Protein AF-A0A485NFR4-F1 (afdb_monomer)

Organism: Lynx pardinus (NCBI:txid191816)

Mean predicted aligned error: 13.18 Å

Secondary structure (DSSP, 8-state):
---PPP-----------------PPPPPPTTTTSSHHHHHHHHTT-SSSTHHHHTPPBSS-HHHHHHT---SS--HHHHHHHHHHHBPPTTTTEEE---TT--SS-GGGGG--SHHHHHHHHHHHHHHHHHEEEE-THHHH-GGG-SBPP-SS-EE--BTTB-S-BTTS--TTSTT---GGGTHHHHT-TTSS--SBSBGGGSS--PPP-GGGT---TT------S--TTTTTTTS-EETTTTEE--S--GGGGHHHHHT----TTHHHHHHHHHHHTTGGG-SS---S-S---SSTTSTTEEEHHHHHHHHHHHHHSS-HHHHHHHHHHHHHHHHHHHHHHHHHS--BSEEETTTTTPBP--SSSPPPBS-HHHHHHHHHHHHHHTTT--SS--------TTSTTTSSSTTPPPPP-

InterPro domains:
  IPR001661 Glycoside hydrolase, family 37 [PF01204] (45-168)
  IPR001661 Glycoside hydrolase, family 37 [PF01204] (236-387)
  IPR001661 Glycoside hydrolase, family 37 [PR00744] (290-306)
  IPR001661 Glycoside hydrolase, family 37 [PR00744] (370-383)
  IPR001661 Glycoside hydrolase, family 37 [PTHR23403] (236-403)
  IPR008928 Six-hairpin glycosidase superfamily [SSF48208] (29-168)
  IPR008928 Six-hairpin glycosidase superfamily [SSF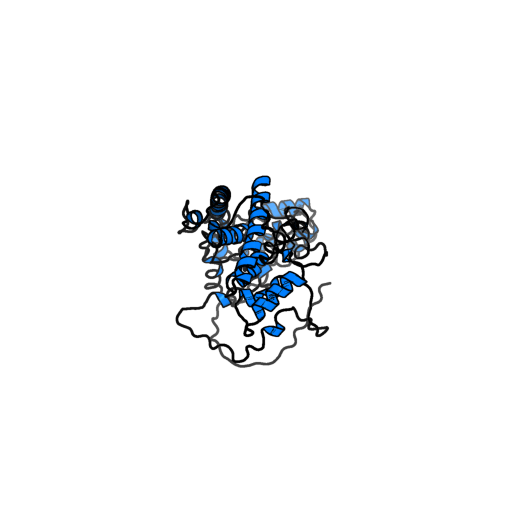48208] (236-391)
  IPR012341 Six-hairpin glycosidase-like superfamily [G3DSA:1.50.10.10] (25-169)
  IPR012341 Six-hairpin glycosidase-like superfamily [G3DSA:1.50.10.10] (232-401)
  IPR018232 Glycoside hydrolase, family 37, conserved site [PS00928] (297-306)

Structure (mmCIF, N/CA/C/O backbone):
data_AF-A0A485NFR4-F1
#
_entry.id   AF-A0A485NFR4-F1
#
loop_
_atom_site.group_PDB
_atom_site.id
_atom_site.type_symbol
_atom_site.label_atom_id
_atom_site.label_alt_id
_atom_site.label_comp_id
_atom_site.label_asym_id
_atom_site.label_entity_id
_atom_site.label_seq_id
_atom_site.pdbx_PDB_ins_code
_atom_site.Cartn_x
_atom_site.Cartn_y
_atom_site.Cartn_z
_atom_site.occupancy
_atom_site.B_iso_or_equiv
_atom_site.auth_seq_id
_atom_site.auth_comp_id
_atom_site.auth_asym_id
_atom_site.auth_atom_id
_atom_site.pdbx_PDB_model_num
ATOM 1 N N . MET A 1 1 ? 5.780 -26.593 -15.138 1.00 20.59 1 MET A N 1
ATOM 2 C CA . MET A 1 1 ? 4.462 -27.248 -14.996 1.00 20.59 1 MET A CA 1
ATOM 3 C C . MET A 1 1 ? 3.480 -26.191 -14.528 1.00 20.59 1 MET A C 1
ATOM 5 O O . MET A 1 1 ? 3.459 -25.884 -13.347 1.00 20.59 1 MET A O 1
ATOM 9 N N . CYS A 1 2 ? 2.735 -25.594 -15.456 1.00 19.27 2 CYS A N 1
ATOM 10 C CA . CYS A 1 2 ? 1.570 -24.770 -15.143 1.00 19.27 2 CYS A CA 1
ATOM 11 C C . CYS A 1 2 ? 0.346 -25.596 -15.537 1.00 19.27 2 CYS A C 1
ATOM 13 O O . CYS A 1 2 ? 0.245 -26.025 -16.686 1.00 19.27 2 CYS A O 1
ATOM 15 N N . ILE A 1 3 ? -0.522 -25.891 -14.574 1.00 22.25 3 ILE A N 1
ATOM 16 C CA . ILE A 1 3 ? -1.758 -26.641 -14.796 1.00 22.25 3 ILE A CA 1
ATOM 17 C C . ILE A 1 3 ? -2.792 -25.640 -15.317 1.00 22.25 3 ILE A C 1
ATOM 19 O O . ILE A 1 3 ? -3.216 -24.745 -14.592 1.00 22.25 3 ILE A O 1
ATOM 23 N N . GLY A 1 4 ? -3.143 -25.763 -16.598 1.00 22.25 4 GLY A N 1
ATOM 24 C CA . GLY A 1 4 ? -4.238 -25.021 -17.216 1.00 22.25 4 GLY A CA 1
ATOM 25 C C . GLY A 1 4 ? -5.585 -25.580 -16.764 1.00 22.25 4 GLY A C 1
ATOM 26 O O . GLY A 1 4 ? -5.822 -26.785 -16.856 1.00 22.25 4 GLY A O 1
ATOM 27 N N . ALA A 1 5 ? -6.466 -24.709 -16.278 1.00 25.22 5 ALA A N 1
ATOM 28 C CA . ALA A 1 5 ? -7.844 -25.060 -15.968 1.00 25.22 5 ALA A CA 1
ATOM 29 C C . ALA A 1 5 ? -8.712 -24.944 -17.231 1.00 25.22 5 ALA A C 1
ATOM 31 O O . ALA A 1 5 ? -8.821 -23.881 -17.841 1.00 25.22 5 ALA A O 1
ATOM 32 N N . TYR A 1 6 ? -9.317 -26.071 -17.606 1.00 20.80 6 TYR A N 1
ATOM 33 C CA . TYR A 1 6 ? -10.338 -26.210 -18.640 1.00 20.80 6 TYR A CA 1
ATOM 34 C C . TYR A 1 6 ? -11.562 -25.333 -18.336 1.00 20.80 6 TYR A C 1
ATOM 36 O O . TYR A 1 6 ? -12.116 -25.393 -17.240 1.00 20.80 6 TYR A O 1
ATOM 44 N N . THR A 1 7 ? -12.039 -24.578 -19.325 1.00 27.41 7 THR A N 1
ATOM 45 C CA . THR A 1 7 ? -13.333 -23.889 -19.269 1.00 27.41 7 THR A CA 1
ATOM 46 C C . THR A 1 7 ? -14.383 -24.690 -20.041 1.00 27.41 7 THR A C 1
ATOM 48 O O . THR A 1 7 ? -14.297 -24.870 -21.253 1.00 27.41 7 THR A O 1
ATOM 51 N N . HIS A 1 8 ? -15.397 -25.184 -19.327 1.00 24.56 8 HIS A N 1
ATOM 52 C CA . HIS A 1 8 ? -16.626 -25.715 -19.916 1.00 24.56 8 HIS A CA 1
ATOM 53 C C . HIS A 1 8 ? -17.615 -24.558 -20.135 1.00 24.56 8 HIS A C 1
ATOM 55 O O . HIS A 1 8 ? -17.909 -23.799 -19.211 1.00 24.56 8 HIS A O 1
ATOM 61 N N . SER A 1 9 ? -18.123 -24.415 -21.359 1.00 29.03 9 SER A N 1
ATOM 62 C CA . SER A 1 9 ? -19.130 -23.416 -21.744 1.00 29.03 9 SER A CA 1
ATOM 63 C C . SER A 1 9 ? -20.536 -23.758 -21.228 1.00 29.03 9 SER A C 1
ATOM 65 O O . SER A 1 9 ? -20.929 -24.924 -21.289 1.00 29.03 9 SER A O 1
ATOM 67 N N . PRO A 1 10 ? -21.360 -22.750 -20.887 1.00 30.94 10 PRO A N 1
ATOM 68 C CA . PRO A 1 10 ? -22.803 -22.800 -21.101 1.00 30.94 10 PRO A CA 1
ATOM 69 C C . PRO A 1 10 ? -23.252 -21.786 -22.175 1.00 30.94 10 PRO A C 1
ATOM 71 O O . PRO A 1 10 ? -22.646 -20.731 -22.349 1.00 30.94 10 PRO A O 1
ATOM 74 N N . GLY A 1 11 ? -24.289 -22.170 -22.932 1.00 24.36 11 GLY A N 1
ATOM 75 C CA . GLY A 1 11 ? -24.762 -21.551 -24.180 1.00 24.36 11 GLY A CA 1
ATOM 76 C C . GLY A 1 11 ? -25.408 -20.154 -24.087 1.00 24.36 11 GLY A C 1
ATOM 77 O O . GLY A 1 11 ? -25.457 -19.546 -23.019 1.00 24.36 11 GLY A O 1
ATOM 78 N N . PRO A 1 12 ? -25.881 -19.616 -25.232 1.00 28.41 12 PRO A N 1
ATOM 79 C CA . PRO A 1 12 ? -26.027 -18.183 -25.450 1.00 28.41 12 PRO A CA 1
ATOM 80 C C . PRO A 1 12 ? -27.378 -17.648 -24.965 1.00 28.41 12 PRO A C 1
ATOM 82 O O . PRO A 1 12 ? -28.432 -18.151 -25.348 1.00 28.41 12 PRO A O 1
ATOM 85 N N . VAL A 1 13 ? -27.351 -16.556 -24.202 1.00 28.95 13 VAL A N 1
ATOM 86 C CA . VAL A 1 13 ? -28.503 -15.658 -24.048 1.00 28.95 13 VAL A CA 1
ATOM 87 C C . VAL A 1 13 ? -28.237 -14.449 -24.940 1.00 28.95 13 VAL A C 1
ATOM 89 O O . VAL A 1 13 ? -27.317 -13.671 -24.693 1.00 28.95 13 VAL A O 1
ATOM 92 N N . GLN A 1 14 ? -28.996 -14.340 -26.031 1.00 28.47 14 GLN A N 1
ATOM 93 C CA . GLN A 1 14 ? -28.905 -13.247 -26.995 1.00 28.47 14 GLN A CA 1
ATOM 94 C C . GLN A 1 14 ? -29.470 -11.955 -26.392 1.00 28.47 14 GLN A C 1
ATOM 96 O O . GLN A 1 14 ? -30.680 -11.778 -26.290 1.00 28.47 14 GLN A O 1
ATOM 101 N N . GLY A 1 15 ? -28.575 -11.039 -26.030 1.00 26.47 15 GLY A N 1
ATOM 102 C CA . GLY A 1 15 ? -28.854 -9.616 -25.868 1.00 26.47 15 GLY A CA 1
ATOM 103 C C . GLY A 1 15 ? -27.852 -8.843 -26.718 1.00 26.47 15 GLY A C 1
ATOM 104 O O . GLY A 1 15 ? -26.658 -8.843 -26.430 1.00 26.47 15 GLY A O 1
ATOM 105 N N . THR A 1 16 ? -28.309 -8.248 -27.816 1.00 24.97 16 THR A N 1
ATOM 106 C CA . THR A 1 16 ? -27.468 -7.495 -28.753 1.00 24.97 16 THR A CA 1
ATOM 107 C C . THR A 1 16 ? -27.089 -6.140 -28.158 1.00 24.97 16 THR A C 1
ATOM 109 O O . THR A 1 16 ? -27.913 -5.229 -28.120 1.00 24.97 16 THR A O 1
ATOM 112 N N . CYS A 1 17 ? -25.838 -5.999 -27.717 1.00 22.36 17 CYS A N 1
ATOM 113 C CA . CYS A 1 17 ? -25.200 -4.701 -27.490 1.00 22.36 17 CYS A CA 1
ATOM 114 C C . CYS A 1 17 ? -24.523 -4.272 -28.810 1.00 22.36 17 CYS A C 1
ATOM 116 O O . CYS A 1 17 ? -23.880 -5.122 -29.437 1.00 22.36 17 CYS A O 1
ATOM 118 N N . PRO A 1 18 ? -24.670 -3.020 -29.281 1.00 26.00 18 PRO A N 1
ATOM 119 C CA . PRO A 1 18 ? -24.084 -2.590 -30.547 1.00 26.00 18 PRO A CA 1
ATOM 120 C C . PRO A 1 18 ? -22.557 -2.707 -30.475 1.00 26.00 18 PRO A C 1
ATOM 122 O O . PRO A 1 18 ? -21.920 -2.160 -29.577 1.00 26.00 18 PRO A O 1
ATOM 125 N N . GLN A 1 19 ? -21.977 -3.459 -31.411 1.00 27.08 19 GLN A N 1
ATOM 126 C CA . GLN A 1 19 ? -20.533 -3.629 -31.526 1.00 27.08 19 GLN A CA 1
ATOM 127 C C . GLN A 1 19 ? -19.890 -2.289 -31.900 1.00 27.08 19 GLN A C 1
ATOM 129 O O . GLN A 1 19 ? -19.954 -1.859 -33.050 1.00 27.08 19 GLN A O 1
ATOM 134 N N . SER A 1 20 ? -19.243 -1.635 -30.934 1.00 25.50 20 SER A N 1
ATOM 135 C CA . SER A 1 20 ? -18.223 -0.634 -31.232 1.00 25.50 20 SER A CA 1
ATOM 136 C C . SER A 1 20 ? -17.032 -1.354 -31.866 1.00 25.50 20 SER A C 1
ATOM 138 O O . SER A 1 20 ? -16.330 -2.116 -31.205 1.00 25.50 20 SER A O 1
ATOM 140 N N . SER A 1 21 ? -16.815 -1.136 -33.159 1.00 25.80 21 SER A N 1
ATOM 141 C CA . SER A 1 21 ? -15.772 -1.757 -33.985 1.00 25.80 21 SER A CA 1
ATOM 142 C C . SER A 1 21 ? -14.367 -1.184 -33.747 1.00 25.80 21 SER A C 1
ATOM 144 O O . SER A 1 21 ? -13.581 -1.041 -34.680 1.00 25.80 21 SER A O 1
ATOM 146 N N . LEU A 1 22 ? -14.040 -0.825 -32.511 1.00 30.73 22 LEU A N 1
ATOM 147 C CA . LEU A 1 22 ? -12.723 -0.338 -32.129 1.00 30.73 22 LEU A CA 1
ATOM 148 C C . LEU A 1 22 ? -12.212 -1.233 -31.000 1.00 30.73 22 LEU A C 1
ATOM 150 O O . LEU A 1 22 ? -12.890 -1.397 -29.993 1.00 30.73 22 LEU A O 1
ATOM 154 N N . PHE A 1 23 ? -11.005 -1.762 -31.188 1.00 34.62 23 PHE A N 1
ATOM 155 C CA . PHE A 1 23 ? -10.181 -2.479 -30.208 1.00 34.62 23 PHE A CA 1
ATOM 156 C C . PHE A 1 23 ? -10.376 -4.003 -30.135 1.00 34.62 23 PHE A C 1
ATOM 158 O O . PHE A 1 23 ? -11.098 -4.552 -29.306 1.00 34.62 23 PHE A O 1
ATOM 165 N N . SER A 1 24 ? -9.606 -4.704 -30.974 1.00 30.83 24 SER A N 1
ATOM 166 C CA . SER A 1 24 ? -9.127 -6.054 -30.657 1.00 30.83 24 SER A CA 1
ATOM 167 C C . SER A 1 24 ? -8.341 -6.022 -29.335 1.00 30.83 24 SER A C 1
ATOM 169 O O . SER A 1 24 ? -7.629 -5.040 -29.097 1.00 30.83 24 SER A O 1
ATOM 171 N N . PRO A 1 25 ? -8.409 -7.064 -28.483 1.00 40.19 25 PRO A N 1
ATOM 172 C CA . PRO A 1 25 ? -7.523 -7.163 -27.327 1.00 40.19 25 PRO A CA 1
ATOM 173 C C . PRO A 1 25 ? -6.079 -7.076 -27.826 1.00 40.19 25 PRO A C 1
ATOM 175 O O . PRO A 1 25 ? -5.709 -7.797 -28.756 1.00 40.19 25 PRO A O 1
ATOM 178 N N . LEU A 1 26 ? -5.293 -6.154 -27.260 1.00 47.97 26 LEU A N 1
ATOM 179 C CA . LEU A 1 26 ? -3.879 -6.007 -27.602 1.00 47.97 26 LEU A CA 1
ATOM 180 C C . LEU A 1 26 ? -3.223 -7.395 -27.507 1.00 47.97 26 LEU A C 1
ATOM 182 O O . LEU A 1 26 ? -3.292 -8.008 -26.437 1.00 47.97 26 LEU A O 1
ATOM 186 N N . PRO A 1 27 ? -2.629 -7.932 -28.588 1.00 55.94 27 PRO A N 1
ATOM 187 C CA . PRO A 1 27 ? -1.883 -9.174 -28.482 1.00 55.94 27 PRO A CA 1
ATOM 188 C C . PRO A 1 27 ? -0.754 -8.957 -27.471 1.00 55.94 27 PRO A C 1
ATOM 190 O O . PRO A 1 27 ? -0.068 -7.935 -27.517 1.00 55.94 27 PRO A O 1
ATOM 193 N N . GLY A 1 28 ? -0.584 -9.891 -26.530 1.00 64.25 28 GLY A N 1
ATOM 194 C CA . GLY A 1 28 ? 0.449 -9.774 -25.499 1.00 64.25 28 GLY A CA 1
ATOM 195 C C . GLY A 1 28 ? 1.830 -9.506 -26.113 1.00 64.25 28 GLY A C 1
ATOM 196 O O . GLY A 1 28 ? 2.161 -10.031 -27.183 1.00 64.25 28 GLY A O 1
ATOM 197 N N . SER A 1 29 ? 2.639 -8.683 -25.445 1.00 80.38 29 SER A N 1
ATOM 198 C CA . SER A 1 29 ? 3.958 -8.281 -25.941 1.00 80.38 29 SER A CA 1
ATOM 199 C C . SER A 1 29 ? 4.948 -9.453 -25.931 1.00 80.38 29 SER A C 1
ATOM 201 O O . SER A 1 29 ? 5.167 -10.075 -24.891 1.00 80.38 29 SER A O 1
ATOM 203 N N . ARG A 1 30 ? 5.620 -9.696 -27.068 1.00 84.88 30 ARG A N 1
ATOM 204 C CA . ARG A 1 30 ? 6.726 -10.674 -27.213 1.00 84.88 30 ARG A CA 1
ATOM 205 C C . ARG A 1 30 ? 8.018 -10.289 -26.476 1.00 84.88 30 ARG A C 1
ATOM 207 O O . ARG A 1 30 ? 8.997 -11.033 -26.512 1.00 84.88 30 ARG A O 1
ATOM 214 N N . ILE A 1 31 ? 8.054 -9.095 -25.892 1.00 87.19 31 ILE A N 1
ATOM 215 C CA . ILE A 1 31 ? 9.193 -8.592 -25.122 1.00 87.19 31 ILE A CA 1
ATOM 216 C C . ILE A 1 31 ? 8.835 -8.533 -23.635 1.00 87.19 31 ILE A C 1
ATOM 218 O O . ILE A 1 31 ? 9.662 -8.889 -22.802 1.00 87.19 31 ILE A O 1
ATOM 222 N N . TYR A 1 32 ? 7.607 -8.123 -23.298 1.00 86.25 32 TYR A N 1
ATOM 223 C CA . TYR A 1 32 ? 7.205 -7.867 -21.910 1.00 86.25 32 TYR A CA 1
ATOM 224 C C . TYR A 1 32 ? 6.304 -8.941 -21.287 1.00 86.25 32 TYR A C 1
ATOM 226 O O . TYR A 1 32 ? 6.286 -9.063 -20.065 1.00 86.25 32 TYR A O 1
ATOM 234 N N . CYS A 1 33 ? 5.553 -9.709 -22.084 1.00 84.56 33 CYS A N 1
ATOM 235 C CA . CYS A 1 33 ? 4.593 -10.700 -21.576 1.00 84.56 33 CYS A CA 1
ATOM 236 C C . CYS A 1 33 ? 5.086 -12.141 -21.754 1.00 84.56 33 CYS A C 1
ATOM 238 O O . CYS A 1 33 ? 4.919 -12.970 -20.865 1.00 84.56 33 CYS A O 1
ATOM 240 N N . TYR A 1 34 ? 5.682 -12.454 -22.902 1.00 84.00 34 TYR A N 1
ATOM 241 C CA . TYR A 1 34 ? 6.212 -13.779 -23.227 1.00 84.00 34 TYR A CA 1
ATOM 242 C C . TYR A 1 34 ? 7.332 -13.645 -24.256 1.00 84.00 34 TYR A C 1
ATOM 244 O O . TYR A 1 34 ? 7.508 -12.576 -24.819 1.00 84.00 34 TYR A O 1
ATOM 252 N N . GLY A 1 35 ? 8.058 -14.723 -24.545 1.00 87.56 35 GLY A N 1
ATOM 253 C CA . GLY A 1 35 ? 9.070 -14.751 -25.603 1.00 87.56 35 GLY A CA 1
ATOM 254 C C . GLY A 1 35 ? 10.491 -14.966 -25.090 1.00 87.56 35 GLY A C 1
ATOM 255 O O . GLY A 1 35 ? 10.771 -14.917 -23.893 1.00 87.56 35 GLY A O 1
ATOM 256 N N . GLU A 1 36 ? 11.394 -15.233 -26.031 1.00 88.12 36 GLU A N 1
ATOM 257 C CA . GLU A 1 36 ? 12.749 -15.693 -25.724 1.00 88.12 36 GLU A CA 1
ATOM 258 C C . GLU A 1 36 ? 13.613 -14.607 -25.070 1.00 88.12 36 GLU A C 1
ATOM 260 O O . GLU A 1 36 ? 14.390 -14.900 -24.167 1.00 88.12 36 GLU A O 1
ATOM 265 N N . LEU A 1 37 ? 13.460 -13.341 -25.480 1.00 88.94 37 LEU A N 1
ATOM 266 C CA . LEU A 1 37 ? 14.210 -12.233 -24.881 1.00 88.94 37 LEU A CA 1
ATOM 267 C C . LEU A 1 37 ? 13.869 -12.083 -23.395 1.00 88.94 37 LEU A C 1
ATOM 269 O O . LEU A 1 37 ? 14.773 -12.053 -22.563 1.00 88.94 37 LEU A O 1
ATOM 273 N N . LEU A 1 38 ? 12.575 -12.064 -23.062 1.00 90.69 38 LEU A N 1
ATOM 274 C CA . LEU A 1 38 ? 12.116 -12.024 -21.677 1.00 90.69 38 LEU A CA 1
ATOM 275 C C . LEU A 1 38 ? 12.672 -13.208 -20.886 1.00 90.69 38 LEU A C 1
ATOM 277 O O . LEU A 1 38 ? 13.248 -13.018 -19.818 1.00 90.69 38 LEU A O 1
ATOM 281 N N . HIS A 1 39 ? 12.541 -14.421 -21.429 1.00 89.38 39 HIS A N 1
ATOM 282 C CA . HIS A 1 39 ? 13.027 -15.632 -20.777 1.00 89.38 39 HIS A CA 1
ATOM 283 C C . HIS A 1 39 ? 14.523 -15.540 -20.451 1.00 89.38 39 HIS A C 1
ATOM 285 O O . HIS A 1 39 ? 14.917 -15.759 -19.308 1.00 89.38 39 HIS A O 1
ATOM 291 N N . GLN A 1 40 ? 15.355 -15.144 -21.413 1.00 89.12 40 GLN A N 1
ATOM 292 C CA . GLN A 1 40 ? 16.800 -15.061 -21.213 1.00 89.12 40 GLN A CA 1
ATOM 293 C C . GLN A 1 40 ? 17.207 -14.006 -20.201 1.00 89.12 40 GLN A C 1
ATOM 295 O O . GLN A 1 40 ? 18.061 -14.280 -19.364 1.00 89.12 40 GLN A O 1
ATOM 300 N N . VAL A 1 41 ? 16.598 -12.820 -20.246 1.00 90.50 41 VAL A N 1
ATOM 301 C CA . VAL A 1 41 ? 16.910 -11.759 -19.281 1.00 90.50 41 VAL A CA 1
ATOM 302 C C . VAL A 1 41 ? 16.578 -12.207 -17.859 1.00 90.50 41 VAL A C 1
ATOM 304 O O . VAL A 1 41 ? 17.401 -12.033 -16.958 1.00 90.50 41 VAL A O 1
ATOM 307 N N . GLN A 1 42 ? 15.420 -12.847 -17.674 1.00 90.81 42 GLN A N 1
ATOM 308 C CA . GLN A 1 42 ? 14.985 -13.332 -16.364 1.00 90.81 42 GLN A CA 1
ATOM 309 C C . GLN A 1 42 ? 15.834 -14.510 -15.867 1.00 90.81 42 GLN A C 1
ATOM 311 O O . GLN A 1 42 ? 16.217 -14.547 -14.699 1.00 90.81 42 GLN A O 1
ATOM 316 N N . MET A 1 43 ? 16.186 -15.462 -16.739 1.00 90.75 43 MET A N 1
ATOM 317 C CA . MET A 1 43 ? 17.017 -16.616 -16.360 1.00 90.75 43 MET A CA 1
ATOM 318 C C . MET A 1 43 ? 18.484 -16.243 -16.138 1.00 90.75 43 MET A C 1
ATOM 320 O O . MET A 1 43 ? 19.148 -16.848 -15.301 1.00 90.75 43 MET A O 1
ATOM 324 N N . ALA A 1 44 ? 18.987 -15.221 -16.832 1.00 90.69 44 ALA A N 1
ATOM 325 C CA . ALA A 1 44 ? 20.330 -14.696 -16.615 1.00 90.69 44 ALA A CA 1
ATOM 326 C C . ALA A 1 44 ? 20.465 -13.893 -15.309 1.00 90.69 44 ALA A C 1
ATOM 328 O O . ALA A 1 44 ? 21.589 -13.531 -14.958 1.00 90.69 44 ALA A O 1
ATOM 329 N N . LYS A 1 45 ? 19.350 -13.596 -14.614 1.00 90.69 45 LYS A N 1
ATOM 330 C CA . LYS A 1 45 ? 19.305 -12.832 -13.353 1.00 90.69 45 LYS A CA 1
ATOM 331 C C . LYS A 1 45 ? 20.168 -11.567 -13.409 1.00 90.69 45 LYS A C 1
ATOM 333 O O . LYS A 1 45 ? 20.974 -11.285 -12.526 1.00 90.69 45 LYS A O 1
ATOM 338 N N . LEU A 1 46 ? 20.004 -10.806 -14.498 1.00 89.56 46 LEU A N 1
ATOM 339 C CA . LEU A 1 46 ? 20.767 -9.576 -14.744 1.00 89.56 46 LEU A CA 1
ATOM 340 C C . LEU A 1 46 ? 20.498 -8.481 -13.711 1.00 89.56 46 LEU A C 1
ATOM 342 O O . LEU A 1 46 ? 21.362 -7.630 -13.492 1.00 89.56 46 LEU A O 1
ATOM 346 N N . TYR A 1 47 ? 19.312 -8.514 -13.112 1.00 89.62 47 TYR A N 1
ATOM 347 C CA . TYR A 1 47 ? 18.823 -7.566 -12.127 1.00 89.62 47 TYR A CA 1
ATOM 348 C C . TYR A 1 47 ? 18.426 -8.318 -10.858 1.00 89.62 47 TYR A C 1
ATOM 350 O O . TYR A 1 47 ? 18.034 -9.482 -10.925 1.00 89.62 47 TYR A O 1
ATOM 358 N N . GLN A 1 48 ? 18.537 -7.654 -9.705 1.00 87.12 48 GLN A N 1
ATOM 359 C CA . GLN A 1 48 ? 18.071 -8.220 -8.434 1.00 87.12 48 GLN A CA 1
ATOM 360 C C . GLN A 1 48 ? 16.542 -8.325 -8.388 1.00 87.12 48 GLN A C 1
ATOM 362 O O . GLN A 1 48 ? 16.013 -9.270 -7.813 1.00 87.12 48 GLN A O 1
ATOM 367 N N . ASP A 1 49 ? 15.850 -7.365 -9.005 1.00 87.06 49 ASP A N 1
ATOM 368 C CA . ASP A 1 49 ? 14.398 -7.345 -9.128 1.00 87.06 49 ASP A CA 1
ATOM 369 C C . ASP A 1 49 ? 13.982 -7.745 -10.550 1.00 87.06 49 ASP A C 1
ATOM 371 O O . ASP A 1 49 ? 14.282 -7.043 -11.521 1.00 87.06 49 ASP A O 1
ATOM 375 N N . ASP A 1 50 ? 13.233 -8.842 -10.664 1.00 87.38 50 ASP A N 1
ATOM 376 C CA . ASP A 1 50 ? 12.704 -9.360 -11.930 1.00 87.38 50 ASP A CA 1
ATOM 377 C C . ASP A 1 50 ? 11.771 -8.344 -12.638 1.00 87.38 50 ASP A C 1
ATOM 379 O O . ASP A 1 50 ? 11.593 -8.394 -13.860 1.00 87.38 50 ASP A O 1
ATOM 383 N N . LYS A 1 51 ? 11.208 -7.368 -11.905 1.00 89.62 51 LYS A N 1
ATOM 384 C CA . LYS A 1 51 ? 10.376 -6.284 -12.459 1.00 89.62 51 LYS A CA 1
ATOM 385 C C . LYS A 1 51 ? 11.189 -5.222 -13.201 1.00 89.62 51 LYS A C 1
ATOM 387 O O . LYS A 1 51 ? 10.636 -4.541 -14.060 1.00 89.62 51 LYS A O 1
ATOM 392 N N . GLN A 1 52 ? 12.491 -5.104 -12.928 1.00 90.44 52 GLN A N 1
ATOM 393 C CA . GLN A 1 52 ? 13.313 -4.031 -13.485 1.00 90.44 52 GLN A CA 1
ATOM 394 C C . GLN A 1 52 ? 13.296 -4.036 -15.016 1.00 90.44 52 GLN A C 1
ATOM 396 O O . GLN A 1 52 ? 13.028 -3.003 -15.614 1.00 90.44 52 GLN A O 1
ATOM 401 N N . PHE A 1 53 ? 13.518 -5.190 -15.651 1.00 92.25 53 PHE A N 1
ATOM 402 C CA . PHE A 1 53 ? 13.538 -5.292 -17.114 1.00 92.25 53 PHE A CA 1
ATOM 403 C C . PHE A 1 53 ? 12.171 -5.018 -17.751 1.00 92.25 53 PHE A C 1
ATOM 405 O O . PHE A 1 53 ? 12.079 -4.320 -18.757 1.00 92.25 53 PHE A O 1
ATOM 412 N N . VAL A 1 54 ? 11.097 -5.555 -17.166 1.00 90.12 54 VAL A N 1
ATOM 413 C CA . VAL A 1 54 ? 9.747 -5.436 -17.744 1.00 90.12 54 VAL A CA 1
ATOM 414 C C . VAL A 1 54 ? 9.152 -4.038 -17.607 1.00 90.12 54 VAL A C 1
ATOM 416 O O . VAL A 1 54 ? 8.101 -3.781 -18.182 1.00 90.12 54 VAL A O 1
ATOM 419 N N . ASP A 1 55 ? 9.804 -3.141 -16.875 1.00 91.69 55 ASP A N 1
ATOM 420 C CA . ASP A 1 55 ? 9.443 -1.727 -16.785 1.00 91.69 55 ASP A CA 1
ATOM 421 C C . ASP A 1 55 ? 10.363 -0.823 -17.621 1.00 91.69 55 ASP A C 1
ATOM 423 O O . ASP A 1 55 ? 10.208 0.392 -17.590 1.00 91.69 55 ASP A O 1
ATOM 427 N N . MET A 1 56 ? 11.337 -1.375 -18.353 1.00 93.69 56 MET A N 1
ATOM 428 C CA . MET A 1 56 ? 12.210 -0.582 -19.219 1.00 93.69 56 MET A CA 1
ATOM 429 C C . MET A 1 56 ? 11.536 -0.335 -20.577 1.00 93.69 56 MET A C 1
ATOM 431 O O . MET A 1 56 ? 11.272 -1.306 -21.296 1.00 93.69 56 MET A O 1
ATOM 435 N N . PRO A 1 57 ? 11.284 0.925 -20.978 1.00 94.19 57 PRO A N 1
ATOM 436 C CA . PRO A 1 57 ? 10.776 1.241 -22.312 1.00 94.19 57 PRO A CA 1
ATOM 437 C C . PR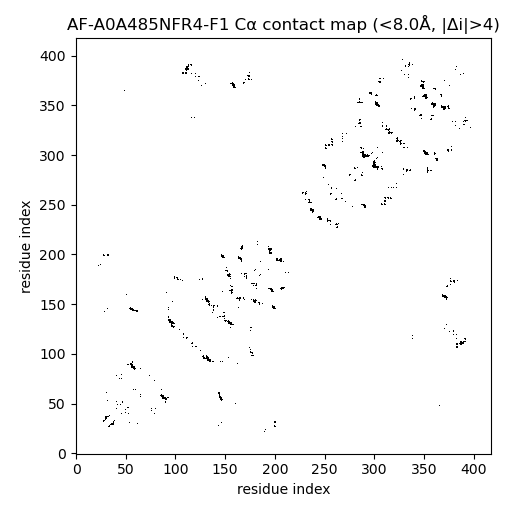O A 1 57 ? 11.772 0.868 -23.407 1.00 94.19 57 PRO A C 1
ATOM 439 O O . PRO A 1 57 ? 12.982 0.887 -23.182 1.00 94.19 57 PRO A O 1
ATOM 442 N N . LEU A 1 58 ? 11.289 0.596 -24.614 1.00 93.94 58 LEU A N 1
ATOM 443 C CA . LEU A 1 58 ? 12.160 0.428 -25.773 1.00 93.94 58 LEU A CA 1
ATOM 444 C C . LEU A 1 58 ? 12.693 1.780 -26.264 1.00 93.94 58 LEU A C 1
ATOM 446 O O . LEU A 1 58 ? 12.019 2.806 -26.215 1.00 93.94 58 LEU A O 1
ATOM 450 N N . SER A 1 59 ? 13.910 1.774 -26.799 1.00 93.56 59 SER A N 1
ATOM 451 C CA . SER A 1 59 ? 14.498 2.919 -27.510 1.00 93.56 59 SER A CA 1
ATOM 452 C C . SER A 1 59 ? 14.056 2.991 -28.981 1.00 93.56 59 SER A C 1
ATOM 454 O O . SER A 1 59 ? 14.321 3.977 -29.664 1.00 93.56 59 SER A O 1
ATOM 456 N N . SER A 1 60 ? 13.429 1.931 -29.504 1.00 92.06 60 SER A N 1
ATOM 457 C CA . SER A 1 60 ? 12.945 1.833 -30.888 1.00 92.06 60 SER A CA 1
ATOM 458 C C . SER A 1 60 ? 11.815 0.802 -31.004 1.00 92.06 60 SER A C 1
ATOM 460 O O . SER A 1 60 ? 11.423 0.198 -30.010 1.00 92.06 60 SER A O 1
ATOM 462 N N . THR A 1 61 ? 11.281 0.576 -32.207 1.00 91.69 61 THR A N 1
ATOM 463 C CA . THR A 1 61 ? 10.160 -0.356 -32.401 1.00 91.69 61 THR A CA 1
ATOM 464 C C . THR A 1 61 ? 10.513 -1.802 -32.002 1.00 91.69 61 THR A C 1
ATOM 466 O O . THR A 1 61 ? 11.644 -2.243 -32.237 1.00 91.69 61 THR A O 1
ATOM 469 N N . PRO A 1 62 ? 9.553 -2.587 -31.466 1.00 90.88 62 PRO A N 1
ATOM 470 C CA . PRO A 1 62 ? 9.766 -3.985 -31.082 1.00 90.88 62 PRO A CA 1
ATOM 471 C C . PRO A 1 62 ? 10.402 -4.840 -32.177 1.00 90.88 62 PRO A C 1
ATOM 473 O O . PRO A 1 62 ? 11.298 -5.628 -31.890 1.00 90.88 62 PRO A O 1
ATOM 476 N N . ASP A 1 63 ? 9.995 -4.651 -33.435 1.00 90.12 63 ASP A N 1
ATOM 477 C CA . ASP A 1 63 ? 10.536 -5.410 -34.567 1.00 90.12 63 ASP A CA 1
ATOM 478 C C . ASP A 1 63 ? 12.027 -5.146 -34.785 1.00 90.12 63 ASP A C 1
ATOM 480 O O . ASP A 1 63 ? 12.775 -6.077 -35.070 1.00 90.12 63 ASP A O 1
ATOM 484 N N . ARG A 1 64 ? 12.489 -3.901 -34.601 1.00 90.56 64 ARG A N 1
ATOM 485 C CA . ARG A 1 64 ? 13.918 -3.568 -34.705 1.00 90.56 64 ARG A CA 1
ATOM 486 C C . ARG A 1 64 ? 14.718 -4.207 -33.581 1.00 90.56 64 ARG A C 1
ATOM 488 O O . ARG A 1 64 ? 15.777 -4.769 -33.843 1.00 90.56 64 ARG A O 1
ATOM 495 N N . VAL A 1 65 ? 14.196 -4.162 -32.358 1.00 90.19 65 VAL A N 1
ATOM 496 C CA . VAL A 1 65 ? 14.844 -4.776 -31.191 1.00 90.19 65 VAL A CA 1
ATOM 497 C C . VAL A 1 65 ? 14.921 -6.295 -31.360 1.00 90.19 65 VAL A C 1
ATOM 499 O O . VAL A 1 65 ? 15.977 -6.891 -31.167 1.00 90.19 65 VAL A O 1
ATOM 502 N N . LEU A 1 66 ? 13.833 -6.937 -31.790 1.00 88.38 66 LEU A N 1
ATOM 503 C CA . LEU A 1 66 ? 13.808 -8.381 -32.029 1.00 88.38 66 LEU A CA 1
ATOM 504 C C . LEU A 1 66 ? 14.685 -8.794 -33.224 1.00 88.38 66 LEU A C 1
ATOM 506 O O . LEU A 1 66 ? 15.296 -9.858 -33.166 1.00 88.38 66 LEU A O 1
ATOM 510 N N . ALA A 1 67 ? 14.787 -7.970 -34.273 1.00 86.62 67 ALA A N 1
ATOM 511 C CA . ALA A 1 67 ? 15.628 -8.239 -35.444 1.00 86.62 67 ALA A CA 1
ATOM 512 C C . ALA A 1 67 ? 17.131 -8.040 -35.182 1.00 86.62 67 ALA A C 1
ATOM 514 O O . ALA A 1 67 ? 17.944 -8.757 -35.761 1.00 86.62 67 ALA A O 1
ATOM 515 N N . ALA A 1 68 ? 17.511 -7.112 -34.296 1.00 83.12 68 ALA A N 1
ATOM 516 C CA . ALA A 1 68 ? 18.906 -6.893 -33.891 1.00 83.12 68 ALA A CA 1
ATOM 517 C C . ALA A 1 68 ? 19.507 -8.093 -33.131 1.00 83.12 68 ALA A C 1
ATOM 519 O O . ALA A 1 68 ? 20.718 -8.196 -32.923 1.00 83.12 68 ALA A O 1
ATOM 520 N N . ARG A 1 69 ? 18.662 -9.037 -32.711 1.00 74.69 69 ARG A N 1
ATOM 521 C CA . ARG A 1 69 ? 19.067 -10.226 -31.976 1.00 74.69 69 ARG A CA 1
ATOM 522 C C . ARG A 1 69 ? 19.493 -11.344 -32.933 1.00 74.69 69 ARG A C 1
ATOM 524 O O . ARG A 1 69 ? 18.667 -12.075 -33.468 1.00 74.69 69 ARG A O 1
ATOM 531 N N . HIS A 1 70 ? 20.801 -11.540 -33.073 1.00 61.81 70 HIS A N 1
ATOM 532 C CA . HIS A 1 70 ? 21.359 -12.534 -33.999 1.00 61.81 70 HIS A CA 1
ATOM 533 C C . HIS A 1 70 ? 21.456 -13.977 -33.461 1.00 61.81 70 HIS A C 1
ATOM 535 O O . HIS A 1 70 ? 21.656 -14.887 -34.260 1.00 61.81 70 HIS A O 1
ATOM 541 N N . ASN A 1 71 ? 21.326 -14.226 -32.146 1.00 65.00 71 ASN A N 1
ATOM 542 C CA . ASN A 1 71 ? 21.593 -15.552 -31.564 1.00 65.00 71 ASN A CA 1
ATOM 543 C C . ASN A 1 71 ? 20.578 -16.006 -30.509 1.00 65.00 71 ASN A C 1
ATOM 545 O O . ASN A 1 71 ? 20.096 -15.213 -29.702 1.00 65.00 71 ASN A O 1
ATOM 549 N N . HIS A 1 72 ? 20.319 -17.318 -30.482 1.00 65.75 72 HIS A N 1
ATOM 550 C CA . HIS A 1 72 ? 19.409 -17.966 -29.531 1.00 65.75 72 HIS A CA 1
ATOM 551 C C . HIS A 1 72 ? 20.013 -18.172 -28.136 1.00 65.75 72 HIS A C 1
ATOM 553 O O . HIS A 1 72 ? 19.269 -18.434 -27.206 1.00 65.75 72 HIS A O 1
ATOM 559 N N . SER A 1 73 ? 21.325 -18.041 -27.949 1.00 71.12 73 SER A N 1
ATOM 560 C CA . SER A 1 73 ? 21.965 -18.082 -26.629 1.00 71.12 73 SER A CA 1
ATOM 561 C C . SER A 1 73 ? 23.004 -16.972 -26.564 1.00 71.12 73 SER A C 1
ATOM 563 O O . SER A 1 73 ? 24.005 -17.010 -27.281 1.00 71.12 73 SER A O 1
ATOM 565 N N . ILE A 1 74 ? 22.714 -15.934 -25.779 1.00 75.62 74 ILE A N 1
ATOM 566 C CA . ILE A 1 74 ? 23.561 -14.747 -25.657 1.00 75.62 74 ILE A CA 1
ATOM 567 C C . ILE A 1 74 ? 24.276 -14.811 -24.303 1.00 75.62 74 ILE A C 1
ATOM 569 O O . ILE A 1 74 ? 23.605 -14.846 -23.271 1.00 75.62 74 ILE A O 1
ATOM 573 N N . PRO A 1 75 ? 25.620 -14.800 -24.271 1.00 87.25 75 PRO A N 1
ATOM 574 C CA . PRO A 1 75 ? 26.375 -14.653 -23.032 1.00 87.25 75 PRO A CA 1
ATOM 575 C C . PRO A 1 75 ? 25.938 -13.418 -22.234 1.00 87.25 75 PRO A C 1
ATOM 577 O O . PRO A 1 75 ? 25.723 -12.347 -22.803 1.00 87.25 75 PRO A O 1
ATOM 580 N N . THR A 1 76 ? 25.888 -13.538 -20.907 1.00 88.25 76 THR A N 1
ATOM 581 C CA . THR A 1 76 ? 25.421 -12.491 -19.980 1.00 88.25 76 THR A CA 1
ATOM 582 C C . THR A 1 76 ? 25.981 -11.082 -20.260 1.00 88.25 76 THR A C 1
ATOM 584 O O . THR A 1 76 ? 25.193 -10.134 -20.254 1.00 88.25 76 THR A O 1
ATOM 587 N N . PRO A 1 77 ? 27.287 -10.885 -20.558 1.00 89.69 77 PRO A N 1
ATOM 588 C CA . PRO A 1 77 ? 27.819 -9.551 -20.860 1.00 89.69 77 PRO A CA 1
ATOM 589 C C . PRO A 1 77 ? 27.249 -8.939 -22.145 1.00 89.69 77 PRO A C 1
ATOM 591 O O . PRO A 1 77 ? 26.953 -7.747 -22.179 1.00 89.69 77 PRO A O 1
ATOM 594 N N . LEU A 1 78 ? 27.056 -9.757 -23.183 1.00 89.69 78 LEU A N 1
ATOM 595 C CA . LEU A 1 78 ? 26.481 -9.317 -24.454 1.00 89.69 78 LEU A CA 1
ATOM 596 C C . LEU A 1 78 ? 24.988 -9.016 -24.305 1.00 89.69 78 LEU A C 1
ATOM 598 O O . LEU A 1 78 ? 24.509 -8.034 -24.860 1.00 89.69 78 LEU A O 1
ATOM 602 N N . LEU A 1 79 ? 24.268 -9.802 -23.498 1.00 90.31 79 LEU A N 1
ATOM 603 C CA . LEU A 1 79 ? 22.860 -9.539 -23.199 1.00 90.31 79 LEU A CA 1
ATOM 604 C C . LEU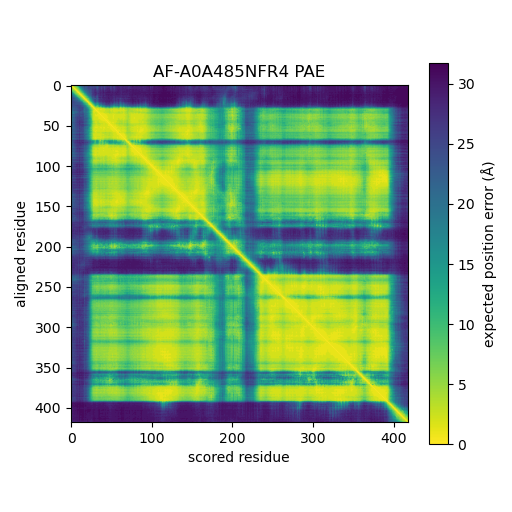 A 1 79 ? 22.692 -8.218 -22.436 1.00 90.31 79 LEU A C 1
ATOM 606 O O . LEU A 1 79 ? 21.778 -7.452 -22.723 1.00 90.31 79 LEU A O 1
ATOM 610 N N . ARG A 1 80 ? 23.606 -7.904 -21.509 1.00 92.38 80 ARG A N 1
ATOM 611 C CA . ARG A 1 80 ? 23.612 -6.613 -20.809 1.00 92.38 80 ARG A CA 1
ATOM 612 C C . ARG A 1 80 ? 23.861 -5.442 -21.761 1.00 92.38 80 ARG A C 1
ATOM 614 O O . ARG A 1 80 ? 23.139 -4.454 -21.672 1.00 92.38 80 ARG A O 1
ATOM 621 N N . ALA A 1 81 ? 24.843 -5.556 -22.656 1.00 92.38 81 ALA A N 1
ATOM 622 C CA . ALA A 1 81 ? 25.124 -4.524 -23.657 1.00 92.38 81 ALA A CA 1
ATOM 623 C C . ALA A 1 81 ? 23.918 -4.302 -24.585 1.00 92.38 81 ALA A C 1
ATOM 625 O O . ALA A 1 81 ? 23.510 -3.166 -24.802 1.00 92.38 81 ALA A O 1
ATOM 626 N N . PHE A 1 82 ? 23.281 -5.391 -25.027 1.00 93.00 82 PHE A N 1
ATOM 627 C CA . PHE A 1 82 ? 22.059 -5.342 -25.828 1.00 93.00 82 PHE A CA 1
ATOM 628 C C . PHE A 1 82 ? 20.929 -4.578 -25.121 1.00 93.00 82 PHE A C 1
ATOM 630 O O . PHE A 1 82 ? 20.282 -3.727 -25.728 1.00 93.00 82 PHE A O 1
ATOM 637 N N . ILE A 1 83 ? 20.700 -4.834 -23.826 1.00 93.38 83 ILE A N 1
ATOM 638 C CA . ILE A 1 83 ? 19.675 -4.098 -23.070 1.00 93.38 83 ILE A CA 1
ATOM 639 C C . ILE A 1 83 ? 20.037 -2.612 -22.962 1.00 93.38 83 ILE A C 1
ATOM 641 O O . ILE A 1 83 ? 19.175 -1.767 -23.162 1.00 93.38 83 ILE A O 1
ATOM 645 N N . GLN A 1 84 ? 21.301 -2.284 -22.681 1.00 93.25 84 GLN A N 1
ATOM 646 C CA . GLN A 1 84 ? 21.755 -0.892 -22.564 1.00 93.25 84 GLN A CA 1
ATOM 647 C C . GLN A 1 84 ? 21.602 -0.094 -23.866 1.00 93.25 84 GLN A C 1
ATOM 649 O O . GLN A 1 84 ? 21.394 1.114 -23.815 1.00 93.25 84 GLN A O 1
ATOM 654 N N . GLU A 1 85 ? 21.705 -0.755 -25.017 1.00 94.31 85 GLU A N 1
ATOM 655 C CA . GLU A 1 85 ? 21.544 -0.131 -26.330 1.00 94.31 85 GLU A CA 1
ATOM 656 C C . GLU A 1 85 ? 20.068 0.065 -26.709 1.00 94.31 85 GLU A C 1
ATOM 658 O O . GLU A 1 85 ? 19.682 1.111 -27.234 1.00 94.31 85 GLU A O 1
ATOM 663 N N . HIS A 1 86 ? 19.224 -0.933 -26.435 1.00 94.38 86 HIS A N 1
ATOM 664 C CA . HIS A 1 86 ? 17.861 -0.982 -26.972 1.00 94.38 86 HIS A CA 1
ATOM 665 C C . HIS A 1 86 ? 16.754 -0.599 -25.987 1.00 94.38 86 HIS A C 1
ATOM 667 O O . HIS A 1 86 ? 15.604 -0.472 -26.415 1.00 94.38 86 HIS A O 1
ATOM 673 N N . PHE A 1 87 ? 17.072 -0.412 -24.706 1.00 95.56 87 PHE A N 1
ATOM 674 C CA . PHE A 1 87 ? 16.100 -0.088 -23.666 1.00 95.56 87 PHE A CA 1
ATOM 675 C C . PHE A 1 87 ? 16.482 1.185 -22.906 1.00 95.56 87 PHE A C 1
ATOM 677 O O . PHE A 1 87 ? 17.650 1.466 -22.644 1.00 95.56 87 PHE A O 1
ATOM 684 N N . GLN A 1 88 ? 15.464 1.935 -22.503 1.00 94.69 88 GLN A N 1
ATOM 685 C CA . GLN A 1 88 ? 15.576 3.129 -21.676 1.00 94.69 88 GLN A CA 1
ATOM 686 C C . GLN A 1 88 ? 15.454 2.771 -20.190 1.00 94.69 88 GLN A C 1
ATOM 688 O O . GLN A 1 88 ? 15.012 1.684 -19.815 1.00 94.69 88 GLN A O 1
ATOM 693 N N . ALA A 1 89 ? 15.835 3.702 -19.314 1.00 91.88 89 ALA A N 1
ATOM 694 C CA . ALA A 1 89 ? 15.645 3.510 -17.878 1.00 91.88 89 ALA A CA 1
ATOM 695 C C . ALA A 1 89 ? 14.148 3.493 -17.519 1.00 91.88 89 ALA A C 1
ATOM 697 O O . ALA A 1 89 ? 13.372 4.284 -18.056 1.00 91.88 89 ALA A O 1
ATOM 698 N N . ALA A 1 90 ? 13.763 2.624 -16.582 1.00 89.56 90 ALA A N 1
ATOM 699 C CA . ALA A 1 90 ? 12.385 2.517 -16.111 1.00 89.56 90 ALA A CA 1
ATOM 700 C C . ALA A 1 90 ? 11.866 3.848 -15.537 1.00 89.56 90 ALA A C 1
ATOM 702 O O . ALA A 1 90 ? 12.580 4.547 -14.810 1.00 89.56 90 ALA A O 1
ATOM 703 N N . GLY A 1 91 ? 10.613 4.189 -15.847 1.00 86.81 91 GLY A N 1
ATOM 704 C CA . GLY A 1 91 ? 9.943 5.395 -15.360 1.00 86.81 91 GLY A CA 1
ATOM 705 C C . GLY A 1 91 ? 10.192 6.656 -16.195 1.00 86.81 91 GLY A C 1
ATOM 706 O O . GLY A 1 91 ? 9.649 7.709 -15.855 1.00 86.81 91 GLY A O 1
ATOM 707 N N . GLN A 1 92 ? 10.962 6.584 -17.289 1.00 89.50 92 GLN A N 1
ATOM 708 C CA . GLN A 1 92 ? 11.115 7.707 -18.227 1.00 89.50 92 GLN A CA 1
ATOM 709 C C . GLN A 1 92 ? 9.818 8.053 -18.969 1.00 89.50 92 GLN A C 1
ATOM 711 O O . GLN A 1 92 ? 9.666 9.171 -19.457 1.00 89.50 92 GLN A O 1
ATOM 716 N N . GLU A 1 93 ? 8.863 7.134 -19.013 1.00 90.19 93 GLU A N 1
ATOM 717 C CA . GLU A 1 93 ? 7.528 7.284 -19.585 1.00 90.19 93 GLU A CA 1
ATOM 718 C C . GLU A 1 93 ? 6.542 8.048 -18.676 1.00 90.19 93 GLU A C 1
ATOM 720 O O . GLU A 1 93 ? 5.402 8.323 -19.060 1.00 90.19 93 GLU A O 1
ATOM 725 N N . LEU A 1 94 ? 6.982 8.430 -17.471 1.00 92.88 94 LEU A N 1
ATOM 726 C CA . LEU A 1 94 ? 6.198 9.180 -16.495 1.00 92.88 94 LEU A CA 1
ATOM 727 C C . LEU A 1 94 ? 6.750 10.594 -16.315 1.00 92.88 94 LEU A C 1
ATOM 729 O O . LEU A 1 94 ? 7.955 10.839 -16.363 1.00 92.88 94 LEU A O 1
ATOM 733 N N . GLN A 1 95 ? 5.856 11.535 -16.034 1.00 93.38 95 GLN A N 1
ATOM 734 C CA . GLN A 1 95 ? 6.209 12.874 -15.572 1.00 93.38 95 GLN A CA 1
ATOM 735 C C . GLN A 1 95 ? 5.627 13.132 -14.174 1.00 93.38 95 GLN A C 1
ATOM 737 O O . GLN A 1 95 ? 4.568 12.584 -13.842 1.00 93.38 95 GLN A O 1
ATOM 742 N N . PRO A 1 96 ? 6.288 13.955 -13.336 1.00 93.00 96 PRO A N 1
ATOM 743 C CA . PRO A 1 96 ? 5.717 14.385 -12.066 1.00 93.00 96 PRO A CA 1
ATOM 744 C C . PRO A 1 96 ? 4.373 15.082 -12.276 1.00 93.00 96 PRO A C 1
ATOM 746 O O . PRO A 1 96 ? 4.182 15.822 -13.243 1.00 93.00 96 PRO A O 1
ATOM 749 N N . TRP A 1 97 ? 3.451 14.864 -11.348 1.00 91.44 97 TRP A N 1
ATOM 750 C CA . TRP A 1 97 ? 2.167 15.545 -11.326 1.00 91.44 97 TRP A CA 1
ATOM 751 C C . TRP A 1 97 ? 1.819 15.962 -9.901 1.00 91.44 97 TRP A C 1
ATOM 753 O O . TRP A 1 97 ? 2.097 15.246 -8.944 1.00 91.44 97 TRP A O 1
ATOM 763 N N . THR A 1 98 ? 1.214 17.136 -9.760 1.00 87.12 98 THR A N 1
ATOM 764 C CA . THR A 1 98 ? 0.650 17.628 -8.501 1.00 87.12 98 THR A CA 1
ATOM 765 C C . THR A 1 98 ? -0.835 17.908 -8.735 1.00 87.12 98 THR A C 1
ATOM 767 O O . THR A 1 98 ? -1.147 18.530 -9.754 1.00 87.12 98 THR A O 1
ATOM 770 N N . PRO A 1 99 ? -1.740 17.458 -7.845 1.00 82.62 99 PRO A N 1
ATOM 771 C CA . PRO A 1 99 ? -3.163 17.760 -7.962 1.00 82.62 99 PRO A CA 1
ATOM 772 C C . PRO A 1 99 ? -3.432 19.264 -8.037 1.00 82.62 99 PRO A C 1
ATOM 774 O O . PRO A 1 99 ? -2.803 20.046 -7.328 1.00 82.62 99 PRO A O 1
ATOM 777 N N . GLU A 1 100 ? -4.374 19.669 -8.886 1.00 83.69 100 GLU A N 1
ATOM 778 C CA . GLU A 1 100 ? -4.711 21.086 -9.100 1.00 83.69 100 GLU A CA 1
ATOM 779 C C . GLU A 1 100 ? -5.315 21.746 -7.854 1.00 83.69 100 GLU A C 1
ATOM 781 O O . GLU A 1 100 ? -5.144 22.939 -7.622 1.00 83.69 100 GLU A O 1
ATOM 786 N N . ASP A 1 101 ? -6.003 20.964 -7.025 1.00 80.69 101 ASP A N 1
ATOM 787 C CA . ASP A 1 101 ? -6.611 21.400 -5.770 1.00 80.69 101 ASP A CA 1
ATOM 788 C C . ASP A 1 101 ? -5.670 21.260 -4.561 1.00 80.69 101 ASP A C 1
ATOM 790 O O . ASP A 1 101 ? -6.081 21.513 -3.421 1.00 80.69 101 ASP A O 1
ATOM 794 N N . TRP A 1 102 ? -4.415 20.858 -4.790 1.00 87.31 102 TRP A N 1
ATOM 795 C CA . TRP A 1 102 ? -3.434 20.681 -3.732 1.00 87.31 102 TRP A CA 1
ATOM 796 C C . TRP A 1 102 ? -3.124 22.021 -3.056 1.00 87.31 102 TRP A C 1
ATOM 798 O O . TRP A 1 102 ? -2.945 23.055 -3.699 1.00 87.31 102 TRP A O 1
ATOM 808 N N . LYS A 1 103 ? -3.051 22.003 -1.724 1.00 87.81 103 LYS A N 1
ATOM 809 C CA . LYS A 1 103 ? -2.763 23.176 -0.887 1.00 87.81 103 LYS A CA 1
ATOM 810 C C . LYS A 1 103 ? -1.695 22.815 0.126 1.00 87.81 103 LYS A C 1
ATOM 812 O O . LYS A 1 103 ? -1.786 21.734 0.701 1.00 87.81 103 LYS A O 1
ATOM 817 N N . ASP A 1 104 ? -0.770 23.731 0.410 1.00 87.19 104 ASP A N 1
ATOM 818 C CA . ASP A 1 104 ? 0.294 23.503 1.399 1.00 87.19 104 ASP A CA 1
ATOM 819 C C . ASP A 1 104 ? -0.263 23.180 2.791 1.00 87.19 104 ASP A C 1
ATOM 821 O O . ASP A 1 104 ? 0.228 22.279 3.463 1.00 87.19 104 ASP A O 1
ATOM 825 N N . SER A 1 105 ? -1.342 23.861 3.191 1.00 88.06 105 SER A N 1
ATOM 826 C CA . SER A 1 105 ? -2.012 23.649 4.477 1.00 88.06 105 SER A CA 1
ATOM 827 C C . SER A 1 105 ? -3.476 23.229 4.277 1.00 88.06 105 SER A C 1
ATOM 829 O O . SER A 1 105 ? -4.381 24.073 4.223 1.00 88.06 105 SER A O 1
ATOM 831 N N . PRO A 1 106 ? -3.751 21.925 4.101 1.00 89.56 106 PRO A N 1
ATOM 832 C CA . PRO A 1 106 ? -5.110 21.429 3.933 1.00 89.56 106 PRO A CA 1
ATOM 833 C C . PRO A 1 106 ? -5.920 21.533 5.236 1.00 89.56 106 PRO A C 1
ATOM 835 O O . PRO A 1 106 ? -5.412 21.347 6.342 1.00 89.56 106 PRO A O 1
ATOM 838 N N . ARG A 1 107 ? -7.233 21.782 5.105 1.00 90.62 107 ARG A N 1
ATOM 839 C CA . ARG A 1 107 ? -8.134 22.056 6.245 1.00 90.62 107 ARG A CA 1
ATOM 840 C C . ARG A 1 107 ? -8.171 20.939 7.292 1.00 90.62 107 ARG A C 1
ATOM 842 O O . ARG A 1 107 ? -8.399 21.233 8.461 1.00 90.62 107 ARG A O 1
ATOM 849 N N . PHE A 1 108 ? -7.947 19.680 6.907 1.00 90.06 108 PHE A N 1
ATOM 850 C CA . PHE A 1 108 ? -7.994 18.562 7.855 1.00 90.06 108 PHE A CA 1
ATOM 851 C C . PHE A 1 108 ? -6.926 18.659 8.952 1.00 90.06 108 PHE A C 1
ATOM 853 O O . PHE A 1 108 ? -7.170 18.200 10.064 1.00 90.06 108 PHE A O 1
ATOM 860 N N . LEU A 1 109 ? -5.784 19.316 8.697 1.00 93.19 109 LEU A N 1
ATOM 861 C CA . LEU A 1 109 ? -4.729 19.492 9.705 1.00 93.19 109 LEU A CA 1
ATOM 862 C C . LEU A 1 109 ? -5.219 20.280 10.927 1.00 93.19 109 LEU A C 1
ATOM 864 O O . LEU A 1 109 ? -4.738 20.068 12.040 1.00 93.19 109 LEU A O 1
ATOM 868 N N . GLN A 1 110 ? -6.218 21.148 10.739 1.00 94.25 110 GLN A N 1
ATOM 869 C CA . GLN A 1 110 ? -6.830 21.931 11.815 1.00 94.25 110 GLN A CA 1
ATOM 870 C C . GLN A 1 110 ? -7.654 21.059 12.774 1.00 94.25 110 GLN A C 1
ATOM 872 O O . GLN A 1 110 ? -7.856 21.442 13.921 1.00 94.25 110 GLN A O 1
ATOM 877 N N . LYS A 1 111 ? -8.103 19.876 12.331 1.00 95.00 111 LYS A N 1
ATOM 878 C CA . LYS A 1 111 ? -8.853 18.920 13.160 1.00 95.00 111 LYS A CA 1
ATOM 879 C C . LYS A 1 111 ? -7.954 18.112 14.097 1.00 95.00 111 LYS A C 1
ATOM 881 O O . LYS A 1 111 ? -8.464 17.455 14.999 1.00 95.00 111 LYS A O 1
ATOM 886 N N . ILE A 1 112 ? -6.642 18.100 13.861 1.00 97.12 112 ILE A N 1
ATOM 887 C CA . ILE A 1 112 ? -5.690 17.283 14.617 1.00 97.12 112 ILE A CA 1
ATOM 888 C C . ILE A 1 112 ? -5.301 18.041 15.883 1.00 97.12 112 ILE A C 1
ATOM 890 O O . ILE A 1 112 ? -4.704 19.105 15.766 1.00 97.12 112 ILE A O 1
ATOM 894 N N . SER A 1 113 ? -5.613 17.518 17.070 1.00 97.19 113 SER A N 1
ATOM 895 C CA . SER A 1 113 ? -5.291 18.164 18.355 1.00 97.19 113 SER A CA 1
ATOM 896 C C . SER A 1 113 ? -3.813 18.013 18.724 1.00 97.19 113 SER A C 1
ATOM 898 O O . SER A 1 113 ? -3.183 18.977 19.160 1.00 97.19 113 SER A O 1
ATOM 900 N N . ASP A 1 114 ? -3.252 16.815 18.529 1.00 97.62 114 ASP A N 1
ATOM 901 C CA . ASP A 1 114 ? -1.863 16.506 18.873 1.00 97.62 114 ASP A CA 1
ATOM 902 C C . ASP A 1 114 ? -0.882 17.207 17.903 1.00 97.62 114 ASP A C 1
ATOM 904 O O . ASP A 1 114 ? -0.920 16.953 16.693 1.00 97.62 114 ASP A O 1
ATOM 908 N N . PRO A 1 115 ? 0.022 18.075 18.396 1.00 96.81 115 PRO A N 1
ATOM 909 C CA . PRO A 1 115 ? 0.921 18.846 17.541 1.00 96.81 115 PRO A CA 1
ATOM 910 C C . PRO A 1 115 ? 1.931 17.976 16.782 1.00 96.81 115 PRO A C 1
ATOM 912 O O . PRO A 1 115 ? 2.285 18.317 15.654 1.00 96.81 115 PRO A O 1
ATOM 915 N N . LYS A 1 116 ? 2.372 16.844 17.348 1.00 97.00 116 LYS A N 1
ATOM 916 C CA . LYS A 1 116 ? 3.312 15.936 16.673 1.00 97.00 116 LYS A CA 1
ATOM 917 C C . LYS A 1 116 ? 2.629 15.225 15.512 1.00 97.00 116 LYS A C 1
ATOM 919 O O . LYS A 1 116 ? 3.190 15.157 14.421 1.00 97.00 116 LYS A O 1
ATOM 924 N N . LEU A 1 117 ? 1.399 14.753 15.729 1.00 97.31 117 LEU A N 1
ATOM 925 C CA . LEU A 1 117 ? 0.603 14.147 14.660 1.00 97.31 117 LEU A CA 1
ATOM 926 C C . LEU A 1 117 ? 0.236 15.162 13.575 1.00 97.31 117 LEU A C 1
ATOM 928 O O . LEU A 1 117 ? 0.166 14.790 12.407 1.00 97.31 117 LEU A O 1
ATOM 932 N N . ARG A 1 118 ? 0.037 16.438 13.929 1.00 96.69 118 ARG A N 1
ATOM 933 C CA . ARG A 1 118 ? -0.230 17.501 12.950 1.00 96.69 118 ARG A CA 1
ATOM 934 C C . ARG A 1 118 ? 0.963 17.734 12.022 1.00 96.69 118 ARG A C 1
ATOM 936 O O . ARG A 1 118 ? 0.777 17.736 10.810 1.00 96.69 118 ARG A O 1
ATOM 943 N N . ILE A 1 119 ? 2.171 17.862 12.580 1.00 95.38 119 ILE A N 1
ATOM 944 C CA . ILE A 1 119 ? 3.417 18.002 11.801 1.00 95.38 119 ILE A CA 1
ATOM 945 C C . ILE A 1 119 ? 3.628 16.773 10.912 1.00 95.38 119 ILE A C 1
ATOM 947 O O . ILE A 1 119 ? 3.950 16.894 9.734 1.00 95.38 119 ILE A O 1
ATOM 951 N N . TRP A 1 120 ? 3.409 15.577 11.458 1.00 95.75 120 TRP A N 1
ATOM 952 C CA . TRP A 1 120 ? 3.525 14.348 10.681 1.00 95.75 120 TRP A CA 1
ATOM 953 C C . TRP A 1 120 ? 2.500 14.277 9.542 1.00 95.75 120 TRP A C 1
ATOM 955 O O . TRP A 1 120 ? 2.861 13.952 8.415 1.00 95.75 120 TRP A O 1
ATOM 965 N N . GLY A 1 121 ? 1.242 14.653 9.792 1.00 94.75 121 GLY A N 1
ATOM 966 C CA . GLY A 1 121 ? 0.210 14.744 8.758 1.00 94.75 121 GLY A CA 1
ATOM 967 C C . GLY A 1 121 ? 0.576 15.717 7.634 1.00 94.75 121 GLY A C 1
ATOM 968 O O . GLY A 1 121 ? 0.337 15.417 6.467 1.00 94.75 121 GLY A O 1
ATOM 969 N N . GLU A 1 122 ? 1.208 16.846 7.959 1.00 94.00 122 GLU A N 1
ATOM 970 C CA . GLU A 1 122 ? 1.736 17.791 6.968 1.00 94.00 122 GLU A CA 1
ATOM 971 C C . GLU A 1 122 ? 2.856 17.162 6.125 1.00 94.00 122 GLU A C 1
ATOM 973 O O . GLU A 1 122 ? 2.812 17.225 4.898 1.00 94.00 122 GLU A O 1
ATOM 978 N N . GLN A 1 123 ? 3.814 16.478 6.756 1.00 92.62 123 GLN A N 1
ATOM 979 C CA . GLN A 1 123 ? 4.892 15.773 6.051 1.00 92.62 123 GLN A CA 1
ATOM 980 C C . GLN A 1 123 ? 4.357 14.691 5.104 1.00 92.62 123 GLN A C 1
ATOM 982 O O . GLN A 1 123 ? 4.813 14.587 3.965 1.00 92.62 123 GLN A O 1
ATOM 987 N N . LEU A 1 124 ? 3.365 13.910 5.543 1.00 91.69 124 LEU A N 1
ATOM 988 C CA . LEU A 1 124 ? 2.723 12.899 4.701 1.00 91.69 124 LEU A CA 1
ATOM 989 C C . LEU A 1 124 ? 1.961 13.524 3.532 1.00 91.69 124 LEU A C 1
ATOM 991 O O . LEU A 1 124 ? 2.015 13.006 2.420 1.00 91.69 124 LEU A O 1
ATOM 995 N N . HIS A 1 125 ? 1.293 14.657 3.750 1.00 89.88 125 HIS A N 1
ATOM 996 C CA . HIS A 1 125 ? 0.591 15.384 2.690 1.00 89.88 125 HIS A CA 1
ATOM 997 C C . HIS A 1 125 ? 1.540 15.889 1.588 1.00 89.88 125 HIS A C 1
ATOM 999 O O . HIS A 1 125 ? 1.181 15.897 0.408 1.00 89.88 125 HIS A O 1
ATOM 1005 N N . GLN A 1 126 ? 2.785 16.232 1.936 1.00 89.81 126 GLN A N 1
ATOM 1006 C CA . GLN A 1 126 ? 3.815 16.594 0.952 1.00 89.81 126 GLN A CA 1
ATOM 1007 C C . GLN A 1 126 ? 4.232 15.414 0.056 1.00 89.81 126 GLN A C 1
ATOM 1009 O O . GLN A 1 126 ? 4.644 15.630 -1.088 1.00 89.81 126 GLN A O 1
ATOM 1014 N N . LEU A 1 127 ? 4.085 14.161 0.514 1.00 87.56 127 LEU A N 1
ATOM 1015 C CA . LEU A 1 127 ? 4.425 12.979 -0.291 1.00 87.56 127 LEU A CA 1
ATOM 1016 C C . LEU A 1 127 ? 3.575 12.875 -1.561 1.00 87.56 127 LEU A C 1
ATOM 1018 O O . LEU A 1 127 ? 4.058 12.349 -2.565 1.00 87.56 127 LEU A O 1
ATOM 1022 N N . TRP A 1 128 ? 2.358 13.428 -1.573 1.00 85.38 128 TRP A N 1
ATOM 1023 C CA . TRP A 1 128 ? 1.498 13.415 -2.759 1.00 85.38 128 TRP A CA 1
ATOM 1024 C C . TRP A 1 128 ? 2.132 14.102 -3.971 1.00 85.38 128 TRP A C 1
ATOM 1026 O O . TRP A 1 128 ? 1.971 13.617 -5.088 1.00 85.38 128 TRP A O 1
ATOM 1036 N N . LYS A 1 129 ? 2.951 15.143 -3.767 1.00 86.81 129 LYS A N 1
ATOM 1037 C CA . LYS A 1 129 ? 3.705 15.797 -4.853 1.00 86.81 129 LYS A CA 1
ATOM 1038 C C . LYS A 1 129 ? 4.786 14.892 -5.449 1.00 86.81 129 LYS A C 1
ATOM 1040 O O . LYS A 1 129 ? 5.122 15.017 -6.623 1.00 86.81 129 LYS A O 1
ATOM 1045 N N . LYS A 1 130 ? 5.343 13.980 -4.646 1.00 87.06 130 LYS A N 1
ATOM 1046 C CA . LYS A 1 130 ? 6.368 13.015 -5.077 1.00 87.06 130 LYS A CA 1
ATOM 1047 C C . LYS A 1 130 ? 5.743 11.803 -5.773 1.00 87.06 130 LYS A C 1
ATOM 1049 O O . LYS A 1 130 ? 6.282 11.315 -6.771 1.00 87.06 130 LYS A O 1
ATOM 1054 N N . LEU A 1 131 ? 4.625 11.316 -5.238 1.00 86.75 131 LEU A N 1
ATOM 1055 C CA . LEU A 1 131 ? 3.929 10.115 -5.704 1.00 86.75 131 LEU A CA 1
ATOM 1056 C C . LEU A 1 131 ? 2.962 10.384 -6.865 1.00 86.75 131 LEU A C 1
ATOM 1058 O O . LEU A 1 131 ? 2.587 9.447 -7.565 1.00 86.75 131 LEU A O 1
ATOM 1062 N N . GLY A 1 132 ? 2.571 11.636 -7.099 1.00 88.62 132 GLY A N 1
ATOM 1063 C CA . GLY A 1 132 ? 1.763 12.014 -8.250 1.00 88.62 132 GLY A CA 1
ATOM 1064 C C . GLY A 1 132 ? 2.530 11.839 -9.562 1.00 88.62 132 GLY A C 1
ATOM 1065 O O . GLY A 1 132 ? 3.632 12.371 -9.739 1.00 88.62 132 GLY A O 1
ATOM 1066 N N . LYS A 1 133 ? 1.943 11.076 -10.484 1.00 89.81 133 LYS A N 1
ATOM 1067 C CA . LYS A 1 133 ? 2.471 10.775 -11.815 1.00 89.81 133 LYS A CA 1
ATOM 1068 C C . LYS A 1 133 ? 1.424 11.061 -12.883 1.00 89.81 133 LYS A C 1
ATOM 1070 O O . LYS A 1 133 ? 0.226 10.884 -12.676 1.00 89.81 133 LYS A O 1
ATOM 1075 N N . LYS A 1 134 ? 1.899 11.465 -14.055 1.00 91.88 134 LYS A N 1
ATOM 1076 C CA . LYS A 1 134 ? 1.120 11.526 -15.291 1.00 91.88 134 LYS A CA 1
ATOM 1077 C C . LYS A 1 134 ? 1.866 10.748 -16.367 1.00 91.88 134 LYS A C 1
ATOM 1079 O O . LYS A 1 134 ? 3.091 10.839 -16.442 1.00 91.88 134 LYS A O 1
ATOM 1084 N N . VAL A 1 135 ? 1.139 9.971 -17.164 1.00 92.12 135 VAL A N 1
ATOM 1085 C CA . VAL A 1 135 ? 1.736 9.252 -18.296 1.00 92.12 135 VAL A CA 1
ATOM 1086 C C . VAL A 1 135 ? 2.013 10.250 -19.407 1.00 92.12 135 VAL A C 1
ATOM 1088 O O . VAL A 1 135 ? 1.164 11.097 -19.704 1.00 92.12 135 VAL A O 1
ATOM 1091 N N . LYS A 1 136 ? 3.205 10.186 -19.998 1.00 94.12 136 LYS A N 1
ATOM 1092 C CA . LYS A 1 136 ? 3.536 11.085 -21.097 1.00 94.12 136 LYS A CA 1
ATOM 1093 C C . LYS A 1 136 ? 2.791 10.688 -22.390 1.00 94.12 136 LYS A C 1
ATOM 1095 O O . LYS A 1 136 ? 2.464 9.510 -22.566 1.00 94.12 136 LYS A O 1
ATOM 1100 N N . PRO A 1 137 ? 2.502 11.634 -23.304 1.00 92.75 137 PRO A N 1
ATOM 1101 C CA . PRO A 1 137 ? 1.757 11.355 -24.536 1.00 92.75 137 PRO A CA 1
ATOM 1102 C C . PRO A 1 137 ? 2.424 10.342 -25.477 1.00 92.75 137 PRO A C 1
ATOM 1104 O O . PRO A 1 137 ? 1.736 9.730 -26.289 1.00 92.75 137 PRO A O 1
ATOM 1107 N N . GLU A 1 138 ? 3.738 10.129 -25.372 1.00 91.56 138 GLU A N 1
ATOM 1108 C CA . GLU A 1 138 ? 4.481 9.172 -26.200 1.00 91.56 138 GLU A CA 1
ATOM 1109 C C . GLU A 1 138 ? 3.998 7.732 -26.000 1.00 91.56 138 GLU A C 1
ATOM 1111 O O . GLU A 1 138 ? 4.012 6.942 -26.940 1.00 91.56 138 GLU A O 1
ATOM 1116 N N . VAL A 1 139 ? 3.497 7.410 -24.803 1.00 90.62 139 VAL A N 1
ATOM 1117 C CA . VAL A 1 139 ? 2.920 6.093 -24.498 1.00 90.62 139 VAL A CA 1
ATOM 1118 C C . VAL A 1 139 ? 1.610 5.868 -25.256 1.00 90.62 139 VAL A C 1
ATOM 1120 O O . VAL A 1 139 ? 1.288 4.737 -25.604 1.00 90.62 139 VAL A O 1
ATOM 1123 N N . LEU A 1 140 ? 0.859 6.936 -25.547 1.00 90.12 140 LEU A N 1
ATOM 1124 C CA . LEU A 1 140 ? -0.338 6.851 -26.386 1.00 90.12 140 LEU A CA 1
ATOM 1125 C C . LEU A 1 140 ? 0.020 6.733 -27.871 1.00 90.12 140 LEU A C 1
ATOM 1127 O O . LEU A 1 140 ? -0.661 6.018 -28.601 1.00 90.12 140 LEU A O 1
ATOM 1131 N N . SER A 1 141 ? 1.054 7.447 -28.328 1.00 91.62 141 SER A N 1
ATOM 1132 C CA . SER A 1 141 ? 1.433 7.456 -29.745 1.00 91.62 141 SER A CA 1
ATOM 1133 C C . SER A 1 141 ? 2.217 6.217 -30.180 1.00 91.62 141 SER A C 1
ATOM 1135 O O . SER A 1 141 ? 2.106 5.832 -31.341 1.00 91.62 141 SER A O 1
ATOM 1137 N N . HIS A 1 142 ? 2.958 5.582 -29.269 1.00 90.56 142 HIS A N 1
ATOM 1138 C CA . HIS A 1 142 ? 3.778 4.397 -29.543 1.00 90.56 142 HIS A CA 1
ATOM 1139 C C . HIS A 1 142 ? 3.610 3.311 -28.460 1.00 90.56 142 HIS A C 1
ATOM 1141 O O . HIS A 1 142 ? 4.589 2.924 -27.812 1.00 90.56 142 HIS A O 1
ATOM 1147 N N . PRO A 1 143 ? 2.383 2.817 -28.209 1.00 88.56 143 PRO A N 1
ATOM 1148 C CA . PRO A 1 143 ? 2.089 1.913 -27.093 1.00 88.56 143 PRO A CA 1
ATOM 1149 C C . PRO A 1 143 ? 2.880 0.598 -27.141 1.00 88.56 143 PRO A C 1
ATOM 1151 O O . PRO A 1 143 ? 3.097 -0.030 -26.111 1.00 88.56 143 PRO A O 1
ATOM 1154 N N . GLU A 1 144 ? 3.344 0.176 -28.316 1.00 88.12 144 GLU A N 1
ATOM 1155 C CA . GLU A 1 144 ? 4.141 -1.035 -28.505 1.00 88.12 144 GLU A CA 1
ATOM 1156 C C . GLU A 1 144 ? 5.550 -0.957 -27.891 1.00 88.12 144 GLU A C 1
ATOM 1158 O O . GLU A 1 144 ? 6.176 -1.993 -27.666 1.00 88.12 144 GLU A O 1
ATOM 1163 N N . GLN A 1 145 ? 6.050 0.252 -27.616 1.00 92.12 145 GLN A N 1
ATOM 1164 C CA . GLN A 1 145 ? 7.378 0.490 -27.037 1.00 92.12 145 GLN A CA 1
ATOM 1165 C C . GLN A 1 145 ? 7.379 0.480 -25.508 1.00 92.12 145 GLN A C 1
ATOM 1167 O O . GLN A 1 145 ? 8.445 0.532 -24.896 1.00 92.12 145 GLN A O 1
ATOM 1172 N N . PHE A 1 146 ? 6.204 0.406 -24.884 1.00 91.44 146 PHE A N 1
ATOM 1173 C CA . PHE A 1 146 ? 6.051 0.505 -23.440 1.00 91.44 146 PHE A CA 1
ATOM 1174 C C . PHE A 1 146 ? 5.328 -0.719 -22.894 1.00 91.44 146 PHE A C 1
ATOM 1176 O O . PHE A 1 146 ? 4.413 -1.272 -23.502 1.00 91.44 146 PHE A O 1
ATOM 1183 N N . SER A 1 147 ? 5.720 -1.137 -21.696 1.00 89.06 147 SER A N 1
ATOM 1184 C CA . SER A 1 147 ? 4.923 -2.069 -20.907 1.00 89.06 147 SER A CA 1
ATOM 1185 C C . SER A 1 147 ? 3.792 -1.351 -20.165 1.00 89.06 147 SER A C 1
ATOM 1187 O O . SER A 1 147 ? 2.716 -1.938 -19.999 1.00 89.06 147 SER A O 1
ATOM 1189 N N . LEU A 1 148 ? 4.020 -0.090 -19.769 1.00 88.31 148 LEU A N 1
ATOM 1190 C CA . LEU A 1 148 ? 3.053 0.784 -19.112 1.00 88.31 148 LEU A CA 1
ATOM 1191 C C . LEU A 1 148 ? 1.883 1.111 -20.046 1.00 88.31 148 LEU A C 1
ATOM 1193 O O . LEU A 1 148 ? 2.053 1.510 -21.194 1.00 88.31 148 LEU A O 1
ATOM 1197 N N . LEU A 1 149 ? 0.678 0.988 -19.507 1.00 85.44 149 LEU A N 1
ATOM 1198 C CA . LEU A 1 149 ? -0.570 1.305 -20.180 1.00 85.44 149 LEU A CA 1
ATOM 1199 C C . LEU A 1 149 ? -0.879 2.807 -20.076 1.00 85.44 149 LEU A C 1
ATOM 1201 O O . LEU A 1 149 ? -0.839 3.381 -18.984 1.00 85.44 149 LEU A O 1
ATOM 1205 N N . TYR A 1 150 ? -1.214 3.443 -21.204 1.00 87.19 150 TYR A N 1
ATOM 1206 C CA . TYR A 1 150 ? -1.511 4.877 -21.237 1.00 87.19 150 TYR A CA 1
ATOM 1207 C C . TYR A 1 150 ? -2.753 5.234 -20.418 1.00 87.19 150 TYR A C 1
ATOM 1209 O O . TYR A 1 150 ? -3.829 4.702 -20.658 1.00 87.19 150 TYR A O 1
ATOM 1217 N N . SER A 1 151 ? -2.623 6.198 -19.508 1.00 85.25 151 SER A N 1
ATOM 1218 C CA . SER A 1 151 ? -3.745 6.785 -18.776 1.00 85.25 151 SER A CA 1
ATOM 1219 C C . SER A 1 151 ? -3.848 8.267 -19.107 1.00 85.25 151 SER A C 1
ATOM 1221 O O . SER A 1 151 ? -2.886 9.009 -18.905 1.00 85.25 151 SER A O 1
ATOM 1223 N N . GLU A 1 152 ? -5.024 8.698 -19.565 1.00 84.62 152 GLU A N 1
ATOM 1224 C CA . GLU A 1 152 ? -5.323 10.111 -19.832 1.00 84.62 152 GLU A CA 1
ATOM 1225 C C . GLU A 1 152 ? -5.233 10.950 -18.550 1.00 84.62 152 GLU A C 1
ATOM 1227 O O . GLU A 1 152 ? -4.640 12.034 -18.520 1.00 84.62 152 GLU A O 1
ATOM 1232 N N . HIS A 1 153 ? -5.771 10.408 -17.457 1.00 84.19 153 HIS A N 1
ATOM 1233 C CA . HIS A 1 153 ? -5.765 11.067 -16.163 1.00 84.19 153 HIS A CA 1
ATOM 1234 C C . HIS A 1 153 ? -4.503 10.731 -15.360 1.00 84.19 153 HIS A C 1
ATOM 1236 O O . HIS A 1 153 ? -4.013 9.595 -15.400 1.00 84.19 153 HIS A O 1
ATOM 1242 N N . PRO A 1 154 ? -3.993 11.700 -14.583 1.00 86.31 154 PRO A N 1
ATOM 1243 C CA . PRO A 1 154 ? -2.908 11.459 -13.649 1.00 86.31 154 PRO A CA 1
ATOM 1244 C C . PRO A 1 154 ? -3.348 10.560 -12.486 1.00 86.31 154 PRO A C 1
ATOM 1246 O O . PRO A 1 154 ? -4.534 10.438 -12.162 1.00 86.31 154 PRO A O 1
ATOM 1249 N N . PHE A 1 155 ? -2.372 9.944 -11.828 1.00 84.44 155 PHE A N 1
ATOM 1250 C CA . PHE A 1 155 ? -2.586 9.025 -10.717 1.00 84.44 155 PHE A CA 1
ATOM 1251 C C . PHE A 1 155 ? -1.495 9.156 -9.658 1.00 84.44 155 PHE A C 1
ATOM 1253 O O . PHE A 1 155 ? -0.448 9.762 -9.871 1.00 84.44 155 PHE A O 1
ATOM 1260 N N . VAL A 1 156 ? -1.748 8.565 -8.495 1.00 83.44 156 VAL A N 1
ATOM 1261 C CA . VAL A 1 156 ? -0.770 8.451 -7.414 1.00 83.44 156 VAL A CA 1
ATOM 1262 C C . VAL A 1 156 ? -0.257 7.021 -7.387 1.00 83.44 156 VAL A C 1
ATOM 1264 O O . VAL A 1 156 ? -1.048 6.077 -7.366 1.00 83.44 156 VAL A O 1
ATOM 1267 N N . VAL A 1 157 ? 1.063 6.860 -7.410 1.00 85.44 157 VAL A N 1
ATOM 1268 C CA . VAL A 1 157 ? 1.691 5.539 -7.315 1.00 85.44 157 VAL A CA 1
ATOM 1269 C C . VAL A 1 157 ? 1.881 5.120 -5.858 1.00 85.44 157 VAL A C 1
ATOM 1271 O O . VAL A 1 157 ? 1.996 5.986 -4.985 1.00 85.44 157 VAL A O 1
ATOM 1274 N N . PRO A 1 158 ? 1.972 3.811 -5.570 1.00 80.75 158 PRO A N 1
ATOM 1275 C CA . PRO A 1 158 ? 2.316 3.354 -4.233 1.00 80.75 158 PRO A CA 1
ATOM 1276 C C . PRO A 1 158 ? 3.713 3.824 -3.803 1.00 80.75 158 PRO A C 1
ATOM 1278 O O . PRO A 1 158 ? 3.870 4.234 -2.663 1.00 80.75 158 PRO A O 1
ATOM 1281 N N . GLY A 1 159 ? 4.705 3.840 -4.698 1.00 81.88 159 GLY A N 1
ATOM 1282 C CA . GLY A 1 159 ? 6.084 4.225 -4.374 1.00 81.88 159 GLY A CA 1
ATOM 1283 C C . GLY A 1 159 ? 7.068 3.052 -4.435 1.00 81.88 159 GLY A C 1
ATOM 1284 O O . GLY A 1 159 ? 6.675 1.894 -4.583 1.00 81.88 159 GLY A O 1
ATOM 1285 N N . GLY A 1 160 ? 8.366 3.362 -4.376 1.00 83.94 160 GLY A N 1
ATOM 1286 C CA . GLY A 1 160 ? 9.434 2.380 -4.595 1.00 83.94 160 GLY A CA 1
ATOM 1287 C C . GLY A 1 160 ? 9.413 1.821 -6.021 1.00 83.94 160 GLY A C 1
ATOM 1288 O O . GLY A 1 160 ? 9.302 2.580 -6.985 1.00 83.94 160 GLY A O 1
ATOM 1289 N N . ARG A 1 161 ? 9.477 0.490 -6.153 1.00 84.31 161 ARG A N 1
ATOM 1290 C CA . ARG A 1 161 ? 9.398 -0.232 -7.441 1.00 84.31 161 ARG A CA 1
ATOM 1291 C C . ARG A 1 161 ? 8.049 -0.104 -8.159 1.00 84.31 161 ARG A C 1
ATOM 1293 O O . ARG A 1 161 ? 7.933 -0.462 -9.330 1.00 84.31 161 ARG A O 1
ATOM 1300 N N . PHE A 1 162 ? 7.006 0.344 -7.463 1.00 84.19 162 PHE A N 1
ATOM 1301 C CA . PHE A 1 162 ? 5.655 0.464 -8.001 1.00 84.19 162 PHE A CA 1
ATOM 1302 C C . PHE A 1 162 ? 5.468 1.843 -8.634 1.00 84.19 162 PHE A C 1
ATOM 1304 O O . PHE A 1 162 ? 5.202 2.822 -7.936 1.00 84.19 162 PHE A O 1
ATOM 1311 N N . VAL A 1 163 ? 5.628 1.910 -9.956 1.00 83.06 163 VAL A N 1
ATOM 1312 C CA . VAL A 1 163 ? 5.588 3.152 -10.751 1.00 83.06 163 VAL A CA 1
ATOM 1313 C C . VAL A 1 163 ? 4.316 3.274 -11.596 1.00 83.06 163 VAL A C 1
ATOM 1315 O O . VAL A 1 163 ? 4.030 4.318 -12.170 1.00 83.06 163 VAL A O 1
ATOM 1318 N N . GLU A 1 164 ? 3.520 2.216 -11.638 1.00 77.69 164 GLU A N 1
ATOM 1319 C CA . GLU A 1 164 ? 2.228 2.136 -12.300 1.00 77.69 164 GLU A CA 1
ATOM 1320 C C . GLU A 1 164 ? 1.066 2.380 -11.322 1.00 77.69 164 GLU A C 1
ATOM 1322 O O . GLU A 1 164 ? 1.211 2.278 -10.100 1.00 77.69 164 GLU A O 1
ATOM 1327 N N . PHE A 1 165 ? -0.119 2.692 -11.854 1.00 74.50 165 PHE A N 1
ATOM 1328 C CA . PHE A 1 165 ? -1.327 2.742 -11.035 1.00 74.50 165 PHE A CA 1
ATOM 1329 C C . PHE A 1 165 ? -1.742 1.331 -10.600 1.00 74.50 165 PHE A C 1
ATOM 1331 O O . PHE A 1 165 ? -1.619 0.369 -11.361 1.00 74.50 165 PHE A O 1
ATOM 1338 N N . TYR A 1 166 ? -2.289 1.223 -9.390 1.00 67.19 166 TYR A N 1
ATOM 1339 C CA . TYR A 1 166 ? -2.819 -0.020 -8.834 1.00 67.19 166 TYR A CA 1
ATOM 1340 C C . TYR A 1 166 ? -4.272 0.166 -8.409 1.00 67.19 166 TYR A C 1
ATOM 1342 O O . TYR A 1 166 ? -4.628 1.132 -7.735 1.00 67.19 166 TYR A O 1
ATOM 1350 N N . TYR A 1 167 ? -5.108 -0.804 -8.768 1.00 58.25 167 TYR A N 1
ATOM 1351 C CA . TYR A 1 167 ? -6.563 -0.675 -8.719 1.00 58.25 167 TYR A CA 1
ATOM 1352 C C . TYR A 1 167 ? -7.146 -0.348 -7.331 1.00 58.25 167 TYR A C 1
ATOM 1354 O O . TYR A 1 167 ? -8.076 0.446 -7.193 1.00 58.25 167 TYR A O 1
ATOM 1362 N N . TRP A 1 168 ? -6.602 -0.974 -6.292 1.00 61.03 168 TRP A N 1
ATOM 1363 C CA . TRP A 1 168 ? -7.084 -0.877 -4.913 1.00 61.03 168 TRP A CA 1
ATOM 1364 C C . TRP A 1 168 ? -6.258 0.099 -4.059 1.00 61.03 168 TRP A C 1
ATOM 1366 O O . TRP A 1 168 ? -6.545 0.281 -2.880 1.00 61.03 168 TRP A O 1
ATOM 1376 N N . VAL A 1 169 ? -5.255 0.751 -4.663 1.00 50.41 169 VAL A N 1
ATOM 1377 C CA . VAL A 1 169 ? -4.289 1.633 -3.983 1.00 50.41 169 VAL A CA 1
ATOM 1378 C C . VAL A 1 169 ? -4.698 3.111 -4.055 1.00 50.41 169 VAL A C 1
ATOM 1380 O O . VAL A 1 169 ? -4.029 3.954 -3.478 1.00 50.41 169 VAL A O 1
ATOM 1383 N N . GLY A 1 170 ? -5.812 3.449 -4.709 1.00 49.81 170 GLY A N 1
ATOM 1384 C CA . GLY A 1 170 ? -6.367 4.806 -4.727 1.00 49.81 170 GLY A CA 1
ATOM 1385 C C . GLY A 1 170 ? -7.765 4.850 -4.118 1.00 49.81 170 GLY A C 1
ATOM 1386 O O . GLY A 1 170 ? -8.724 4.406 -4.756 1.00 49.81 170 GLY A O 1
ATOM 1387 N N . HIS A 1 171 ? -7.897 5.400 -2.905 1.00 52.56 171 HIS A N 1
ATOM 1388 C CA . HIS A 1 171 ? -9.204 5.690 -2.310 1.00 52.56 171 HIS A CA 1
ATOM 1389 C C . HIS A 1 171 ? -9.548 7.182 -2.490 1.00 52.56 171 HIS A C 1
ATOM 1391 O O . HIS A 1 171 ? -8.787 8.020 -2.010 1.00 52.56 171 HIS A O 1
ATOM 1397 N N . PRO A 1 172 ? -10.688 7.548 -3.112 1.00 47.56 172 PRO A N 1
ATOM 1398 C CA . PRO A 1 172 ? -11.075 8.956 -3.308 1.00 47.56 172 PRO A CA 1
ATOM 1399 C C . PRO A 1 172 ? -11.362 9.709 -1.996 1.00 47.56 172 PRO A C 1
ATOM 1401 O O . PRO A 1 172 ? -11.401 10.932 -1.982 1.00 47.56 172 PRO A O 1
ATOM 1404 N N . ASP A 1 173 ? -11.522 8.982 -0.887 1.00 52.53 173 ASP A N 1
ATOM 1405 C CA . ASP A 1 173 ? -11.741 9.556 0.452 1.00 52.53 173 ASP A CA 1
ATOM 1406 C C . ASP A 1 173 ? -10.438 10.015 1.135 1.00 52.53 173 ASP A C 1
ATOM 1408 O O . ASP A 1 173 ? -10.484 10.489 2.271 1.00 52.53 173 ASP A O 1
ATOM 1412 N N . TRP A 1 174 ? -9.263 9.824 0.521 1.00 54.75 174 TRP A N 1
ATOM 1413 C CA . TRP A 1 174 ? -7.999 10.217 1.145 1.00 54.75 174 TRP A CA 1
ATOM 1414 C C . TRP A 1 174 ? -7.796 11.737 1.100 1.00 54.75 174 TRP A C 1
ATOM 1416 O O . TRP A 1 174 ? -7.706 12.315 0.013 1.00 54.75 174 TRP A O 1
ATOM 1426 N N . PRO A 1 175 ? -7.666 12.404 2.264 1.00 53.38 175 PRO A N 1
ATOM 1427 C CA . PRO A 1 175 ? -7.467 13.847 2.313 1.00 53.38 175 PRO A CA 1
ATOM 1428 C C . PRO A 1 175 ? -6.211 14.277 1.544 1.00 53.38 175 PRO A C 1
ATOM 1430 O O . PRO A 1 175 ? -5.138 13.695 1.707 1.00 53.38 175 PRO A O 1
ATOM 1433 N N . GLY A 1 176 ? -6.345 15.314 0.713 1.00 48.56 176 GLY A N 1
ATOM 1434 C CA . GLY A 1 176 ? -5.233 15.874 -0.065 1.00 48.56 176 GLY A CA 1
ATOM 1435 C C . GLY A 1 176 ? -4.819 15.056 -1.295 1.00 48.56 176 GLY A C 1
ATOM 1436 O O . GLY A 1 176 ? -3.937 15.492 -2.031 1.00 48.56 176 GLY A O 1
ATOM 1437 N N . CYS A 1 177 ? -5.468 13.913 -1.541 1.00 48.59 177 CYS A N 1
ATOM 1438 C CA . CYS A 1 177 ? -5.293 13.094 -2.732 1.00 48.59 177 CYS A CA 1
ATOM 1439 C C . CYS A 1 177 ? -6.543 13.212 -3.616 1.00 48.59 177 CYS A C 1
ATOM 1441 O O . CYS A 1 177 ? -7.394 12.325 -3.635 1.00 48.59 177 CYS A O 1
ATOM 1443 N N . ALA A 1 178 ? -6.675 14.304 -4.373 1.00 42.06 178 ALA A N 1
ATOM 1444 C CA . ALA A 1 178 ? -7.682 14.389 -5.433 1.00 42.06 178 ALA A CA 1
ATOM 1445 C C . ALA A 1 178 ? -7.221 13.618 -6.675 1.00 42.06 178 ALA A C 1
ATOM 1447 O O . ALA A 1 178 ? -7.026 14.155 -7.764 1.00 42.06 178 ALA A O 1
ATOM 1448 N N . GLY A 1 179 ? -6.994 12.320 -6.506 1.00 40.22 179 GLY A N 1
ATOM 1449 C CA . GLY A 1 179 ? -6.787 11.426 -7.627 1.00 40.22 179 GLY A CA 1
ATOM 1450 C C . GLY A 1 179 ? -8.134 11.078 -8.244 1.00 40.22 179 GLY A C 1
ATOM 1451 O O . GLY A 1 179 ? -8.744 10.087 -7.848 1.00 40.22 179 GLY A O 1
ATOM 1452 N N . GLN A 1 180 ? -8.563 11.814 -9.275 1.00 35.44 180 GLN A N 1
ATOM 1453 C CA . GLN A 1 180 ? -9.608 11.318 -10.184 1.00 35.44 180 GLN A CA 1
ATOM 1454 C C . GLN A 1 180 ? -9.234 9.928 -10.748 1.00 35.44 180 GLN A C 1
ATOM 1456 O O . GLN A 1 180 ? -10.114 9.149 -11.083 1.00 35.44 180 GLN A O 1
ATOM 1461 N N . GLY A 1 181 ? -7.953 9.539 -10.755 1.00 35.50 181 GLY A N 1
ATOM 1462 C CA . GLY A 1 181 ? -7.447 8.273 -11.300 1.00 35.50 181 GLY A CA 1
ATOM 1463 C C . GLY A 1 181 ? -7.946 6.968 -10.660 1.00 35.50 181 GLY A C 1
ATOM 1464 O O . GLY A 1 181 ? -7.789 5.917 -11.272 1.00 35.50 181 GLY A O 1
ATOM 1465 N N . GLY A 1 182 ? -8.594 6.984 -9.488 1.00 34.69 182 GLY A N 1
ATOM 1466 C CA . GLY A 1 182 ? -9.244 5.774 -8.957 1.00 34.69 182 GLY A CA 1
ATOM 1467 C C . GLY A 1 182 ? -10.538 5.398 -9.698 1.00 34.69 182 GLY A C 1
ATOM 1468 O O . GLY A 1 182 ? -10.968 4.244 -9.631 1.00 34.69 182 GLY A O 1
ATOM 1469 N N . ALA A 1 183 ? -11.184 6.361 -10.364 1.00 31.39 183 ALA A N 1
ATOM 1470 C CA . ALA A 1 183 ? -12.456 6.188 -11.075 1.00 31.39 183 ALA A CA 1
ATOM 1471 C C . ALA A 1 183 ? -12.401 6.720 -12.523 1.00 31.39 183 ALA A C 1
ATOM 1473 O O . ALA A 1 183 ? -12.819 6.021 -13.436 1.00 31.39 183 ALA A O 1
ATOM 1474 N N . GLY A 1 184 ? -11.792 7.884 -12.752 1.00 27.94 184 GLY A N 1
ATOM 1475 C CA . GLY A 1 184 ? -11.575 8.490 -14.072 1.00 27.94 184 GLY A CA 1
ATOM 1476 C C . GLY A 1 184 ? -10.561 7.738 -14.936 1.00 27.94 184 GLY A C 1
ATOM 1477 O O . GLY A 1 184 ? -10.705 7.684 -16.148 1.00 27.94 184 GLY A O 1
ATOM 1478 N N . GLY A 1 185 ? -9.617 7.010 -14.329 1.00 31.78 185 GLY A N 1
ATOM 1479 C CA . GLY A 1 185 ? -8.782 6.036 -15.045 1.00 31.78 185 GLY A CA 1
ATOM 1480 C C . GLY A 1 185 ? -9.549 4.799 -15.531 1.00 31.78 185 GLY A C 1
ATOM 1481 O O . GLY A 1 185 ? -8.917 3.843 -15.947 1.00 31.78 185 GLY A O 1
ATOM 1482 N N . VAL A 1 186 ? -10.883 4.768 -15.425 1.00 35.84 186 VAL A N 1
ATOM 1483 C CA . VAL A 1 186 ? -11.752 3.665 -15.872 1.00 35.84 186 VAL A CA 1
ATOM 1484 C C . VAL A 1 186 ? -12.868 4.154 -16.800 1.00 35.84 186 VAL A C 1
ATOM 1486 O O . VAL A 1 186 ? -13.346 3.371 -17.614 1.00 35.84 186 VAL A O 1
ATOM 1489 N N . GLU A 1 187 ? -13.230 5.441 -16.767 1.00 28.81 187 GLU A N 1
ATOM 1490 C CA . GLU A 1 187 ? -14.247 6.010 -17.670 1.00 28.81 187 GLU A CA 1
ATOM 1491 C C . GLU A 1 187 ? -13.757 6.206 -19.118 1.00 28.81 187 GLU A C 1
ATOM 1493 O O . GLU A 1 187 ? -14.576 6.407 -20.009 1.00 28.81 187 GLU A O 1
ATOM 1498 N N . GLY A 1 188 ? -12.454 6.047 -19.381 1.00 30.09 188 GLY A N 1
ATOM 1499 C CA . GLY A 1 188 ? -11.863 6.116 -20.727 1.00 30.09 188 GLY A CA 1
ATOM 1500 C C . GLY A 1 188 ? -11.289 4.803 -21.279 1.00 30.09 188 GLY A C 1
ATOM 1501 O O . GLY A 1 188 ? -10.672 4.821 -22.342 1.00 30.09 188 GLY A O 1
ATOM 1502 N N . TRP A 1 189 ? -11.431 3.660 -20.588 1.00 34.06 189 TRP A N 1
ATOM 1503 C CA . TRP A 1 189 ? -10.761 2.418 -21.007 1.00 34.06 189 TRP A CA 1
ATOM 1504 C C . TRP A 1 189 ? -11.629 1.512 -21.896 1.00 34.06 189 TRP A C 1
ATOM 1506 O O . TRP A 1 189 ? -12.671 1.030 -21.447 1.00 34.06 189 TRP A O 1
ATOM 1516 N N . PRO A 1 190 ? -11.165 1.150 -23.109 1.00 35.62 190 PRO A N 1
ATOM 1517 C CA . PRO A 1 190 ? -11.941 0.354 -24.063 1.00 35.62 190 PRO A CA 1
ATOM 1518 C C . PRO A 1 190 ? -12.045 -1.149 -23.730 1.00 35.62 190 PRO A C 1
ATOM 1520 O O . PRO A 1 190 ? -12.647 -1.905 -24.485 1.00 35.62 190 PRO A O 1
ATOM 1523 N N . LEU A 1 191 ? -11.480 -1.618 -22.608 1.00 36.81 191 LEU A N 1
ATOM 1524 C CA . LEU A 1 191 ? -11.379 -3.051 -22.281 1.00 36.81 191 LEU A CA 1
ATOM 1525 C C . LEU A 1 191 ? -12.597 -3.636 -21.541 1.00 36.81 191 LEU A C 1
ATOM 1527 O O . LEU A 1 191 ? -12.647 -4.845 -21.307 1.00 36.81 191 LEU A O 1
ATOM 1531 N N . GLY A 1 192 ? -13.566 -2.816 -21.117 1.00 31.83 192 GLY A N 1
ATOM 1532 C CA . GLY A 1 192 ? -14.766 -3.281 -20.400 1.00 31.83 192 GLY A CA 1
ATOM 1533 C C . GLY A 1 192 ? -14.497 -4.015 -19.067 1.00 31.83 192 GLY A C 1
ATOM 1534 O O . GLY A 1 192 ? -15.415 -4.595 -18.484 1.00 31.83 192 GLY A O 1
ATOM 1535 N N . ARG A 1 193 ? -13.246 -4.029 -18.574 1.00 41.44 193 ARG A N 1
ATOM 1536 C CA . ARG A 1 193 ? -12.790 -4.669 -17.325 1.00 41.44 193 ARG A CA 1
ATOM 1537 C C . ARG A 1 193 ? -11.667 -3.854 -16.677 1.00 41.44 193 ARG A C 1
ATOM 1539 O O . ARG A 1 193 ? -10.903 -3.182 -17.357 1.00 41.44 193 ARG A O 1
ATOM 1546 N N . THR A 1 194 ? -11.559 -3.950 -15.354 1.00 45.09 194 THR A N 1
ATOM 1547 C CA . THR A 1 194 ? -10.527 -3.289 -14.540 1.00 45.09 194 THR A CA 1
ATOM 1548 C C . THR A 1 194 ? -9.311 -4.198 -14.363 1.00 45.09 194 THR A C 1
ATOM 1550 O O . THR A 1 194 ? -9.488 -5.312 -13.877 1.00 45.09 194 THR A O 1
ATOM 1553 N N . THR A 1 195 ? -8.101 -3.746 -14.698 1.00 41.75 195 THR A N 1
ATOM 1554 C CA . THR A 1 195 ? -6.856 -4.536 -14.582 1.00 41.75 195 THR A CA 1
ATOM 1555 C C . THR A 1 195 ? -6.261 -4.478 -13.169 1.00 41.75 195 THR A C 1
ATOM 1557 O O . THR A 1 195 ? -6.597 -3.601 -12.372 1.00 41.75 195 THR A O 1
ATOM 1560 N N . GLY A 1 196 ? -5.377 -5.420 -12.819 1.00 46.53 196 GLY A N 1
ATOM 1561 C CA . GLY A 1 196 ? -4.671 -5.437 -11.526 1.00 46.53 196 GLY A CA 1
ATOM 1562 C C . GLY A 1 196 ? -3.740 -4.234 -11.315 1.00 46.53 196 GLY A C 1
ATOM 1563 O O . GLY A 1 196 ? -3.557 -3.779 -10.185 1.00 46.53 196 GLY A O 1
ATOM 1564 N N . GLY A 1 197 ? -3.227 -3.676 -12.413 1.00 55.44 197 GLY A N 1
ATOM 1565 C CA . GLY A 1 197 ? -2.426 -2.457 -12.462 1.00 55.44 197 GLY A CA 1
ATOM 1566 C C . GLY A 1 197 ? -2.225 -1.970 -13.900 1.00 55.44 197 GLY A C 1
ATOM 1567 O O . GLY A 1 197 ? -2.638 -2.637 -14.853 1.00 55.44 197 GLY A O 1
ATOM 1568 N N . GLY A 1 198 ? -1.594 -0.809 -14.057 1.00 66.00 198 GLY A N 1
ATOM 1569 C CA . GLY A 1 198 ? -1.407 -0.114 -15.337 1.00 66.00 198 GLY A CA 1
ATOM 1570 C C . GLY A 1 198 ? -0.322 -0.668 -16.250 1.00 66.00 198 GLY A C 1
ATOM 1571 O O . GLY A 1 198 ? 0.438 0.106 -16.814 1.00 66.00 198 GLY A O 1
ATOM 1572 N N . GLN A 1 199 ? -0.205 -1.985 -16.372 1.00 69.31 199 GLN A N 1
ATOM 1573 C CA . GLN A 1 199 ? 0.863 -2.652 -17.117 1.00 69.31 199 GLN A CA 1
ATOM 1574 C C . GLN A 1 199 ? 0.272 -3.724 -18.035 1.00 69.31 199 GLN A C 1
ATOM 1576 O O . GLN A 1 199 ? -0.693 -4.394 -17.668 1.00 69.31 199 GLN A O 1
ATOM 1581 N N . SER A 1 200 ? 0.865 -3.925 -19.211 1.00 66.00 200 SER A N 1
ATOM 1582 C CA . SER A 1 200 ? 0.424 -4.923 -20.202 1.00 66.00 200 SER A CA 1
ATOM 1583 C C . SER A 1 200 ? 0.395 -6.351 -19.639 1.00 66.00 200 SER A C 1
ATOM 1585 O O . SER A 1 200 ? -0.540 -7.105 -19.894 1.00 66.00 200 SER A O 1
ATOM 1587 N N . ARG A 1 201 ? 1.354 -6.705 -18.774 1.00 66.44 201 ARG A N 1
ATOM 1588 C CA . ARG A 1 201 ? 1.377 -7.988 -18.039 1.00 66.44 201 ARG A CA 1
ATOM 1589 C C . ARG A 1 201 ? 0.203 -8.176 -17.068 1.00 66.44 201 ARG A C 1
ATOM 1591 O O . ARG A 1 201 ? -0.088 -9.295 -16.666 1.00 66.44 201 ARG A O 1
ATOM 1598 N N . SER A 1 202 ? -0.468 -7.093 -16.684 1.00 56.78 202 SER A N 1
ATOM 1599 C CA . SER A 1 202 ? -1.574 -7.097 -15.722 1.00 56.78 202 SER A CA 1
ATOM 1600 C C . SER A 1 202 ? -2.947 -7.166 -16.396 1.00 56.78 202 SER A C 1
ATOM 1602 O O . SER A 1 202 ? -3.957 -7.059 -15.702 1.00 56.78 202 SER A O 1
ATOM 1604 N N . LEU A 1 203 ? -3.005 -7.329 -17.726 1.00 49.62 203 LEU A N 1
ATOM 1605 C CA . LEU A 1 203 ? -4.253 -7.372 -18.497 1.00 49.62 203 LEU A CA 1
ATOM 1606 C C . LEU A 1 203 ? -5.118 -8.605 -18.183 1.00 49.62 203 LEU A C 1
ATOM 1608 O O . LEU A 1 203 ? -6.342 -8.523 -18.259 1.00 49.62 203 LEU A O 1
ATOM 1612 N N . GLU A 1 204 ? -4.503 -9.728 -17.802 1.00 46.22 204 GLU A N 1
ATOM 1613 C CA . GLU A 1 204 ? -5.212 -10.982 -17.494 1.00 46.22 204 GLU A CA 1
ATOM 1614 C C . GLU A 1 204 ? -5.700 -11.067 -16.035 1.00 46.22 204 GLU A C 1
ATOM 1616 O O . GLU A 1 204 ? -6.579 -11.868 -15.716 1.00 46.22 204 GLU A O 1
ATOM 1621 N N . GLY A 1 205 ? -5.167 -10.221 -15.147 1.00 40.75 205 GLY A N 1
ATOM 1622 C CA . GLY A 1 205 ? -5.509 -10.181 -13.725 1.00 40.75 205 GLY A CA 1
ATOM 1623 C C . GLY A 1 205 ? -6.315 -8.940 -13.343 1.00 40.75 205 GLY A C 1
ATOM 1624 O O . GLY A 1 205 ? -6.183 -7.878 -13.947 1.00 40.75 205 GLY A O 1
ATOM 1625 N N . THR A 1 206 ? -7.130 -9.036 -12.292 1.00 39.22 206 THR A N 1
ATOM 1626 C CA . THR A 1 206 ? -7.861 -7.888 -11.724 1.00 39.22 206 THR A CA 1
ATOM 1627 C C . THR A 1 206 ? -7.577 -7.755 -10.231 1.00 39.22 206 THR A C 1
ATOM 1629 O O . THR A 1 206 ? -7.439 -8.768 -9.552 1.00 39.22 206 THR A O 1
ATOM 1632 N N . GLY A 1 207 ? -7.540 -6.530 -9.700 1.00 46.28 207 GLY A N 1
ATOM 1633 C CA . GLY A 1 207 ? -7.543 -6.301 -8.249 1.00 46.28 207 GLY A CA 1
ATOM 1634 C C . GLY A 1 207 ? -8.948 -6.443 -7.632 1.00 46.28 207 GLY A C 1
ATOM 1635 O O . GLY A 1 207 ? -9.933 -6.524 -8.374 1.00 46.28 207 GLY A O 1
ATOM 1636 N N . PRO A 1 208 ? -9.077 -6.435 -6.288 1.00 51.22 208 PRO A N 1
ATOM 1637 C CA . PRO A 1 208 ? -10.378 -6.466 -5.612 1.00 51.22 208 PRO A CA 1
ATOM 1638 C C . PRO A 1 208 ? -11.249 -5.300 -6.075 1.00 51.22 208 PRO A C 1
ATOM 1640 O O . PRO A 1 208 ? -10.829 -4.165 -5.898 1.00 51.22 208 PRO A O 1
ATOM 1643 N N . ARG A 1 209 ? -12.432 -5.555 -6.658 1.00 44.03 209 ARG A N 1
ATOM 1644 C CA . ARG A 1 209 ? -13.268 -4.534 -7.321 1.00 44.03 209 ARG A CA 1
ATOM 1645 C C . ARG A 1 209 ? -13.913 -3.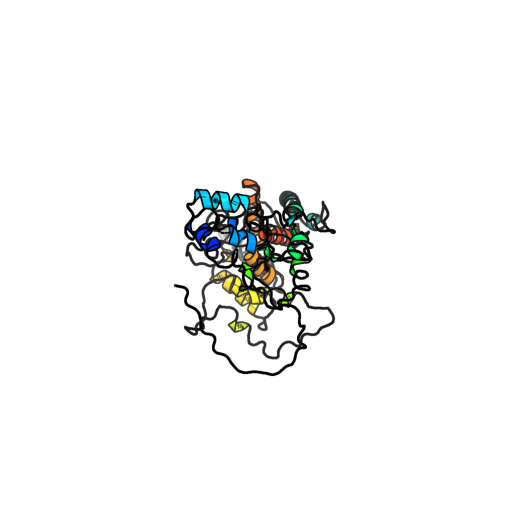562 -6.326 1.00 44.03 209 ARG A C 1
ATOM 1647 O O . ARG A 1 209 ? -14.763 -3.947 -5.535 1.00 44.03 209 ARG A O 1
ATOM 1654 N N . LEU A 1 210 ? -13.576 -2.279 -6.441 1.00 45.22 210 LEU A N 1
ATOM 1655 C CA . LEU A 1 210 ? -14.068 -1.181 -5.604 1.00 45.22 210 LEU A CA 1
ATOM 1656 C C . LEU A 1 210 ? -14.931 -0.196 -6.408 1.00 45.22 210 LEU A C 1
ATOM 1658 O O . LEU A 1 210 ? -15.603 0.637 -5.815 1.00 45.22 210 LEU A O 1
ATOM 1662 N N . LEU A 1 211 ? -14.926 -0.259 -7.751 1.00 29.95 211 LEU A N 1
ATOM 1663 C CA . LEU A 1 211 ? -15.639 0.695 -8.620 1.00 29.95 211 LEU A CA 1
ATOM 1664 C C . LEU A 1 211 ? -17.165 0.618 -8.539 1.00 29.95 211 LEU A C 1
ATOM 1666 O O . LEU A 1 211 ? -17.810 1.647 -8.683 1.00 29.95 211 LEU A O 1
ATOM 1670 N N . SER A 1 212 ? -17.754 -0.551 -8.269 1.00 28.39 212 SER A N 1
ATOM 1671 C CA . SER A 1 212 ? -19.219 -0.662 -8.148 1.00 28.39 212 SER A CA 1
ATOM 1672 C C . SER A 1 212 ? -19.784 0.112 -6.948 1.00 28.39 212 SER A C 1
ATOM 1674 O O . SER A 1 212 ? -20.983 0.356 -6.897 1.00 28.39 212 SER A O 1
ATOM 1676 N N . LEU A 1 213 ? -18.932 0.511 -5.996 1.00 32.19 213 LEU A N 1
ATOM 1677 C CA . LEU A 1 213 ? -19.286 1.397 -4.884 1.00 32.19 213 LEU A CA 1
ATOM 1678 C C . LEU A 1 213 ? -19.170 2.892 -5.257 1.00 32.19 213 LEU A C 1
ATOM 1680 O O . LEU A 1 213 ? -19.483 3.738 -4.427 1.00 32.19 213 LEU A O 1
ATOM 1684 N N . LYS A 1 214 ? -18.696 3.226 -6.471 1.00 33.59 214 LYS A N 1
ATOM 1685 C CA . LYS A 1 214 ? -18.300 4.587 -6.887 1.00 33.59 214 LYS A CA 1
ATOM 1686 C C . LYS A 1 214 ? -19.323 5.323 -7.766 1.00 33.59 214 LYS A C 1
ATOM 1688 O O . LYS A 1 214 ? -19.263 6.542 -7.820 1.00 33.59 214 LYS A O 1
ATOM 1693 N N . THR A 1 215 ? -20.258 4.641 -8.435 1.00 24.83 215 THR A N 1
ATOM 1694 C CA . THR A 1 215 ? -21.164 5.251 -9.442 1.00 24.83 215 THR A CA 1
ATOM 1695 C C . THR A 1 215 ? -22.584 5.556 -8.941 1.00 24.83 215 THR A C 1
ATOM 1697 O O . THR A 1 215 ? -23.518 5.669 -9.736 1.00 24.83 215 THR A O 1
ATOM 1700 N N . VAL A 1 216 ? -22.788 5.725 -7.631 1.00 28.88 216 VAL A N 1
ATOM 1701 C CA . VAL A 1 216 ? -24.107 6.113 -7.103 1.00 28.88 216 VAL A CA 1
ATOM 1702 C C . VAL A 1 216 ? -24.348 7.607 -7.358 1.00 28.88 216 VAL A C 1
ATOM 1704 O O . VAL A 1 216 ? -23.972 8.463 -6.562 1.00 28.88 216 VAL A O 1
ATOM 1707 N N . SER A 1 217 ? -24.979 7.915 -8.493 1.00 24.92 217 SER A N 1
ATOM 1708 C CA . SER A 1 217 ? -25.611 9.213 -8.763 1.00 24.92 217 SER A CA 1
ATOM 1709 C C . SER A 1 217 ? -26.791 9.437 -7.796 1.00 24.92 217 SER A C 1
ATOM 1711 O O . SER A 1 217 ? -27.500 8.470 -7.498 1.00 24.92 217 SER A O 1
ATOM 1713 N N . PRO A 1 218 ? -27.087 10.676 -7.342 1.00 29.59 218 PRO A N 1
ATOM 1714 C CA . PRO A 1 218 ? -28.190 10.965 -6.412 1.00 29.59 218 PRO A CA 1
ATOM 1715 C C . PRO A 1 218 ? -29.597 10.616 -6.933 1.00 29.59 218 PRO A C 1
ATOM 1717 O O . PRO A 1 218 ? -30.573 10.803 -6.214 1.00 29.59 218 PRO A O 1
ATOM 1720 N N . GLN A 1 219 ? -29.725 10.168 -8.185 1.00 28.23 219 GLN A N 1
ATOM 1721 C CA . GLN A 1 219 ? -31.006 10.005 -8.880 1.00 28.23 219 GLN A CA 1
ATOM 1722 C C . GLN A 1 219 ? -31.291 8.566 -9.346 1.00 28.23 219 GLN A C 1
ATOM 1724 O O . GLN A 1 219 ? -32.313 8.325 -9.980 1.00 28.23 219 GLN A O 1
ATOM 1729 N N . GLY A 1 220 ? -30.432 7.594 -9.021 1.00 29.23 220 GLY A N 1
ATOM 1730 C CA . GLY A 1 220 ? -30.630 6.191 -9.394 1.00 29.23 220 GLY A CA 1
ATOM 1731 C C . GLY A 1 220 ? -30.976 5.312 -8.198 1.00 29.23 220 GLY A C 1
ATOM 1732 O O . GLY A 1 220 ? -30.082 4.833 -7.504 1.00 29.23 220 GLY A O 1
ATOM 1733 N N . THR A 1 221 ? -32.260 5.047 -7.960 1.00 26.95 221 THR A N 1
ATOM 1734 C CA . THR A 1 221 ? -32.688 3.980 -7.046 1.00 26.95 221 THR A CA 1
ATOM 1735 C C . THR A 1 221 ? -32.294 2.636 -7.655 1.00 26.95 221 THR A C 1
ATOM 1737 O O . THR A 1 221 ? -32.969 2.125 -8.546 1.00 26.95 221 THR A O 1
ATOM 1740 N N . ILE A 1 222 ? -31.197 2.041 -7.183 1.00 28.64 222 ILE A N 1
ATOM 1741 C CA . ILE A 1 222 ? -30.935 0.624 -7.443 1.00 28.64 222 ILE A CA 1
ATOM 1742 C C . ILE A 1 222 ? -31.983 -0.154 -6.650 1.00 28.64 222 ILE A C 1
ATOM 1744 O O . ILE A 1 222 ? -32.008 -0.115 -5.417 1.00 28.64 222 ILE A O 1
ATOM 1748 N N . SER A 1 223 ? -32.873 -0.845 -7.359 1.00 26.11 223 SER A N 1
ATOM 1749 C CA . SER A 1 223 ? -33.713 -1.877 -6.770 1.00 26.11 223 SER A CA 1
ATOM 1750 C C . SER A 1 223 ? -32.796 -2.869 -6.058 1.00 26.11 223 SER A C 1
ATOM 1752 O O . SER A 1 223 ? -31.969 -3.531 -6.685 1.00 26.11 223 SER A O 1
ATOM 1754 N N . LYS A 1 224 ? -32.904 -2.943 -4.723 1.00 28.72 224 LYS A N 1
ATOM 1755 C CA . LYS A 1 224 ? -32.267 -4.013 -3.950 1.00 28.72 224 LYS A CA 1
ATOM 1756 C C . LYS A 1 224 ? -32.652 -5.332 -4.633 1.00 28.72 224 LYS A C 1
ATOM 1758 O O . LYS A 1 224 ? -33.855 -5.576 -4.765 1.00 28.72 224 LYS A O 1
ATOM 1763 N N . PRO A 1 225 ? -31.699 -6.157 -5.100 1.00 29.03 225 PRO A N 1
ATOM 1764 C CA . PRO A 1 225 ? -32.049 -7.460 -5.638 1.00 29.03 225 PRO A CA 1
ATOM 1765 C C . PRO A 1 225 ? -32.849 -8.207 -4.567 1.00 29.03 225 PRO A C 1
ATOM 1767 O O . PRO A 1 225 ? -32.451 -8.230 -3.402 1.00 29.03 225 PRO A O 1
ATOM 1770 N N . GLN A 1 226 ? -33.993 -8.773 -4.956 1.00 29.78 226 GLN A N 1
ATOM 1771 C CA . GLN A 1 226 ? -34.978 -9.428 -4.081 1.00 29.78 226 GLN A CA 1
ATOM 1772 C C . GLN A 1 226 ? -34.470 -10.719 -3.396 1.00 29.78 226 GLN A C 1
ATOM 1774 O O . GLN A 1 226 ? -35.268 -11.525 -2.945 1.00 29.78 226 GLN A O 1
ATOM 1779 N N . ASN A 1 227 ? -33.155 -10.906 -3.259 1.00 31.02 227 ASN A N 1
ATOM 1780 C CA . ASN A 1 227 ? -32.535 -11.999 -2.513 1.00 31.02 227 ASN A CA 1
ATOM 1781 C C . ASN A 1 227 ? -31.334 -11.476 -1.706 1.00 31.02 227 ASN A C 1
ATOM 1783 O O . ASN A 1 227 ? -30.177 -11.608 -2.100 1.00 31.02 227 ASN A O 1
ATOM 1787 N N . THR A 1 228 ? -31.604 -10.877 -0.546 1.00 33.97 228 THR A N 1
ATOM 1788 C CA . THR A 1 228 ? -30.589 -10.451 0.436 1.00 33.97 228 THR A CA 1
ATOM 1789 C C . THR A 1 228 ? -30.227 -11.538 1.462 1.00 33.97 228 THR A C 1
ATOM 1791 O O . THR A 1 228 ? -29.642 -11.241 2.501 1.00 33.97 228 THR A O 1
ATOM 1794 N N . GLU A 1 229 ? -30.489 -12.815 1.164 1.00 33.47 229 GLU A N 1
ATOM 1795 C CA . GLU A 1 229 ? -30.036 -13.970 1.970 1.00 33.47 229 GLU A CA 1
ATOM 1796 C C . GLU A 1 229 ? -28.524 -14.256 1.856 1.00 33.47 229 GLU A C 1
ATOM 1798 O O . GLU A 1 229 ? -27.974 -15.107 2.553 1.00 33.47 229 GLU A O 1
ATOM 1803 N N . ILE A 1 230 ? -27.819 -13.528 0.987 1.00 40.75 230 ILE A N 1
ATOM 1804 C CA . ILE A 1 230 ? -26.408 -13.771 0.660 1.00 40.75 230 ILE A CA 1
ATOM 1805 C C . ILE A 1 230 ? -25.477 -13.449 1.852 1.00 40.75 230 ILE A C 1
ATOM 1807 O O . ILE A 1 230 ? -24.431 -14.073 2.013 1.00 40.75 230 ILE A O 1
ATOM 1811 N N . CYS A 1 231 ? -25.846 -12.527 2.745 1.00 43.72 231 CYS A N 1
ATOM 1812 C CA . CYS A 1 231 ? -24.876 -11.934 3.668 1.00 43.72 231 CYS A CA 1
ATOM 1813 C C . CYS A 1 231 ? -24.400 -12.852 4.816 1.00 43.72 231 CYS A C 1
ATOM 1815 O O . CYS A 1 231 ? -23.208 -12.868 5.121 1.00 43.72 231 CYS A O 1
ATOM 1817 N N . GLU A 1 232 ? -25.266 -13.675 5.421 1.00 39.66 232 GLU A N 1
ATOM 1818 C CA . GLU A 1 232 ? -24.833 -14.548 6.532 1.00 39.66 232 GLU A CA 1
ATOM 1819 C C . GLU A 1 232 ? -23.893 -15.679 6.073 1.00 39.66 232 GLU A C 1
ATOM 1821 O O . GLU A 1 232 ? -23.091 -16.200 6.857 1.00 39.66 232 GLU A O 1
ATOM 1826 N N . ARG A 1 233 ? -23.948 -16.054 4.785 1.00 45.88 233 ARG A N 1
ATOM 1827 C CA . ARG A 1 233 ? -2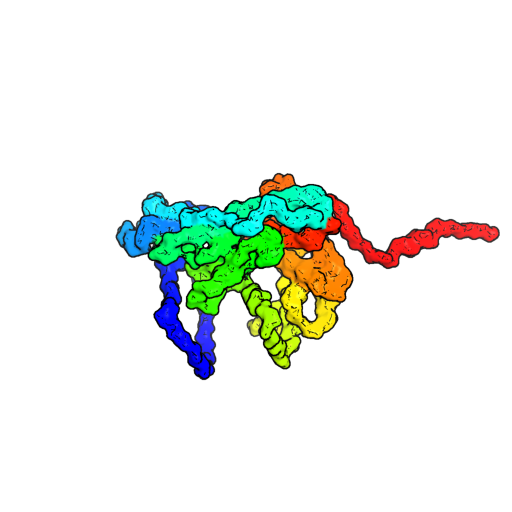3.035 -17.038 4.180 1.00 45.88 233 ARG A CA 1
ATOM 1828 C C . ARG A 1 233 ? -21.714 -16.432 3.703 1.00 45.88 233 ARG A C 1
ATOM 1830 O O . ARG A 1 233 ? -20.748 -17.181 3.630 1.00 45.88 233 ARG A O 1
ATOM 1837 N N . CYS A 1 234 ? -21.649 -15.122 3.463 1.00 52.34 234 CYS A N 1
ATOM 1838 C CA . CYS A 1 234 ? -20.486 -14.428 2.890 1.00 52.34 234 CYS A CA 1
ATOM 1839 C C . CYS A 1 234 ? -19.458 -13.918 3.907 1.00 52.34 234 CYS A C 1
ATOM 1841 O O . CYS A 1 234 ? -18.531 -13.205 3.534 1.00 52.34 234 CYS A O 1
ATOM 1843 N N . ARG A 1 235 ? -19.608 -14.251 5.193 1.00 66.75 235 ARG A N 1
ATOM 1844 C CA . ARG A 1 235 ? -18.611 -13.892 6.209 1.00 66.75 235 ARG A CA 1
ATOM 1845 C C . ARG A 1 235 ? -17.287 -14.629 6.017 1.00 66.75 235 ARG A C 1
ATOM 1847 O O . ARG A 1 235 ? -16.259 -14.097 6.391 1.00 66.75 235 ARG A O 1
ATOM 1854 N N . PHE A 1 236 ? -17.330 -15.853 5.515 1.00 82.69 236 PHE A N 1
ATOM 1855 C CA . PHE A 1 236 ? -16.171 -16.727 5.418 1.00 82.69 236 PHE A CA 1
ATOM 1856 C C . PHE A 1 236 ? -16.013 -17.190 3.981 1.00 82.69 236 PHE A C 1
ATOM 1858 O O . PHE A 1 236 ? -17.018 -17.461 3.315 1.00 82.69 236 PHE A O 1
ATOM 1865 N N . ASP A 1 237 ? -14.769 -17.343 3.543 1.00 83.06 237 ASP A N 1
ATOM 1866 C CA . ASP A 1 237 ? -14.480 -17.980 2.265 1.00 83.06 237 ASP A CA 1
ATOM 1867 C C . ASP A 1 237 ? -15.043 -19.410 2.253 1.00 83.06 237 ASP A C 1
ATOM 1869 O O . ASP A 1 237 ? -15.010 -20.131 3.257 1.00 83.06 237 ASP A O 1
ATOM 1873 N N . TYR A 1 238 ? -15.605 -19.818 1.115 1.00 83.06 238 TYR A N 1
ATOM 1874 C CA . TYR A 1 238 ? -16.196 -21.141 0.939 1.00 83.06 238 TYR A CA 1
ATOM 1875 C C . TYR A 1 238 ? -15.343 -21.968 -0.018 1.00 83.06 238 TYR A C 1
ATOM 1877 O O . TYR A 1 238 ? -15.173 -21.619 -1.185 1.00 83.06 238 TYR A O 1
ATOM 1885 N N . ASP A 1 239 ? -14.826 -23.079 0.489 1.00 83.00 239 ASP A N 1
ATOM 1886 C CA . ASP A 1 239 ? -14.074 -24.061 -0.275 1.00 83.00 239 ASP A CA 1
ATOM 1887 C C . ASP A 1 239 ? -15.052 -24.867 -1.143 1.00 83.00 239 ASP A C 1
ATOM 1889 O O . ASP A 1 239 ? -15.863 -25.646 -0.631 1.00 83.00 239 ASP A O 1
ATOM 1893 N N . LEU A 1 240 ? -15.000 -24.644 -2.460 1.00 85.00 240 LEU A N 1
ATOM 1894 C CA . LEU A 1 240 ? -15.887 -25.288 -3.433 1.00 85.00 240 LEU A CA 1
ATOM 1895 C C . LEU A 1 240 ? -15.583 -26.781 -3.615 1.00 85.00 240 LEU A C 1
ATOM 1897 O O . LEU A 1 240 ? -16.501 -27.546 -3.918 1.00 85.00 240 LEU A O 1
ATOM 1901 N N . GLU A 1 241 ? -14.331 -27.197 -3.417 1.00 88.31 241 GLU A N 1
ATOM 1902 C CA . GLU A 1 241 ? -13.903 -28.587 -3.586 1.00 88.31 241 GLU A CA 1
ATOM 1903 C C . GLU A 1 241 ? -14.364 -29.428 -2.397 1.00 88.31 241 GLU A C 1
ATOM 1905 O O . GLU A 1 241 ? -15.055 -30.434 -2.561 1.00 88.31 241 GLU A O 1
ATOM 1910 N N . ASN A 1 242 ? -14.060 -28.966 -1.182 1.00 89.44 242 ASN A N 1
ATOM 1911 C CA . ASN A 1 242 ? -14.403 -29.670 0.055 1.00 89.44 242 ASN A CA 1
ATOM 1912 C C . ASN A 1 242 ? -15.792 -29.300 0.600 1.00 89.44 242 ASN A C 1
ATOM 1914 O O . ASN A 1 242 ? -16.212 -29.826 1.632 1.00 89.44 242 ASN A O 1
ATOM 1918 N N . ARG A 1 243 ? -16.507 -28.387 -0.072 1.00 87.81 243 ARG A N 1
ATOM 1919 C CA . ARG A 1 243 ? -17.860 -27.914 0.271 1.00 87.81 243 ARG A CA 1
ATOM 1920 C C . ARG A 1 243 ? -18.000 -27.441 1.722 1.00 87.81 243 ARG A C 1
ATOM 1922 O O . ARG A 1 243 ? -19.039 -27.645 2.360 1.00 87.81 243 ARG A O 1
ATOM 1929 N N . ARG A 1 244 ? -16.974 -26.772 2.249 1.00 87.06 244 ARG A N 1
ATOM 1930 C CA . ARG A 1 244 ? -16.922 -26.295 3.642 1.00 87.06 244 ARG A CA 1
ATOM 1931 C C . ARG A 1 244 ? -16.496 -24.834 3.727 1.00 87.06 244 ARG A C 1
ATOM 1933 O O . ARG A 1 244 ? -15.826 -24.318 2.844 1.00 87.06 244 ARG A O 1
ATOM 1940 N N . LYS A 1 245 ? -16.874 -24.164 4.816 1.00 85.06 245 LYS A N 1
ATOM 1941 C CA . LYS A 1 245 ? -16.405 -22.803 5.111 1.00 85.06 245 LYS A CA 1
ATOM 1942 C C . LYS A 1 245 ? -14.993 -22.848 5.688 1.00 85.06 245 LYS A C 1
ATOM 1944 O O . LYS A 1 245 ? -14.707 -23.714 6.514 1.00 85.06 245 LYS A O 1
ATOM 1949 N N . ASN A 1 246 ? -14.161 -21.889 5.305 1.00 84.69 246 ASN A N 1
ATOM 1950 C CA . ASN A 1 246 ? -12.910 -21.612 5.988 1.00 84.69 246 ASN A CA 1
ATOM 1951 C C . ASN A 1 246 ? -13.198 -20.769 7.238 1.00 84.69 246 ASN A C 1
ATOM 1953 O O . ASN A 1 246 ? -13.604 -19.618 7.126 1.00 84.69 246 ASN A O 1
ATOM 1957 N N . LEU A 1 247 ? -13.040 -21.355 8.425 1.00 87.94 247 LEU A N 1
ATOM 1958 C CA . LEU A 1 247 ? -13.348 -20.685 9.697 1.00 87.94 247 LEU A CA 1
ATOM 1959 C C . LEU A 1 247 ? -12.165 -19.887 10.263 1.00 87.94 247 LEU A C 1
ATOM 1961 O O . LEU A 1 247 ? -12.295 -19.286 11.328 1.00 87.94 247 LEU A O 1
ATOM 1965 N N . GLU A 1 248 ? -11.033 -19.886 9.562 1.00 88.44 248 GLU A N 1
ATOM 1966 C CA . GLU A 1 248 ? -9.842 -19.137 9.943 1.00 88.44 248 GLU A CA 1
ATOM 1967 C C . GLU A 1 248 ? -10.095 -17.625 9.954 1.00 88.44 248 GLU A C 1
ATOM 1969 O O . GLU A 1 248 ? -10.945 -17.085 9.230 1.00 88.44 248 GLU A O 1
ATOM 1974 N N . PHE A 1 249 ? -9.324 -16.926 10.789 1.00 90.69 249 PHE A N 1
ATOM 1975 C CA . PHE A 1 249 ? -9.442 -15.483 10.886 1.00 90.69 249 PHE A CA 1
ATOM 1976 C C . PHE A 1 249 ? -8.798 -14.777 9.692 1.00 90.69 249 PHE A C 1
ATOM 1978 O O . PHE A 1 249 ? -7.586 -14.861 9.498 1.00 90.69 249 PHE A O 1
ATOM 1985 N N . TYR A 1 250 ? -9.602 -13.969 8.996 1.00 92.75 250 TYR A N 1
ATOM 1986 C CA . TYR A 1 250 ? -9.135 -12.954 8.054 1.00 92.75 250 TYR A CA 1
ATOM 1987 C C . TYR A 1 250 ? -9.900 -11.633 8.242 1.00 92.75 250 TYR A C 1
ATOM 1989 O O . TYR A 1 250 ? -11.116 -11.659 8.475 1.00 92.75 250 TYR A O 1
ATOM 1997 N N . PRO A 1 251 ? -9.254 -10.457 8.096 1.00 92.75 251 PRO A N 1
ATOM 1998 C CA . PRO A 1 251 ? -9.941 -9.164 8.114 1.00 92.75 251 PRO A CA 1
ATOM 1999 C C . PRO A 1 251 ? -11.002 -9.020 7.014 1.00 92.75 251 PRO A C 1
ATOM 2001 O O . PRO A 1 251 ? -12.011 -8.348 7.222 1.00 92.75 251 PRO A O 1
ATOM 2004 N N . SER A 1 252 ? -10.823 -9.685 5.865 1.00 89.94 252 SER A N 1
ATOM 2005 C CA . SER A 1 252 ? -11.795 -9.728 4.757 1.00 89.94 252 SER A CA 1
ATOM 2006 C C . SER A 1 252 ? -13.168 -10.259 5.181 1.00 89.94 252 SER A C 1
ATOM 2008 O O . SER A 1 252 ? -14.180 -9.833 4.616 1.00 89.94 252 SER A O 1
ATOM 2010 N N . ASN A 1 253 ? -13.230 -11.080 6.235 1.00 90.19 253 ASN A N 1
ATOM 2011 C CA . ASN A 1 253 ? -14.476 -11.595 6.810 1.00 90.19 253 ASN A CA 1
ATOM 2012 C C . ASN A 1 253 ? -15.380 -10.474 7.370 1.00 90.19 253 ASN A C 1
ATOM 2014 O O . ASN A 1 253 ? -16.565 -10.685 7.629 1.00 90.19 253 ASN A O 1
ATOM 2018 N N . LEU A 1 254 ? -14.836 -9.264 7.556 1.00 90.00 254 LEU A N 1
ATOM 2019 C CA . LEU A 1 254 ? -15.552 -8.060 7.994 1.00 90.00 254 LEU A CA 1
ATOM 2020 C C . LEU A 1 254 ? -15.941 -7.129 6.832 1.00 90.00 254 LEU A C 1
ATOM 2022 O O . LEU A 1 254 ? -16.549 -6.080 7.058 1.00 90.00 254 LEU A O 1
ATOM 2026 N N . SER A 1 255 ? -15.663 -7.513 5.583 1.00 88.25 255 SER A N 1
ATOM 2027 C CA . SER A 1 255 ? -16.060 -6.751 4.392 1.00 88.25 255 SER A CA 1
ATOM 2028 C C . SER A 1 255 ? -17.572 -6.477 4.274 1.00 88.25 255 SER A C 1
ATOM 2030 O O . SER A 1 255 ? -17.913 -5.404 3.758 1.00 88.25 255 SER A O 1
ATOM 2032 N N . PRO A 1 256 ? -18.502 -7.314 4.799 1.00 87.06 256 PRO A N 1
ATOM 2033 C CA . PRO A 1 256 ? -19.920 -6.955 4.827 1.00 87.06 256 PRO A CA 1
ATOM 2034 C C . PRO A 1 256 ? -20.205 -5.689 5.642 1.00 87.06 256 PRO A C 1
ATOM 2036 O O . PRO A 1 256 ? -21.017 -4.869 5.222 1.00 87.06 256 PRO A O 1
ATOM 2039 N N . LEU A 1 257 ? -19.499 -5.471 6.761 1.00 86.56 257 LEU A N 1
ATOM 2040 C CA . LEU A 1 257 ? -19.638 -4.234 7.540 1.00 86.56 257 LEU A CA 1
ATOM 2041 C C . LEU A 1 257 ? -19.115 -3.026 6.768 1.00 86.56 257 LEU A C 1
ATOM 2043 O O . LEU A 1 257 ? -19.744 -1.972 6.751 1.00 86.56 257 LEU A O 1
ATOM 2047 N N . TRP A 1 258 ? -17.964 -3.182 6.115 1.00 86.88 258 TRP A N 1
ATOM 2048 C CA . TRP A 1 258 ? -17.336 -2.114 5.340 1.00 86.88 258 TRP A CA 1
ATOM 2049 C C . TRP A 1 258 ? -18.192 -1.657 4.150 1.00 86.88 258 TRP A C 1
ATOM 2051 O O . TRP A 1 258 ? -18.337 -0.452 3.911 1.00 86.88 258 TRP A O 1
ATOM 2061 N N . SER A 1 259 ? -18.781 -2.620 3.440 1.00 83.88 259 SER A N 1
ATOM 2062 C CA . SER A 1 259 ? -19.665 -2.390 2.291 1.00 83.88 259 SER A CA 1
ATOM 2063 C C . SER A 1 259 ? -21.092 -1.994 2.685 1.00 83.88 259 SER A C 1
ATOM 2065 O O . SER A 1 259 ? -21.824 -1.464 1.854 1.00 83.88 259 SER A O 1
ATOM 2067 N N . GLY A 1 260 ? -21.501 -2.236 3.935 1.00 82.75 260 GLY A N 1
ATOM 2068 C CA . GLY A 1 260 ? -22.887 -2.062 4.381 1.00 82.75 260 GLY A CA 1
ATOM 2069 C C . GLY A 1 260 ? -23.849 -3.109 3.807 1.00 82.75 260 GLY A C 1
ATOM 2070 O O . GLY A 1 260 ? -25.065 -2.959 3.910 1.00 82.75 260 GLY A O 1
ATOM 2071 N N . CYS A 1 261 ? -23.331 -4.167 3.181 1.00 83.19 261 CYS A N 1
ATOM 2072 C CA . CYS A 1 261 ? -24.129 -5.188 2.514 1.00 83.19 261 CYS A CA 1
ATOM 2073 C C . CYS A 1 261 ? -24.566 -6.283 3.490 1.00 83.19 261 CYS A C 1
ATOM 2075 O O . CYS A 1 261 ? -24.146 -7.424 3.337 1.00 83.19 261 CYS A O 1
ATOM 2077 N N . PHE A 1 262 ? -25.415 -5.960 4.469 1.00 77.19 262 PHE A N 1
ATOM 2078 C CA . PHE A 1 262 ? -25.984 -6.922 5.421 1.00 77.19 262 PHE A CA 1
ATOM 2079 C C . PHE A 1 262 ? -27.462 -6.650 5.716 1.00 77.19 262 PHE A C 1
ATOM 2081 O O . PHE A 1 262 ? -27.940 -5.528 5.575 1.00 77.19 262 PHE A O 1
ATOM 2088 N N . SER A 1 263 ? -28.202 -7.700 6.083 1.00 74.12 263 SER A N 1
ATOM 2089 C CA . SER A 1 263 ? -29.631 -7.613 6.446 1.00 74.12 263 SER A CA 1
ATOM 2090 C C . SER A 1 263 ? -29.905 -7.957 7.905 1.00 74.12 263 SER A C 1
ATOM 2092 O O . SER A 1 263 ? -30.900 -7.493 8.449 1.00 74.12 263 SER A O 1
ATOM 2094 N N . ASP A 1 264 ? -29.026 -8.734 8.539 1.00 78.88 264 ASP A N 1
ATOM 2095 C CA . ASP A 1 264 ? -29.124 -9.079 9.955 1.00 78.88 264 ASP A CA 1
ATOM 2096 C C . ASP A 1 264 ? -28.703 -7.886 10.836 1.00 78.88 264 ASP A C 1
ATOM 2098 O O . ASP A 1 264 ? -27.538 -7.477 10.776 1.00 78.88 264 ASP A O 1
ATOM 2102 N N . PRO A 1 265 ? -29.597 -7.346 11.686 1.00 75.38 265 PRO A N 1
ATOM 2103 C CA . PRO A 1 265 ? -29.247 -6.297 12.642 1.00 75.38 265 PRO A CA 1
ATOM 2104 C C . PRO A 1 265 ? -28.158 -6.723 13.640 1.00 75.38 265 PRO A C 1
ATOM 2106 O O . PRO A 1 265 ? -27.389 -5.884 14.104 1.00 75.38 265 PRO A O 1
ATOM 2109 N N . GLY A 1 266 ? -28.054 -8.022 13.943 1.00 85.25 266 GLY A N 1
ATOM 2110 C CA . GLY A 1 266 ? -27.070 -8.585 14.869 1.00 85.25 266 GLY A CA 1
ATOM 2111 C C . GLY A 1 266 ? -25.660 -8.732 14.291 1.00 85.25 266 GLY A C 1
ATOM 2112 O O . GLY A 1 266 ? -24.747 -9.143 15.012 1.00 85.25 266 GLY A O 1
ATOM 2113 N N . VAL A 1 267 ? -25.434 -8.397 13.013 1.00 86.75 267 VAL A N 1
ATOM 2114 C CA . VAL A 1 267 ? -24.124 -8.584 12.368 1.00 86.75 267 VAL A CA 1
ATOM 2115 C C . VAL A 1 267 ? -23.011 -7.800 13.064 1.00 86.75 267 VAL A C 1
ATOM 2117 O O . VAL A 1 267 ? -21.873 -8.262 13.115 1.00 86.75 267 VAL A O 1
ATOM 2120 N N . VAL A 1 268 ? -23.333 -6.632 13.632 1.00 90.00 268 VAL A N 1
ATOM 2121 C CA . VAL A 1 268 ? -22.360 -5.763 14.305 1.00 90.00 268 VAL A CA 1
ATOM 2122 C C . VAL A 1 268 ? -21.863 -6.433 15.584 1.00 90.00 268 VAL A C 1
ATOM 2124 O O . VAL A 1 268 ? -20.656 -6.531 15.797 1.00 90.00 268 VAL A O 1
ATOM 2127 N N . ASP A 1 269 ? -22.770 -6.989 16.388 1.00 90.88 269 ASP A N 1
ATOM 2128 C CA . ASP A 1 269 ? -22.409 -7.717 17.607 1.00 90.88 269 ASP A CA 1
ATOM 2129 C C . ASP A 1 269 ? -21.671 -9.022 17.285 1.00 90.88 269 ASP A C 1
ATOM 2131 O O . ASP A 1 269 ? -20.656 -9.333 17.909 1.00 90.88 269 ASP A O 1
ATOM 2135 N N . LYS A 1 270 ? -22.101 -9.751 16.244 1.00 90.12 270 LYS A N 1
ATOM 2136 C CA . LYS A 1 270 ? -21.396 -10.942 15.731 1.00 90.12 270 LYS A CA 1
ATOM 2137 C C . LYS A 1 270 ? -19.987 -10.610 15.221 1.00 90.12 270 LYS A C 1
ATOM 2139 O O . LYS A 1 270 ? -19.096 -11.464 15.263 1.00 90.12 270 LYS A O 1
ATOM 2144 N N . ALA A 1 271 ? -19.770 -9.417 14.676 1.00 91.50 271 ALA A N 1
ATOM 2145 C CA . ALA A 1 271 ? -18.464 -8.957 14.217 1.00 91.50 271 ALA A CA 1
ATOM 2146 C C . ALA A 1 271 ? -17.543 -8.598 15.384 1.00 91.50 271 ALA A C 1
ATOM 2148 O O . ALA A 1 271 ? -16.399 -9.049 15.408 1.00 91.50 271 ALA A O 1
ATOM 2149 N N . LEU A 1 272 ? -18.059 -7.860 16.370 1.00 92.88 272 LEU A N 1
ATOM 2150 C CA . LEU A 1 272 ? -17.329 -7.527 17.593 1.00 92.88 272 LEU A CA 1
ATOM 2151 C C . LEU A 1 272 ? -16.936 -8.782 18.369 1.00 92.88 272 LEU A C 1
ATOM 2153 O O . LEU A 1 272 ? -15.761 -8.965 18.675 1.00 92.88 272 LEU A O 1
ATOM 2157 N N . LYS A 1 273 ? -17.889 -9.695 18.580 1.00 91.81 273 LYS A N 1
ATOM 2158 C CA . LYS A 1 273 ? -17.628 -10.972 19.246 1.00 91.81 273 LYS A CA 1
ATOM 2159 C C . LYS A 1 273 ? -16.546 -11.784 18.536 1.00 91.81 273 LYS A C 1
ATOM 2161 O O . LYS A 1 273 ? -15.701 -12.376 19.182 1.00 91.81 273 LYS A O 1
ATOM 2166 N N . TYR A 1 274 ? -16.527 -11.791 17.211 1.00 91.44 274 TYR A N 1
ATOM 2167 C CA . TYR A 1 274 ? -15.494 -12.500 16.456 1.00 91.44 274 TYR A CA 1
ATOM 2168 C C . TYR A 1 274 ? -14.105 -11.878 16.576 1.00 91.44 274 TYR A C 1
ATOM 2170 O O . TYR A 1 274 ? -13.129 -12.618 16.641 1.00 91.44 274 TYR A O 1
ATOM 2178 N N . LEU A 1 275 ? -14.001 -10.545 16.615 1.00 93.44 275 LEU A N 1
ATOM 2179 C CA . LEU A 1 275 ? -12.731 -9.867 16.893 1.00 93.44 275 LEU A CA 1
ATOM 2180 C C . LEU A 1 275 ? -12.222 -10.198 18.304 1.00 93.44 275 LEU A C 1
ATOM 2182 O O . LEU A 1 275 ? -11.018 -10.350 18.494 1.00 93.44 275 LEU A O 1
ATOM 2186 N N . GLU A 1 276 ? -13.132 -10.331 19.269 1.00 93.12 276 GLU A N 1
ATOM 2187 C CA . GLU A 1 276 ? -12.831 -10.721 20.651 1.00 93.12 276 GLU A CA 1
ATOM 2188 C C . GLU A 1 276 ? -12.416 -12.191 20.756 1.00 93.12 276 GLU A C 1
ATOM 2190 O O . GLU A 1 276 ? -11.334 -12.485 21.259 1.00 93.12 276 GLU A O 1
ATOM 2195 N N . ASP A 1 277 ? -13.233 -13.103 20.226 1.00 91.56 277 ASP A N 1
ATOM 2196 C CA . ASP A 1 277 ? -13.001 -14.550 20.257 1.00 91.56 277 ASP A CA 1
ATOM 2197 C C . ASP A 1 277 ? -11.719 -14.929 19.493 1.00 91.56 277 ASP A C 1
ATOM 2199 O O . ASP A 1 277 ? -10.997 -15.832 19.905 1.00 91.56 277 ASP A O 1
ATOM 2203 N N . SER A 1 278 ? -11.395 -14.202 18.415 1.00 91.75 278 SER A N 1
ATOM 2204 C CA . SER A 1 278 ? -10.152 -14.381 17.644 1.00 91.75 278 SER A CA 1
ATOM 2205 C C . SER A 1 278 ? -8.952 -13.631 18.248 1.00 91.75 278 SER A C 1
ATOM 2207 O O . SER A 1 278 ? -7.892 -13.577 17.630 1.00 91.75 278 SER A O 1
ATOM 2209 N N . GLN A 1 279 ? -9.119 -13.006 19.421 1.00 93.94 279 GLN A N 1
ATOM 2210 C CA . GLN A 1 279 ? -8.096 -12.238 20.147 1.00 93.94 279 GLN A CA 1
ATOM 2211 C C . GLN A 1 279 ? -7.468 -11.088 19.340 1.00 93.94 279 GLN A C 1
ATOM 2213 O O . GLN A 1 279 ? -6.380 -10.607 19.637 1.00 93.94 279 GLN A O 1
ATOM 2218 N N . ILE A 1 280 ? -8.164 -10.573 18.331 1.00 93.00 280 ILE A N 1
ATOM 2219 C CA . ILE A 1 280 ? -7.623 -9.539 17.443 1.00 93.00 280 ILE A CA 1
ATOM 2220 C C . ILE A 1 280 ? -7.416 -8.221 18.177 1.00 93.00 280 ILE A C 1
ATOM 2222 O O . ILE A 1 280 ? -6.455 -7.499 17.919 1.00 93.00 280 ILE A O 1
ATOM 2226 N N . LEU A 1 281 ? -8.284 -7.934 19.145 1.00 92.75 281 LEU A N 1
ATOM 2227 C CA . LEU A 1 281 ? -8.202 -6.720 19.952 1.00 92.75 281 LEU A CA 1
ATOM 2228 C C . LEU A 1 281 ? -7.006 -6.718 20.923 1.00 92.75 281 LEU A C 1
ATOM 2230 O O . LEU A 1 281 ? -6.721 -5.679 21.514 1.00 92.75 281 LEU A O 1
ATOM 2234 N N . THR A 1 282 ? -6.284 -7.837 21.085 1.00 92.69 282 THR A N 1
ATOM 2235 C CA . THR A 1 282 ? -5.073 -7.880 21.922 1.00 92.69 282 THR A CA 1
ATOM 2236 C C . THR A 1 282 ? -3.819 -7.411 21.183 1.00 92.69 282 THR A C 1
ATOM 2238 O O . THR A 1 282 ? -2.810 -7.116 21.823 1.00 92.69 282 THR A O 1
ATOM 2241 N N . TYR A 1 283 ? -3.852 -7.327 19.847 1.00 91.88 283 TYR A N 1
ATOM 2242 C CA . TYR A 1 283 ? -2.713 -6.861 19.059 1.00 91.88 283 TYR A CA 1
ATOM 2243 C C . TYR A 1 283 ? -2.592 -5.335 19.116 1.00 91.88 283 TYR A C 1
ATOM 2245 O O . TYR A 1 283 ? -3.425 -4.586 18.605 1.00 91.88 283 TYR A O 1
ATOM 2253 N N . GLN A 1 284 ? -1.508 -4.863 19.731 1.00 89.88 284 GLN A N 1
ATOM 2254 C CA . GLN A 1 284 ? -1.294 -3.435 19.986 1.00 89.88 284 GLN A CA 1
ATOM 2255 C C . GLN A 1 284 ? -0.793 -2.661 18.762 1.00 89.88 284 GLN A C 1
ATOM 2257 O O . GLN A 1 284 ? -0.915 -1.439 18.730 1.00 89.88 284 GLN A O 1
ATOM 2262 N N . TYR A 1 285 ? -0.239 -3.355 17.763 1.00 91.75 285 TYR A N 1
ATOM 2263 C CA . TYR A 1 285 ? 0.439 -2.727 16.623 1.00 91.75 285 TYR A CA 1
ATOM 2264 C C . TYR A 1 285 ? -0.372 -2.737 15.317 1.00 91.75 285 TYR A C 1
ATOM 2266 O O . TYR A 1 285 ? 0.069 -2.220 14.294 1.00 91.75 285 TYR A O 1
ATOM 2274 N N . GLY A 1 286 ? -1.574 -3.313 15.340 1.00 93.00 286 GLY A N 1
ATOM 2275 C CA . GLY A 1 286 ? -2.447 -3.441 14.176 1.00 93.00 286 GLY A CA 1
ATOM 2276 C C . GLY A 1 286 ? -3.085 -4.822 14.087 1.00 93.00 286 GLY A C 1
ATOM 2277 O O . GLY A 1 286 ? -2.740 -5.738 14.827 1.00 93.00 286 GLY A O 1
ATOM 2278 N N . ILE A 1 287 ? -4.031 -4.959 13.166 1.00 94.88 287 ILE A N 1
ATOM 2279 C CA . ILE A 1 287 ? -4.747 -6.201 12.885 1.00 94.88 287 ILE A CA 1
ATOM 2280 C C . ILE A 1 287 ? -3.874 -7.068 11.968 1.00 94.88 287 ILE A C 1
ATOM 2282 O O . ILE A 1 287 ? -3.511 -6.596 10.884 1.00 94.88 287 ILE A O 1
ATOM 2286 N N . PRO A 1 288 ? -3.547 -8.316 12.342 1.00 94.44 288 PRO A N 1
ATOM 2287 C CA . PRO A 1 288 ? -2.804 -9.200 11.456 1.00 94.44 288 PRO A CA 1
ATOM 2288 C C . PRO A 1 288 ? -3.637 -9.592 10.233 1.00 94.44 288 PRO A C 1
ATOM 2290 O O . PRO A 1 288 ? -4.865 -9.651 10.285 1.00 94.44 288 PRO A O 1
ATOM 2293 N N . THR A 1 289 ? -2.957 -9.902 9.132 1.00 92.81 289 THR A N 1
ATOM 2294 C CA . THR A 1 289 ? -3.611 -10.359 7.894 1.00 92.81 289 THR A CA 1
ATOM 2295 C C . THR A 1 289 ? -4.294 -11.713 8.056 1.00 92.81 289 THR A C 1
ATOM 2297 O O . THR A 1 289 ? -5.373 -11.932 7.515 1.00 92.81 289 THR A O 1
ATOM 2300 N N . SER A 1 290 ? -3.671 -12.598 8.827 1.00 93.19 290 SER A N 1
ATOM 2301 C CA . SER A 1 290 ? -4.192 -13.899 9.230 1.00 93.19 290 SER A CA 1
ATOM 2302 C C . SER A 1 290 ? -3.560 -14.284 10.570 1.00 93.19 290 SER A C 1
ATOM 2304 O O . SER A 1 290 ? -2.673 -13.587 11.065 1.00 93.19 290 SER A O 1
ATOM 2306 N N . LEU A 1 291 ? -3.975 -15.405 11.155 1.00 92.69 291 LEU A N 1
ATOM 2307 C CA . LEU A 1 291 ? -3.298 -15.996 12.320 1.00 92.69 291 LEU A CA 1
ATOM 2308 C C . LEU A 1 291 ? -2.286 -17.090 11.929 1.00 92.69 291 LEU A C 1
ATOM 2310 O O . LEU A 1 291 ? -1.660 -17.700 12.796 1.00 92.69 291 LEU A O 1
ATOM 2314 N N . GLN A 1 292 ? -2.099 -17.321 10.628 1.00 90.69 292 GLN A N 1
ATOM 2315 C CA . GLN A 1 292 ? -1.262 -18.386 10.083 1.00 90.69 292 GLN A CA 1
ATOM 2316 C C . GLN A 1 292 ? 0.182 -17.912 9.896 1.00 90.69 292 GLN A C 1
ATOM 2318 O O . GLN A 1 292 ? 0.426 -16.810 9.418 1.00 90.69 292 GLN A O 1
ATOM 2323 N N . LYS A 1 293 ? 1.158 -18.755 10.255 1.00 91.94 293 LYS A N 1
ATOM 2324 C CA . LYS A 1 293 ? 2.599 -18.458 10.147 1.00 91.94 293 LYS A CA 1
ATOM 2325 C C . LYS A 1 293 ? 3.218 -19.193 8.963 1.00 91.94 293 LYS A C 1
ATOM 2327 O O . LYS A 1 293 ? 3.875 -20.215 9.137 1.00 91.94 293 LYS A O 1
ATOM 2332 N N . THR A 1 294 ? 2.995 -18.678 7.762 1.00 88.00 294 THR A N 1
ATOM 2333 C CA . THR A 1 294 ? 3.419 -19.340 6.514 1.00 88.00 294 THR A CA 1
ATOM 2334 C C . THR A 1 294 ? 4.748 -18.814 5.962 1.00 88.00 294 THR A C 1
ATOM 2336 O O . THR A 1 294 ? 5.346 -19.448 5.098 1.00 88.00 294 THR A O 1
ATOM 2339 N N . GLY A 1 295 ? 5.208 -17.646 6.428 1.00 85.38 295 GLY A N 1
ATOM 2340 C CA . GLY A 1 295 ? 6.330 -16.906 5.832 1.00 85.38 295 GLY A CA 1
ATOM 2341 C C . GLY A 1 295 ? 5.947 -16.074 4.597 1.00 85.38 295 GLY A C 1
ATOM 2342 O O . GLY A 1 295 ? 6.788 -15.347 4.064 1.00 85.38 295 GLY A O 1
ATOM 2343 N N . GLN A 1 296 ? 4.686 -16.146 4.158 1.00 85.75 296 GLN A N 1
ATOM 2344 C CA . GLN A 1 296 ? 4.147 -15.325 3.074 1.00 85.75 296 GLN A CA 1
ATOM 2345 C C . GLN A 1 296 ? 3.828 -13.901 3.546 1.00 85.75 296 GLN A C 1
ATOM 2347 O O . GLN A 1 296 ? 3.620 -13.642 4.730 1.00 85.75 296 GLN A O 1
ATOM 2352 N N . GLN A 1 297 ? 3.765 -12.952 2.605 1.00 83.31 297 GLN A N 1
ATOM 2353 C CA . GLN A 1 297 ? 3.545 -11.534 2.938 1.00 83.31 297 GLN A CA 1
ATOM 2354 C C . GLN A 1 297 ? 2.134 -11.238 3.465 1.00 83.31 297 GLN A C 1
ATOM 2356 O O . GLN A 1 297 ? 1.930 -10.274 4.200 1.00 83.31 297 GLN A O 1
ATOM 2361 N N . TRP A 1 298 ? 1.159 -12.043 3.047 1.00 88.25 298 TRP A N 1
ATOM 2362 C CA . TRP A 1 298 ? -0.263 -11.896 3.364 1.00 88.25 298 TRP A CA 1
ATOM 2363 C C . TRP A 1 298 ? -0.694 -12.830 4.499 1.00 88.25 298 TRP A C 1
ATOM 2365 O O . TRP A 1 298 ? -1.797 -13.358 4.498 1.00 88.25 298 TRP A O 1
ATOM 2375 N N . ASP A 1 299 ? 0.187 -13.026 5.475 1.00 90.00 299 ASP A N 1
ATOM 2376 C CA . ASP A 1 299 ? -0.031 -13.879 6.638 1.00 90.00 299 ASP A CA 1
ATOM 2377 C C . ASP A 1 299 ? 0.654 -13.281 7.878 1.00 90.00 299 ASP A C 1
ATOM 2379 O O . ASP A 1 299 ? 1.374 -12.278 7.789 1.00 90.00 299 ASP A O 1
ATOM 2383 N N . PHE A 1 300 ? 0.419 -13.864 9.055 1.00 91.00 300 PHE A N 1
ATOM 2384 C CA . PHE A 1 300 ? 1.075 -13.436 10.292 1.00 91.00 300 PHE A CA 1
ATOM 2385 C C . PHE A 1 300 ? 2.614 -13.468 10.147 1.00 91.00 300 PHE A C 1
ATOM 2387 O O . PHE A 1 300 ? 3.151 -14.476 9.675 1.00 91.00 300 PHE A O 1
ATOM 2394 N N . PRO A 1 301 ? 3.356 -12.431 10.600 1.00 92.69 301 PRO A N 1
ATOM 2395 C CA . PRO A 1 301 ? 2.935 -11.295 11.436 1.00 92.69 301 PRO A CA 1
ATOM 2396 C C . PRO A 1 301 ? 2.607 -10.006 10.663 1.00 92.69 301 PRO A C 1
ATOM 2398 O O . PRO A 1 301 ? 2.609 -8.924 11.249 1.00 92.69 301 PRO A O 1
ATOM 2401 N N . SER A 1 302 ? 2.365 -10.079 9.356 1.00 91.75 302 SER A N 1
ATOM 2402 C CA . SER A 1 302 ? 2.196 -8.883 8.531 1.00 91.75 302 SER A CA 1
ATOM 2403 C C . SER A 1 302 ? 0.828 -8.229 8.730 1.00 91.75 302 SER A C 1
ATOM 2405 O O . SER A 1 302 ? -0.215 -8.891 8.688 1.00 91.75 302 SER A O 1
ATOM 2407 N N . ALA A 1 303 ? 0.827 -6.905 8.862 1.00 93.12 303 ALA A N 1
ATOM 2408 C CA . ALA A 1 303 ? -0.350 -6.048 8.819 1.00 93.12 303 ALA A CA 1
ATOM 2409 C C . ALA A 1 303 ? -0.252 -5.047 7.662 1.00 93.12 303 ALA A C 1
ATOM 2411 O O . ALA A 1 303 ? 0.776 -4.393 7.463 1.00 93.12 303 ALA A O 1
ATOM 2412 N N . TRP A 1 304 ? -1.356 -4.902 6.928 1.00 92.81 304 TRP A N 1
ATOM 2413 C CA . TRP A 1 304 ? -1.453 -4.046 5.745 1.00 92.81 304 TRP A CA 1
ATOM 2414 C C . TRP A 1 304 ? -2.473 -2.938 5.970 1.00 92.81 304 TRP A C 1
ATOM 2416 O O . TRP A 1 304 ? -3.582 -3.206 6.444 1.00 92.81 304 TRP A O 1
ATOM 2426 N N . ALA A 1 305 ? -2.125 -1.704 5.594 1.00 92.12 305 ALA A N 1
ATOM 2427 C CA . ALA A 1 305 ? -2.976 -0.535 5.821 1.00 92.12 305 ALA A CA 1
ATOM 2428 C C . ALA A 1 305 ? -4.409 -0.689 5.264 1.00 92.12 305 ALA A C 1
ATOM 2430 O O . ALA A 1 305 ? -5.348 -0.342 5.981 1.00 92.12 305 ALA A O 1
ATOM 2431 N N . PRO A 1 306 ? -4.629 -1.259 4.060 1.00 90.56 306 PRO A N 1
ATOM 2432 C CA . PRO A 1 306 ? -5.982 -1.439 3.532 1.00 90.56 306 PRO A CA 1
ATOM 2433 C C . PRO A 1 306 ? -6.855 -2.393 4.360 1.00 90.56 306 PRO A C 1
ATOM 2435 O O . PRO A 1 306 ? -8.065 -2.202 4.439 1.00 90.56 306 PRO A O 1
ATOM 2438 N N . LEU A 1 307 ? -6.263 -3.400 5.012 1.00 93.12 307 LEU A N 1
ATOM 2439 C CA . LEU A 1 307 ? -7.007 -4.306 5.894 1.00 93.12 307 LEU A CA 1
ATOM 2440 C C . LEU A 1 307 ? -7.378 -3.624 7.213 1.00 93.12 307 LEU A C 1
ATOM 2442 O O . LEU A 1 307 ? -8.479 -3.839 7.719 1.00 93.12 307 LEU A O 1
ATOM 2446 N N . GLN A 1 308 ? -6.499 -2.757 7.732 1.00 95.69 308 GLN A N 1
ATOM 2447 C CA . GLN A 1 308 ? -6.831 -1.915 8.887 1.00 95.69 308 GLN A CA 1
ATOM 2448 C C . GLN A 1 308 ? -8.026 -1.030 8.556 1.00 95.69 308 GLN A C 1
ATOM 2450 O O . GLN A 1 308 ? -9.008 -0.977 9.290 1.00 95.69 308 GLN A O 1
ATOM 2455 N N . ASP A 1 309 ? -7.948 -0.367 7.408 1.00 92.94 309 ASP A N 1
ATOM 2456 C CA . ASP A 1 309 ? -8.967 0.533 6.910 1.00 92.94 309 ASP A CA 1
ATOM 2457 C C . ASP A 1 309 ? -10.321 -0.160 6.691 1.00 92.94 309 ASP A C 1
ATOM 2459 O O . ASP A 1 309 ? -11.351 0.358 7.128 1.00 92.94 309 ASP A O 1
ATOM 2463 N N . LEU A 1 310 ? -10.324 -1.356 6.094 1.00 92.44 310 LEU A N 1
ATOM 2464 C CA . LEU A 1 310 ? -11.526 -2.168 5.901 1.00 92.44 310 LEU A CA 1
ATOM 2465 C C . LEU A 1 310 ? -12.263 -2.392 7.228 1.00 92.44 310 LEU A C 1
ATOM 2467 O O . LEU A 1 310 ? -13.459 -2.106 7.332 1.00 92.44 310 LEU A O 1
ATOM 2471 N N . VAL A 1 311 ? -11.545 -2.835 8.261 1.00 94.50 311 VAL A N 1
ATOM 2472 C CA . VAL A 1 311 ? -12.139 -3.117 9.574 1.00 94.50 311 VAL A CA 1
ATOM 2473 C C . VAL A 1 311 ? -12.543 -1.831 10.294 1.00 94.50 311 VAL A C 1
ATOM 2475 O O . VAL A 1 311 ? -13.688 -1.703 10.731 1.00 94.50 311 VAL A O 1
ATOM 2478 N N . ILE A 1 312 ? -11.639 -0.849 10.378 1.00 96.50 312 ILE A N 1
ATOM 2479 C CA . ILE A 1 312 ? -11.872 0.412 11.093 1.00 96.50 312 ILE A CA 1
ATOM 2480 C C . ILE A 1 312 ? -13.048 1.169 10.475 1.00 96.50 312 ILE A C 1
ATOM 2482 O O . ILE A 1 312 ? -13.934 1.625 11.199 1.00 96.50 312 ILE A O 1
ATOM 2486 N N . ARG A 1 313 ? -13.102 1.312 9.144 1.00 92.50 313 ARG A N 1
ATOM 2487 C CA . ARG A 1 313 ? -14.216 2.012 8.491 1.00 92.50 313 ARG A CA 1
ATOM 2488 C C . ARG A 1 313 ? -15.520 1.239 8.582 1.00 92.50 313 ARG A C 1
ATOM 2490 O O . ARG A 1 313 ? -16.548 1.889 8.759 1.00 92.50 313 ARG A O 1
ATOM 2497 N N . GLY A 1 314 ? -15.492 -0.090 8.473 1.00 91.44 314 GLY A N 1
ATOM 2498 C CA . GLY A 1 314 ? -16.692 -0.911 8.639 1.00 91.44 314 GLY A CA 1
ATOM 2499 C C . GLY A 1 314 ? -17.323 -0.720 10.012 1.00 91.44 314 GLY A C 1
ATOM 2500 O O . GLY A 1 314 ? -18.501 -0.388 10.108 1.00 91.44 314 GLY A O 1
ATOM 2501 N N . LEU A 1 315 ? -16.522 -0.812 11.074 1.00 94.38 315 LEU A N 1
ATOM 2502 C CA . LEU A 1 315 ? -16.989 -0.598 12.444 1.00 94.38 315 LEU A CA 1
ATOM 2503 C C . LEU A 1 315 ? -17.420 0.854 12.704 1.00 94.38 315 LEU A C 1
ATOM 2505 O O . LEU A 1 315 ? -18.460 1.084 13.315 1.00 94.38 315 LEU A O 1
ATOM 2509 N N . ALA A 1 316 ? -16.674 1.839 12.197 1.00 94.69 316 ALA A N 1
ATOM 2510 C CA . ALA A 1 316 ? -16.980 3.257 12.407 1.00 94.69 316 ALA A CA 1
ATOM 2511 C C . ALA A 1 316 ? -18.307 3.703 11.772 1.00 94.69 316 ALA A C 1
ATOM 2513 O O . ALA A 1 316 ? -18.948 4.623 12.274 1.00 94.69 316 ALA A O 1
ATOM 2514 N N . LYS A 1 317 ? -18.718 3.074 10.662 1.00 90.50 317 LYS A N 1
ATOM 2515 C CA . LYS A 1 317 ? -19.998 3.355 9.992 1.00 90.50 317 LYS A CA 1
ATOM 2516 C C . LYS A 1 317 ? -21.196 2.718 10.703 1.00 90.50 317 LYS A C 1
ATOM 2518 O O . LYS A 1 317 ? -22.332 3.086 10.414 1.00 90.50 317 LYS A O 1
ATOM 2523 N N . CYS A 1 318 ? -20.966 1.762 11.602 1.00 89.81 318 CYS A N 1
ATOM 2524 C CA . CYS A 1 318 ? -22.045 1.078 12.300 1.00 89.81 318 CYS A CA 1
ATOM 2525 C C . CYS A 1 318 ? -22.699 2.011 13.340 1.00 89.81 318 CYS A C 1
ATOM 2527 O O . CYS A 1 318 ? -21.989 2.733 14.048 1.00 89.81 318 CYS A O 1
ATOM 2529 N N . PRO A 1 319 ? -24.035 1.975 13.507 1.00 89.56 319 PRO A N 1
ATOM 2530 C CA . PRO A 1 319 ? -24.754 2.763 14.510 1.00 89.56 319 PRO A CA 1
ATOM 2531 C C . PRO A 1 319 ? -24.665 2.120 15.909 1.00 89.56 319 PRO A C 1
ATOM 2533 O O . PRO A 1 319 ? -25.668 1.945 16.592 1.00 89.56 319 PRO A O 1
ATOM 2536 N N . SER A 1 320 ? -23.462 1.720 16.330 1.00 93.62 320 SER A N 1
ATOM 2537 C CA . SER A 1 320 ? -23.198 1.104 17.634 1.00 93.62 320 SER A CA 1
ATOM 2538 C C . SER A 1 320 ? -22.064 1.856 18.334 1.00 93.62 320 SER A C 1
ATOM 2540 O O . SER A 1 320 ? -20.941 1.843 17.820 1.00 93.62 320 SER A O 1
ATOM 2542 N N . PRO A 1 321 ? -22.307 2.480 19.507 1.00 95.75 321 PRO A N 1
ATOM 2543 C CA . PRO A 1 321 ? -21.264 3.182 20.257 1.00 95.75 321 PRO A CA 1
ATOM 2544 C C . PRO A 1 321 ? -20.063 2.288 20.578 1.00 95.75 321 PRO A C 1
ATOM 2546 O O . PRO A 1 321 ? -18.918 2.716 20.461 1.00 95.75 321 PRO A O 1
ATOM 2549 N N . ARG A 1 322 ? -20.313 1.011 20.903 1.00 96.00 322 ARG A N 1
ATOM 2550 C CA . ARG A 1 322 ? -19.256 0.020 21.145 1.00 96.00 322 ARG A CA 1
ATOM 2551 C C . ARG A 1 322 ? -18.417 -0.220 19.890 1.00 96.00 322 ARG A C 1
ATOM 2553 O O . ARG A 1 322 ? -17.195 -0.228 19.978 1.00 96.00 322 ARG A O 1
ATOM 2560 N N . ALA A 1 323 ? -19.050 -0.383 18.726 1.00 95.62 323 ALA A N 1
ATOM 2561 C CA . ALA A 1 323 ? -18.326 -0.587 17.470 1.00 95.62 323 ALA A CA 1
ATOM 2562 C C . ALA A 1 323 ? -17.491 0.637 17.077 1.00 95.62 323 ALA A C 1
ATOM 2564 O O . ALA A 1 323 ? -16.338 0.493 16.677 1.00 95.62 323 ALA A O 1
ATOM 2565 N N . GLN A 1 324 ? -18.047 1.837 17.243 1.00 97.00 324 GLN A N 1
ATOM 2566 C CA . GLN A 1 324 ? -17.346 3.093 16.977 1.00 97.00 324 GLN A CA 1
ATOM 2567 C C . GLN A 1 324 ? -16.143 3.287 17.909 1.00 97.00 324 GLN A C 1
ATOM 2569 O O . GLN A 1 324 ? -15.095 3.756 17.464 1.00 97.00 324 GLN A O 1
ATOM 2574 N N . GLU A 1 325 ? -16.257 2.882 19.175 1.00 97.56 325 GLU A N 1
ATOM 2575 C CA . GLU A 1 325 ? -15.141 2.946 20.118 1.00 97.56 325 GLU A CA 1
ATOM 2576 C C . GLU A 1 325 ? -14.039 1.937 19.778 1.00 97.56 325 GLU A C 1
ATOM 2578 O O . GLU A 1 325 ? -12.866 2.305 19.726 1.00 97.56 325 GLU A O 1
ATOM 2583 N N . VAL A 1 326 ? -14.395 0.693 19.439 1.00 97.25 326 VAL A N 1
ATOM 2584 C CA . VAL A 1 326 ? -13.420 -0.302 18.957 1.00 97.25 326 VAL A CA 1
ATOM 2585 C C . VAL A 1 326 ? -12.730 0.187 17.678 1.00 97.25 326 VAL A C 1
ATOM 2587 O O . VAL A 1 326 ? -11.512 0.068 17.549 1.00 97.25 326 VAL A O 1
ATOM 2590 N N . ALA A 1 327 ? -13.467 0.810 16.753 1.00 97.75 327 ALA A N 1
ATOM 2591 C CA . ALA A 1 327 ? -12.888 1.408 15.551 1.00 97.75 327 ALA A CA 1
ATOM 2592 C C . ALA A 1 327 ? -11.854 2.497 15.881 1.00 97.75 327 ALA A C 1
ATOM 2594 O O . ALA A 1 327 ? -10.800 2.558 15.245 1.00 97.75 327 ALA A O 1
ATOM 2595 N N . PHE A 1 328 ? -12.138 3.349 16.872 1.00 97.94 328 PHE A N 1
ATOM 2596 C CA . PHE A 1 328 ? -11.194 4.362 17.338 1.00 97.94 328 PHE A CA 1
ATOM 2597 C C . PHE A 1 328 ? -9.950 3.734 17.978 1.00 97.94 328 PHE A C 1
ATOM 2599 O O . PHE A 1 328 ? -8.839 4.153 17.663 1.00 97.94 328 PHE A O 1
ATOM 2606 N N . GLN A 1 329 ? -10.104 2.714 18.823 1.00 96.56 329 GLN A N 1
ATOM 2607 C CA . GLN A 1 329 ? -8.971 2.034 19.463 1.00 96.56 329 GLN A CA 1
ATOM 2608 C C . GLN A 1 329 ? -8.035 1.390 18.434 1.00 96.56 329 GLN A C 1
ATOM 2610 O O . GLN A 1 329 ? -6.820 1.582 18.487 1.00 96.56 329 GLN A O 1
ATOM 2615 N N . LEU A 1 330 ? -8.599 0.704 17.438 1.00 97.12 330 LEU A N 1
ATOM 2616 C CA . LEU A 1 330 ? -7.839 0.135 16.323 1.00 97.12 330 LEU A CA 1
ATOM 2617 C C . LEU A 1 330 ? -7.112 1.227 15.519 1.00 97.12 330 LEU A C 1
ATOM 2619 O O . LEU A 1 330 ? -5.937 1.072 15.185 1.00 97.12 330 LEU A O 1
ATOM 2623 N N . ALA A 1 331 ? -7.769 2.366 15.269 1.00 97.56 331 ALA A N 1
ATOM 2624 C CA . ALA A 1 331 ? -7.141 3.517 14.622 1.00 97.56 331 ALA A CA 1
ATOM 2625 C C . ALA A 1 331 ? -5.9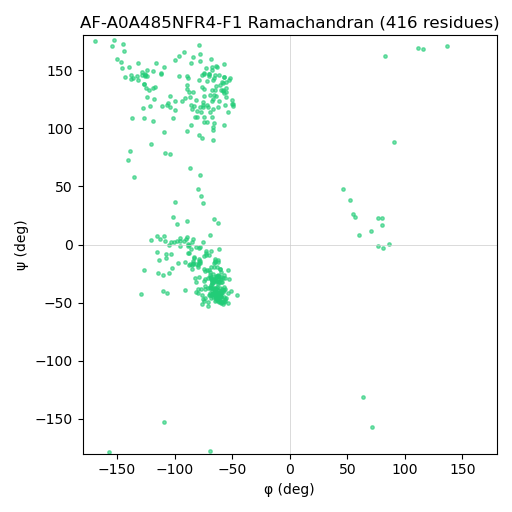95 4.111 15.456 1.00 97.56 331 ALA A C 1
ATOM 2627 O O . ALA A 1 331 ? -4.934 4.412 14.911 1.00 97.56 331 ALA A O 1
ATOM 2628 N N . GLN A 1 332 ? -6.179 4.253 16.768 1.00 96.94 332 GLN A N 1
ATOM 2629 C CA . GLN A 1 332 ? -5.174 4.770 17.696 1.00 96.94 332 GLN A CA 1
ATOM 2630 C C . GLN A 1 332 ? -3.927 3.873 17.742 1.00 96.94 332 GLN A C 1
ATOM 2632 O O . GLN A 1 332 ? -2.805 4.390 17.720 1.00 96.94 332 GLN A O 1
ATOM 2637 N N . ASN A 1 333 ? -4.115 2.552 17.752 1.00 95.00 333 ASN A N 1
ATOM 2638 C CA . ASN A 1 333 ? -3.034 1.565 17.698 1.00 95.00 333 ASN A CA 1
ATOM 2639 C C . ASN A 1 333 ? -2.260 1.651 16.376 1.00 95.00 333 ASN A C 1
ATOM 2641 O O . ASN A 1 333 ? -1.028 1.747 16.370 1.00 95.00 333 ASN A O 1
ATOM 2645 N N . TRP A 1 334 ? -2.979 1.703 15.251 1.00 95.94 334 TRP A N 1
ATOM 2646 C CA . TRP A 1 334 ? -2.360 1.821 13.932 1.00 95.94 334 TRP A CA 1
ATOM 2647 C C . TRP A 1 334 ? -1.576 3.129 13.782 1.00 95.94 334 TRP A C 1
ATOM 2649 O O . TRP A 1 334 ? -0.417 3.109 13.368 1.00 95.94 334 TRP A O 1
ATOM 2659 N N . ILE A 1 335 ? -2.158 4.265 14.178 1.00 96.50 335 ILE A N 1
ATOM 2660 C CA . ILE A 1 335 ? -1.504 5.580 14.112 1.00 96.50 335 ILE A CA 1
ATOM 2661 C C . ILE A 1 335 ? -0.222 5.608 14.939 1.00 96.50 335 ILE A C 1
ATOM 2663 O O . ILE A 1 335 ? 0.799 6.071 14.439 1.00 96.50 335 ILE A O 1
ATOM 2667 N N . ARG A 1 336 ? -0.237 5.074 16.164 1.00 94.69 336 ARG A N 1
ATOM 2668 C CA . ARG A 1 336 ? 0.964 5.027 17.012 1.00 94.69 336 ARG A CA 1
ATOM 2669 C C . ARG A 1 336 ? 2.066 4.178 16.413 1.00 94.69 336 ARG A C 1
ATOM 2671 O O . ARG A 1 336 ? 3.204 4.625 16.380 1.00 94.69 336 ARG A O 1
ATOM 2678 N N . THR A 1 337 ? 1.714 3.010 15.887 1.00 93.88 337 THR A N 1
ATOM 2679 C CA . THR A 1 337 ? 2.668 2.113 15.226 1.00 93.88 337 THR A CA 1
ATOM 2680 C C . THR A 1 337 ? 3.347 2.813 14.056 1.00 93.88 337 THR A C 1
ATOM 2682 O O . THR A 1 337 ? 4.571 2.888 13.986 1.00 93.88 337 THR A O 1
ATOM 2685 N N . ASN A 1 338 ? 2.551 3.409 13.168 1.00 94.44 338 ASN A N 1
ATOM 2686 C CA . ASN A 1 338 ? 3.069 4.123 12.007 1.00 94.44 338 ASN A CA 1
ATOM 2687 C C . ASN A 1 338 ? 3.912 5.338 12.407 1.00 94.44 338 ASN A C 1
ATOM 2689 O O . ASN A 1 338 ? 5.001 5.524 11.869 1.00 94.44 338 ASN A O 1
ATOM 2693 N N . PHE A 1 339 ? 3.436 6.138 13.364 1.00 94.75 339 PHE A N 1
ATOM 2694 C CA . PHE A 1 339 ? 4.130 7.332 13.835 1.00 94.75 339 PHE A CA 1
ATOM 2695 C C . PHE A 1 339 ? 5.460 6.995 14.523 1.00 94.75 339 PHE A C 1
ATOM 2697 O O . PHE A 1 339 ? 6.461 7.663 14.273 1.00 94.75 339 PHE A O 1
ATOM 2704 N N . GLU A 1 340 ? 5.506 5.954 15.356 1.00 91.75 340 GLU A N 1
ATOM 2705 C CA . GLU A 1 340 ? 6.723 5.512 16.046 1.00 91.75 340 GLU A CA 1
ATOM 2706 C C . GLU A 1 340 ? 7.785 5.029 15.051 1.00 91.75 340 GLU A C 1
ATOM 2708 O O . GLU A 1 340 ? 8.951 5.420 15.135 1.00 91.75 340 GLU A O 1
ATOM 2713 N N . VAL A 1 341 ? 7.379 4.231 14.063 1.00 90.88 341 VAL A N 1
ATOM 2714 C CA . VAL A 1 341 ? 8.274 3.730 13.011 1.00 90.88 341 VAL A CA 1
ATOM 2715 C C . VAL A 1 341 ? 8.760 4.867 12.129 1.00 90.88 341 VAL A C 1
ATOM 2717 O O . VAL A 1 341 ? 9.960 4.972 11.874 1.00 90.88 341 VAL A O 1
ATOM 2720 N N . TYR A 1 342 ? 7.855 5.753 11.712 1.00 91.38 342 TYR A N 1
ATOM 2721 C CA . TYR A 1 342 ? 8.205 6.930 10.928 1.00 91.38 342 TYR A CA 1
ATOM 2722 C C . TYR A 1 342 ? 9.169 7.843 11.693 1.00 91.38 342 TYR A C 1
ATOM 2724 O O . TYR A 1 342 ? 10.160 8.287 11.131 1.00 91.38 342 TYR A O 1
ATOM 2732 N N . SER A 1 343 ? 8.957 8.056 12.993 1.00 90.56 343 SER A N 1
ATOM 2733 C CA . SER A 1 343 ? 9.850 8.874 13.827 1.00 90.56 343 SER A CA 1
ATOM 2734 C C . SER A 1 343 ? 11.272 8.307 13.924 1.00 90.56 343 SER A C 1
ATOM 2736 O O . SER A 1 343 ? 12.213 9.060 14.154 1.00 90.56 343 SER A O 1
ATOM 2738 N N . ARG A 1 344 ? 11.447 6.988 13.754 1.00 89.31 344 ARG A N 1
ATOM 2739 C CA . ARG A 1 344 ? 12.763 6.328 13.765 1.00 89.31 344 ARG A CA 1
ATOM 2740 C C . ARG A 1 344 ? 13.400 6.238 12.381 1.00 89.31 344 ARG A C 1
ATOM 2742 O O . ARG A 1 344 ? 14.613 6.369 12.271 1.00 89.31 344 ARG A O 1
ATOM 2749 N N . LYS A 1 345 ? 12.602 5.966 11.344 1.00 87.19 345 LYS A N 1
ATOM 2750 C CA . LYS A 1 345 ? 13.091 5.634 9.992 1.00 87.19 345 LYS A CA 1
ATOM 2751 C C . LYS A 1 345 ? 12.894 6.746 8.963 1.00 87.19 345 LYS A C 1
ATOM 2753 O O . LYS A 1 345 ? 13.446 6.664 7.878 1.00 87.19 345 LYS A O 1
ATOM 2758 N N . SER A 1 346 ? 12.114 7.776 9.285 1.00 88.00 346 SER A N 1
ATOM 2759 C CA . SER A 1 346 ? 11.699 8.854 8.371 1.00 88.00 346 SER A CA 1
ATOM 2760 C C . SER A 1 346 ? 11.021 8.361 7.083 1.00 88.00 346 SER A C 1
ATOM 2762 O O . SER A 1 346 ? 11.044 9.044 6.061 1.00 88.00 346 SER A O 1
ATOM 2764 N N . ALA A 1 347 ? 10.402 7.176 7.130 1.00 87.06 347 ALA A N 1
ATOM 2765 C CA . ALA A 1 347 ? 9.756 6.540 5.988 1.00 87.06 347 ALA A CA 1
ATOM 2766 C C . ALA A 1 347 ? 8.479 5.791 6.399 1.00 87.06 347 ALA A C 1
ATOM 2768 O O . ALA A 1 347 ? 8.398 5.184 7.471 1.00 87.06 347 ALA A O 1
ATOM 2769 N N . MET A 1 348 ? 7.481 5.833 5.514 1.00 89.12 348 MET A N 1
ATOM 2770 C CA . MET A 1 348 ? 6.286 4.984 5.571 1.00 89.12 348 MET A CA 1
ATOM 2771 C C . MET A 1 348 ? 6.551 3.686 4.820 1.00 89.12 348 MET A C 1
ATOM 2773 O O . MET A 1 348 ? 7.195 3.723 3.774 1.00 89.12 348 MET A O 1
ATOM 2777 N N . HIS A 1 349 ? 6.018 2.569 5.306 1.00 88.56 349 HIS A N 1
ATOM 2778 C CA . HIS A 1 349 ? 6.295 1.252 4.735 1.00 88.56 349 HIS A CA 1
ATOM 2779 C C . HIS A 1 349 ? 5.034 0.614 4.157 1.00 88.56 349 HIS A C 1
ATOM 2781 O O . HIS A 1 349 ? 3.914 0.937 4.555 1.00 88.56 349 HIS A O 1
ATOM 2787 N N . GLU A 1 350 ? 5.231 -0.302 3.215 1.00 83.44 350 GLU A N 1
ATOM 2788 C CA . GLU A 1 350 ? 4.178 -1.105 2.587 1.00 83.44 350 GLU A CA 1
ATOM 2789 C C . GLU A 1 350 ? 3.327 -1.873 3.613 1.00 83.44 350 GLU A C 1
ATOM 2791 O O . GLU A 1 350 ? 2.095 -1.852 3.563 1.00 83.44 350 GLU A O 1
ATOM 2796 N N . LYS A 1 351 ? 3.997 -2.512 4.572 1.00 87.19 351 LYS A N 1
ATOM 2797 C CA . LYS A 1 351 ? 3.422 -3.414 5.573 1.00 87.19 351 LYS A CA 1
ATOM 2798 C C . LYS A 1 351 ? 4.245 -3.369 6.861 1.00 87.19 351 LYS A C 1
ATOM 2800 O O . LYS A 1 351 ? 5.413 -2.975 6.842 1.00 87.19 351 LYS A O 1
ATOM 2805 N N . TYR A 1 352 ? 3.640 -3.781 7.970 1.00 90.94 352 TYR A N 1
ATOM 2806 C CA . TYR A 1 352 ? 4.228 -3.697 9.310 1.00 90.94 352 TYR A CA 1
ATOM 2807 C C . TYR A 1 352 ? 4.189 -5.066 9.991 1.00 90.94 352 TYR A C 1
ATOM 2809 O O . TYR A 1 352 ? 3.187 -5.771 9.900 1.00 90.94 352 TYR A O 1
ATOM 2817 N N . ASP A 1 353 ? 5.272 -5.437 10.667 1.00 89.94 353 ASP A N 1
ATOM 2818 C CA . ASP A 1 353 ? 5.335 -6.600 11.547 1.00 89.94 353 ASP A CA 1
ATOM 2819 C C . ASP A 1 353 ? 4.725 -6.240 12.905 1.00 89.94 353 ASP A C 1
ATOM 2821 O O . ASP A 1 353 ? 5.250 -5.402 13.646 1.00 89.94 353 ASP A O 1
ATOM 2825 N N . ILE A 1 354 ? 3.612 -6.888 13.241 1.00 88.25 354 ILE A N 1
ATOM 2826 C CA . ILE A 1 354 ? 2.876 -6.605 14.475 1.00 88.25 354 ILE A CA 1
ATOM 2827 C C . ILE A 1 354 ? 3.285 -7.480 15.667 1.00 88.25 354 ILE A C 1
ATOM 2829 O O . ILE A 1 354 ? 2.674 -7.376 16.730 1.00 88.25 354 ILE A O 1
ATOM 2833 N N . SER A 1 355 ? 4.287 -8.349 15.518 1.00 83.06 355 SER A N 1
ATOM 2834 C CA . SER A 1 355 ? 4.743 -9.233 16.595 1.00 83.06 355 SER A CA 1
ATOM 2835 C C . SER A 1 355 ? 5.653 -8.519 17.599 1.00 83.06 355 SER A C 1
ATOM 2837 O O . SER A 1 355 ? 5.522 -8.750 18.797 1.00 83.06 355 SER A O 1
ATOM 2839 N N . ASN A 1 356 ? 6.526 -7.617 17.130 1.00 68.69 356 ASN A N 1
ATOM 2840 C CA . ASN A 1 356 ? 7.573 -6.979 17.937 1.00 68.69 356 ASN A CA 1
ATOM 2841 C C . ASN A 1 356 ? 7.742 -5.484 17.603 1.00 68.69 356 ASN A C 1
ATOM 2843 O O . ASN A 1 356 ? 8.737 -5.067 17.006 1.00 68.69 356 ASN A O 1
ATOM 2847 N N . GLY A 1 357 ? 6.787 -4.644 18.008 1.00 64.62 357 GLY A N 1
ATOM 2848 C CA . GLY A 1 357 ? 6.999 -3.190 18.012 1.00 64.62 357 GLY A CA 1
ATOM 2849 C C . GLY A 1 357 ? 6.840 -2.483 16.664 1.00 64.62 357 GLY A C 1
ATOM 2850 O O . GLY A 1 357 ? 7.306 -1.352 16.532 1.00 64.62 357 GLY A O 1
ATOM 2851 N N . GLY A 1 358 ? 6.212 -3.117 15.667 1.00 60.94 358 GLY A N 1
ATOM 2852 C CA . GLY A 1 358 ? 5.839 -2.449 14.419 1.00 60.94 358 GLY A CA 1
ATOM 2853 C C . GLY A 1 358 ? 6.961 -2.284 13.397 1.00 60.94 358 GLY A C 1
ATOM 2854 O O . GLY A 1 358 ? 6.883 -1.376 12.581 1.00 60.94 358 GLY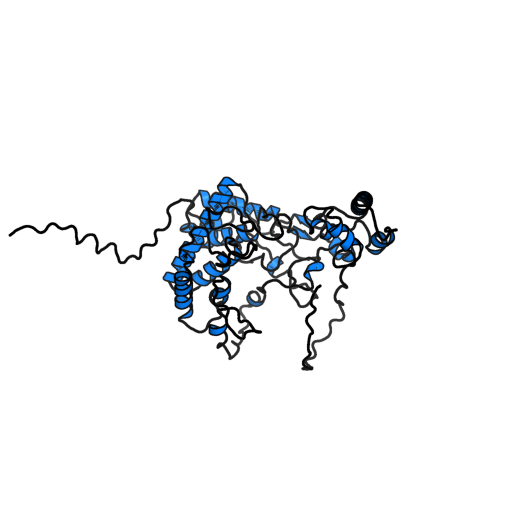 A O 1
ATOM 2855 N N . GLN A 1 359 ? 8.028 -3.085 13.414 1.00 74.56 359 GLN A N 1
ATOM 2856 C CA . GLN A 1 359 ? 9.086 -2.950 12.400 1.00 74.56 359 GLN A CA 1
ATOM 2857 C C . GLN A 1 359 ? 8.520 -3.097 10.971 1.00 74.56 359 GLN A C 1
ATOM 2859 O O . GLN A 1 359 ? 7.480 -3.733 10.797 1.00 74.56 359 GLN A O 1
ATOM 2864 N N . PRO A 1 360 ? 9.167 -2.532 9.933 1.00 73.56 360 PRO A N 1
ATOM 2865 C CA . PRO A 1 360 ? 8.779 -2.790 8.548 1.00 73.56 360 PRO A CA 1
ATOM 2866 C C . PRO A 1 360 ? 8.659 -4.291 8.305 1.00 73.56 360 PRO A C 1
ATOM 2868 O O . PRO A 1 360 ? 9.593 -5.038 8.598 1.00 73.56 360 PRO A O 1
ATOM 2871 N N . GLY A 1 361 ? 7.492 -4.728 7.837 1.00 61.38 361 GLY A N 1
ATOM 2872 C CA . GLY A 1 361 ? 7.213 -6.148 7.662 1.00 61.38 361 GLY A CA 1
ATOM 2873 C C . GLY A 1 361 ? 8.019 -6.733 6.506 1.00 61.38 361 GLY A C 1
ATOM 2874 O O . GLY A 1 361 ? 8.265 -6.057 5.510 1.00 61.38 361 GLY A O 1
ATOM 2875 N N . GLY A 1 362 ? 8.414 -7.999 6.630 1.00 71.75 362 GLY A N 1
ATOM 2876 C CA . GLY A 1 362 ? 9.176 -8.735 5.616 1.00 71.75 362 GLY A CA 1
ATOM 2877 C C . GLY A 1 362 ? 8.362 -9.824 4.910 1.00 71.75 362 GLY A C 1
ATOM 2878 O O . GLY A 1 362 ? 7.137 -9.742 4.799 1.00 71.75 362 GLY A O 1
ATOM 2879 N N . GLY A 1 363 ? 9.059 -10.855 4.434 1.00 63.44 363 GLY A N 1
ATOM 2880 C CA . GLY A 1 363 ? 8.467 -12.045 3.815 1.00 63.44 363 GLY A CA 1
ATOM 2881 C C . GLY A 1 363 ? 8.113 -11.881 2.336 1.00 63.44 363 GLY A C 1
ATOM 2882 O O . GLY A 1 363 ? 7.966 -10.762 1.836 1.00 63.44 363 GLY A O 1
ATOM 2883 N N . GLY A 1 364 ? 7.932 -13.026 1.668 1.00 65.00 364 GLY A N 1
ATOM 2884 C CA . GLY A 1 364 ? 7.629 -13.165 0.238 1.00 65.00 364 GLY A CA 1
ATOM 2885 C C . GLY A 1 364 ? 8.784 -12.837 -0.711 1.00 65.00 364 GLY A C 1
ATOM 2886 O O . GLY A 1 364 ? 9.949 -12.939 -0.347 1.00 65.00 364 GLY A O 1
ATOM 2887 N N . GLU A 1 365 ? 8.435 -12.495 -1.954 1.00 72.31 365 GLU A N 1
ATOM 2888 C CA . GLU A 1 365 ? 9.366 -12.469 -3.095 1.00 72.31 365 GLU A CA 1
ATOM 2889 C C . GLU A 1 365 ? 10.222 -11.198 -3.238 1.00 72.31 365 GLU A C 1
ATOM 2891 O O . GLU A 1 365 ? 11.137 -11.186 -4.057 1.00 72.31 365 GLU A O 1
ATOM 2896 N N . TYR A 1 366 ? 9.940 -10.121 -2.496 1.00 70.44 366 TYR A N 1
ATOM 2897 C CA . TYR A 1 366 ? 10.658 -8.848 -2.637 1.00 70.44 366 TYR A CA 1
ATOM 2898 C C . TYR A 1 366 ? 10.806 -8.095 -1.308 1.00 70.44 366 TYR A C 1
ATOM 2900 O O . TYR A 1 366 ? 10.042 -8.304 -0.363 1.00 70.44 366 TYR A O 1
ATOM 2908 N N . GLU A 1 367 ? 11.808 -7.212 -1.242 1.00 74.38 367 GLU A N 1
ATOM 2909 C CA . GLU A 1 367 ? 12.086 -6.376 -0.070 1.00 74.38 367 GLU A CA 1
ATOM 2910 C C . GLU A 1 367 ? 10.987 -5.333 0.173 1.00 74.38 367 GLU A C 1
ATOM 2912 O O . GLU A 1 367 ? 10.348 -4.841 -0.757 1.00 74.38 367 GLU A O 1
ATOM 2917 N N . VAL A 1 368 ? 10.775 -4.957 1.435 1.00 71.56 368 VAL A N 1
ATOM 2918 C CA . VAL A 1 368 ? 9.748 -3.977 1.817 1.00 71.56 368 VAL A CA 1
ATOM 2919 C C . VAL A 1 368 ? 9.983 -2.612 1.163 1.00 71.56 368 VAL A C 1
ATOM 2921 O O . VAL A 1 368 ? 11.105 -2.116 1.119 1.00 71.56 368 VAL A O 1
ATOM 2924 N N . GLN A 1 369 ? 8.912 -1.990 0.664 1.00 77.12 369 GLN A N 1
ATOM 2925 C CA . GLN A 1 369 ? 8.990 -0.714 -0.056 1.00 77.12 369 GLN A CA 1
ATOM 2926 C C . GLN A 1 369 ? 8.713 0.500 0.850 1.00 77.12 369 GLN A C 1
ATOM 2928 O O . GLN A 1 369 ? 7.864 0.445 1.747 1.00 77.12 369 GLN A O 1
ATOM 2933 N N . GLU A 1 370 ? 9.402 1.615 0.575 1.00 75.88 370 GLU A N 1
ATOM 2934 C CA . GLU A 1 370 ? 9.283 2.895 1.289 1.00 75.88 370 GLU A CA 1
ATOM 2935 C C . GLU A 1 370 ? 8.391 3.923 0.568 1.00 75.88 370 GLU A C 1
ATOM 2937 O O . GLU A 1 370 ? 8.206 3.896 -0.650 1.00 75.88 370 GLU A O 1
ATOM 2942 N N . GLY A 1 371 ? 7.882 4.898 1.330 1.00 65.50 371 GLY A N 1
ATOM 2943 C CA . GLY A 1 371 ? 7.085 6.019 0.821 1.00 65.50 371 GLY A CA 1
ATOM 2944 C C . GLY A 1 371 ? 5.645 5.640 0.472 1.00 65.50 371 GLY A C 1
ATOM 2945 O O . GLY A 1 371 ? 5.022 6.320 -0.336 1.00 65.50 371 GLY A O 1
ATOM 2946 N N . PHE A 1 372 ? 5.133 4.559 1.067 1.00 77.69 372 PHE A N 1
ATOM 2947 C CA . PHE A 1 372 ? 4.006 3.812 0.519 1.00 77.69 372 PHE A CA 1
ATOM 2948 C C . PHE A 1 372 ? 2.656 4.560 0.526 1.00 77.69 372 PHE A C 1
ATOM 2950 O O . PHE A 1 372 ? 2.147 4.964 1.578 1.00 77.69 372 PHE A O 1
ATOM 2957 N N . GLY A 1 373 ? 2.040 4.685 -0.652 1.00 76.62 373 GLY A N 1
ATOM 2958 C CA . GLY A 1 373 ? 0.839 5.476 -0.921 1.00 76.62 373 GLY A CA 1
ATOM 2959 C C . GLY A 1 373 ? -0.385 5.067 -0.102 1.00 76.62 373 GLY A C 1
ATOM 2960 O O . GLY A 1 373 ? -1.019 5.938 0.492 1.00 76.62 373 GLY A O 1
ATOM 2961 N N . TRP A 1 374 ? -0.695 3.766 0.026 1.00 81.50 374 TRP A N 1
ATOM 2962 C CA . TRP A 1 374 ? -1.832 3.356 0.867 1.00 81.50 374 TRP A CA 1
ATOM 2963 C C . TRP A 1 374 ? -1.612 3.603 2.347 1.00 81.50 374 TRP A C 1
ATOM 2965 O O . TRP A 1 374 ? -2.575 3.870 3.060 1.00 81.50 374 TRP A O 1
ATOM 2975 N N . THR A 1 375 ? -0.372 3.536 2.829 1.00 87.25 375 THR A N 1
ATOM 2976 C CA . THR A 1 375 ? -0.121 3.638 4.267 1.00 87.25 375 THR A CA 1
ATOM 2977 C C . THR A 1 375 ? -0.286 5.091 4.661 1.00 87.25 375 THR A C 1
ATOM 2979 O O . THR A 1 375 ? -1.041 5.400 5.581 1.00 87.25 375 THR A O 1
ATOM 2982 N N . SER A 1 376 ? 0.317 5.983 3.872 1.00 90.31 376 SER A N 1
ATOM 2983 C CA . SER A 1 376 ? 0.118 7.427 3.967 1.00 90.31 376 SER A CA 1
ATOM 2984 C C . SER A 1 376 ? -1.361 7.803 3.825 1.00 90.31 376 SER A C 1
ATOM 2986 O O . SER A 1 376 ? -1.887 8.537 4.657 1.00 90.31 376 SER A O 1
ATOM 2988 N N . GLY A 1 377 ? -2.064 7.249 2.834 1.00 88.38 377 GLY A N 1
ATOM 2989 C CA . GLY A 1 377 ? -3.480 7.525 2.589 1.00 88.38 377 GLY A CA 1
ATOM 2990 C C . GLY A 1 377 ? -4.399 7.128 3.745 1.00 88.38 377 GLY A C 1
ATOM 2991 O O . GLY A 1 377 ? -5.195 7.942 4.220 1.00 88.38 377 GLY A O 1
ATOM 2992 N N . VAL A 1 378 ? -4.253 5.902 4.256 1.00 91.12 378 VAL A N 1
ATOM 2993 C CA . VAL A 1 378 ? -5.021 5.415 5.412 1.00 91.12 378 VAL A CA 1
ATOM 2994 C C . VAL A 1 378 ? -4.710 6.239 6.659 1.00 91.12 378 VAL A C 1
ATOM 2996 O O . VAL A 1 378 ? -5.632 6.624 7.373 1.00 91.12 378 VAL A O 1
ATOM 2999 N N . VAL A 1 379 ? -3.442 6.571 6.911 1.00 94.88 379 VAL A N 1
ATOM 3000 C CA . VAL A 1 379 ? -3.061 7.435 8.037 1.00 94.88 379 VAL A CA 1
ATOM 3001 C C . VAL A 1 379 ? -3.718 8.810 7.929 1.00 94.88 379 VAL A C 1
ATOM 3003 O O . VAL A 1 379 ? -4.347 9.248 8.890 1.00 94.88 379 VAL A O 1
ATOM 3006 N N . LEU A 1 380 ? -3.629 9.478 6.776 1.00 92.62 380 LEU A N 1
ATOM 3007 C CA . LEU A 1 380 ? -4.231 10.799 6.572 1.00 92.62 380 LEU A CA 1
ATOM 3008 C C . LEU A 1 380 ? -5.752 10.768 6.757 1.00 92.62 380 LEU A C 1
ATOM 3010 O O . LEU A 1 380 ? -6.315 11.657 7.392 1.00 92.62 380 LEU A O 1
ATOM 3014 N N . MET A 1 381 ? -6.416 9.714 6.281 1.00 92.75 381 MET A N 1
ATOM 3015 C CA . MET A 1 381 ? -7.847 9.507 6.501 1.00 92.75 381 MET A CA 1
ATOM 3016 C C . MET A 1 381 ? -8.188 9.341 7.993 1.00 92.75 381 MET A C 1
ATOM 3018 O O . MET A 1 381 ? -9.161 9.922 8.479 1.00 92.75 381 MET A O 1
ATOM 3022 N N . LEU A 1 382 ? -7.401 8.563 8.741 1.00 95.50 382 LEU A N 1
ATOM 3023 C CA . LEU A 1 382 ? -7.604 8.400 10.182 1.00 95.50 382 LEU A CA 1
ATOM 3024 C C . LEU A 1 382 ? -7.328 9.701 10.947 1.00 95.50 382 LEU A C 1
ATOM 3026 O O . LEU A 1 382 ? -8.065 10.009 11.884 1.00 95.50 382 LEU A O 1
ATOM 3030 N N . LEU A 1 383 ? -6.328 10.484 10.531 1.00 95.62 383 LEU A N 1
ATOM 3031 C CA . LEU A 1 383 ? -6.041 11.810 11.086 1.00 95.62 383 LEU A CA 1
ATOM 3032 C C . LEU A 1 383 ? -7.182 12.802 10.820 1.00 95.62 383 LEU A C 1
ATOM 3034 O O . LEU A 1 383 ? -7.554 13.542 11.725 1.00 95.62 383 LEU A O 1
ATOM 3038 N N . ASP A 1 384 ? -7.790 12.797 9.632 1.00 94.31 384 ASP A N 1
ATOM 3039 C CA . ASP A 1 384 ? -8.956 13.645 9.345 1.00 94.31 384 ASP A CA 1
ATOM 3040 C C . ASP A 1 384 ? -10.186 13.243 10.175 1.00 94.31 384 ASP A C 1
ATOM 3042 O O . ASP A 1 384 ? -10.893 14.104 10.706 1.00 94.31 384 ASP A O 1
ATOM 3046 N N . ARG A 1 385 ? -10.425 11.934 10.334 1.00 94.31 385 ARG A N 1
ATOM 3047 C CA . ARG A 1 385 ? -11.587 11.414 11.067 1.00 94.31 385 ARG A CA 1
ATOM 3048 C C . ARG A 1 385 ? -11.460 11.563 12.583 1.00 94.31 385 ARG A C 1
ATOM 3050 O O . ARG A 1 385 ? -12.404 11.992 13.243 1.00 94.31 385 ARG A O 1
ATOM 3057 N N . TYR A 1 386 ? -10.321 11.166 13.142 1.00 97.12 386 TYR A N 1
ATOM 3058 C CA . TYR A 1 386 ? -10.114 11.034 14.587 1.00 97.12 386 TYR A CA 1
ATOM 3059 C C . TYR A 1 386 ? -9.074 12.010 15.144 1.00 97.12 386 TYR A C 1
ATOM 3061 O O . TYR A 1 386 ? -8.740 11.913 16.321 1.00 97.12 386 TYR A O 1
ATOM 3069 N N . GLY A 1 387 ? -8.573 12.964 14.353 1.00 95.88 387 GLY A N 1
ATOM 3070 C CA . GLY A 1 387 ? -7.481 13.863 14.750 1.00 95.88 387 GLY A CA 1
ATOM 3071 C C . GLY A 1 387 ? -7.695 14.599 16.074 1.00 95.88 387 GLY A C 1
ATOM 3072 O O . GLY A 1 387 ? -6.732 14.857 16.791 1.00 95.88 387 GLY A O 1
ATOM 3073 N N . HIS A 1 388 ? -8.947 14.878 16.437 1.00 96.62 388 HIS A N 1
ATOM 3074 C CA . HIS A 1 388 ? -9.292 15.550 17.688 1.00 96.62 388 HIS A CA 1
ATOM 3075 C C . HIS A 1 388 ? -9.088 14.663 18.933 1.00 96.62 388 HIS A C 1
ATOM 3077 O O . HIS A 1 388 ? -8.929 15.190 20.033 1.00 96.62 388 HIS A O 1
ATOM 3083 N N . ARG A 1 389 ? -9.082 13.332 18.755 1.00 96.75 389 ARG A N 1
ATOM 3084 C CA . ARG A 1 389 ? -8.933 12.303 19.802 1.00 96.75 389 ARG A CA 1
ATOM 3085 C C . ARG A 1 389 ? -7.604 11.548 19.746 1.00 96.75 389 ARG A C 1
ATOM 3087 O O . ARG A 1 389 ? -7.192 11.004 20.764 1.00 96.75 389 ARG A O 1
ATOM 3094 N N . LEU A 1 390 ? -6.976 11.452 18.573 1.00 97.44 390 LEU A N 1
ATOM 3095 C CA . LEU A 1 390 ? -5.730 10.707 18.388 1.00 97.44 390 LEU A CA 1
ATOM 3096 C C . LEU A 1 390 ? -4.569 11.345 19.158 1.00 97.44 390 LEU A C 1
ATOM 3098 O O . LEU A 1 390 ? -4.424 12.567 19.186 1.00 97.44 390 LEU A O 1
ATOM 3102 N N . SER A 1 391 ? -3.698 10.500 19.706 1.00 95.75 391 SER A N 1
ATOM 3103 C CA . SER A 1 391 ? -2.462 10.917 20.369 1.00 95.75 391 SER A CA 1
ATOM 3104 C C . SER A 1 391 ? -1.235 10.175 19.839 1.00 95.75 391 SER A C 1
ATOM 3106 O O . SER A 1 391 ? -1.294 8.989 19.509 1.00 95.75 391 SER A O 1
ATOM 3108 N N . SER A 1 392 ? -0.107 10.884 19.796 1.00 92.50 392 SER A N 1
ATOM 3109 C CA . SER A 1 392 ? 1.235 10.350 19.543 1.00 92.50 392 SER A CA 1
ATOM 3110 C C . SER A 1 392 ? 1.866 9.668 20.769 1.00 92.50 392 SER A C 1
ATOM 3112 O O . SER A 1 392 ? 2.900 9.014 20.637 1.00 92.50 392 SER A O 1
ATOM 3114 N N . GLY A 1 393 ? 1.288 9.841 21.965 1.00 81.38 393 GLY A N 1
ATOM 3115 C CA . GLY A 1 393 ? 1.841 9.375 23.240 1.00 81.38 393 GLY A CA 1
ATOM 3116 C C . GLY A 1 393 ? 1.658 7.878 23.501 1.00 81.38 393 GLY A C 1
ATOM 3117 O O . GLY A 1 393 ? 0.825 7.219 22.887 1.00 81.38 393 GLY A O 1
ATOM 3118 N N . THR A 1 394 ? 2.423 7.346 24.460 1.00 58.62 394 THR A N 1
ATOM 3119 C CA . THR A 1 394 ? 2.532 5.911 24.774 1.00 58.62 394 THR A CA 1
ATOM 3120 C C . THR A 1 394 ? 1.469 5.345 25.722 1.00 58.62 394 THR A C 1
ATOM 3122 O O . THR A 1 394 ? 1.510 4.147 25.999 1.00 58.62 394 THR A O 1
ATOM 3125 N N . GLN A 1 395 ? 0.476 6.114 26.184 1.00 47.72 395 GLN A N 1
ATOM 3126 C CA . GLN A 1 395 ? -0.574 5.561 27.057 1.00 47.72 395 GLN A CA 1
ATOM 3127 C C . GLN A 1 395 ? -1.429 4.554 26.293 1.00 47.72 395 GLN A C 1
ATOM 3129 O O . GLN A 1 395 ? -2.288 4.929 25.501 1.00 47.72 395 GLN A O 1
ATOM 3134 N N . THR A 1 396 ? -1.144 3.263 26.451 1.00 43.75 396 THR A N 1
ATOM 3135 C CA . THR A 1 396 ? -2.052 2.186 26.055 1.00 43.75 396 THR A CA 1
ATOM 3136 C C . THR A 1 396 ? -3.417 2.528 26.630 1.00 43.75 396 THR A C 1
ATOM 3138 O O . THR A 1 396 ? -3.534 2.691 27.846 1.00 43.75 396 THR A O 1
ATOM 3141 N N . ALA A 1 397 ? -4.425 2.701 25.775 1.00 40.84 397 ALA A N 1
ATOM 3142 C CA . ALA A 1 397 ? -5.800 2.765 26.239 1.00 40.84 397 ALA A CA 1
ATOM 3143 C C . ALA A 1 397 ? -6.045 1.456 26.995 1.00 40.84 397 ALA A C 1
ATOM 3145 O O . ALA A 1 397 ? -6.104 0.385 26.394 1.00 40.84 397 ALA A O 1
ATOM 3146 N N . PHE A 1 398 ? -6.035 1.522 28.326 1.00 38.97 398 PHE A N 1
ATOM 3147 C CA . PHE A 1 398 ? -6.273 0.357 29.155 1.00 38.97 398 PHE A CA 1
ATOM 3148 C C . PHE A 1 398 ? -7.690 -0.128 28.851 1.00 38.97 398 PHE A C 1
ATOM 3150 O O . PHE A 1 398 ? -8.663 0.596 29.058 1.00 38.97 398 PHE A O 1
ATOM 3157 N N . LEU A 1 399 ? -7.793 -1.359 28.350 1.00 46.81 399 LEU A N 1
ATOM 3158 C CA . LEU A 1 399 ? -9.040 -2.107 28.298 1.00 46.81 399 LEU A CA 1
ATOM 3159 C C . LEU A 1 399 ? -9.456 -2.408 29.739 1.00 46.81 399 LEU A C 1
ATOM 3161 O O . LEU A 1 399 ? -9.072 -3.425 30.308 1.00 46.81 399 LEU A O 1
ATOM 3165 N N . VAL A 1 400 ? -10.228 -1.512 30.346 1.00 36.09 400 VAL A N 1
ATOM 3166 C CA . VAL A 1 400 ? -10.997 -1.836 31.547 1.00 36.09 400 VAL A CA 1
ATOM 3167 C C . VAL A 1 400 ? -12.465 -1.569 31.231 1.00 36.09 400 VAL A C 1
ATOM 3169 O O . VAL A 1 400 ? -12.8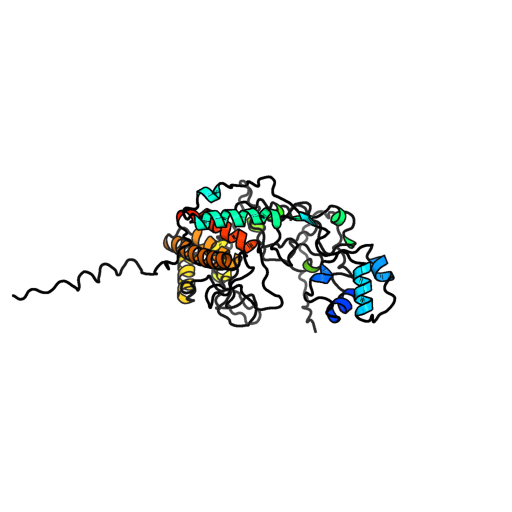21 -0.430 30.920 1.00 36.09 400 VAL A O 1
ATOM 3172 N N . PRO A 1 401 ? -13.343 -2.586 31.295 1.00 38.72 401 PRO A N 1
ATOM 3173 C CA . PRO A 1 401 ? -14.780 -2.362 31.280 1.00 38.72 401 PRO A CA 1
ATOM 3174 C C . PRO A 1 401 ? -15.140 -1.427 32.438 1.00 38.72 401 PRO A C 1
ATOM 3176 O O . PRO A 1 401 ? -14.754 -1.685 33.579 1.00 38.72 401 PRO A O 1
ATOM 3179 N N . GLN A 1 402 ? -15.909 -0.370 32.178 1.00 38.53 402 GLN A N 1
ATOM 3180 C CA . GLN A 1 402 ? -16.353 0.622 33.174 1.00 38.53 402 GLN A CA 1
ATOM 3181 C C . GLN A 1 402 ? -17.244 0.062 34.316 1.00 38.53 402 GLN A C 1
ATOM 3183 O O . GLN A 1 402 ? -17.899 0.827 35.013 1.00 38.53 402 GLN A O 1
ATOM 3188 N N . CYS A 1 403 ? -17.261 -1.250 34.572 1.00 38.34 403 CYS A N 1
ATOM 3189 C CA . CYS A 1 403 ? -18.093 -1.883 35.601 1.00 38.34 403 CYS A CA 1
ATOM 3190 C C . CYS A 1 403 ? -17.349 -2.399 36.845 1.00 38.34 403 CYS A C 1
ATOM 3192 O O . CYS A 1 403 ? -18.002 -2.968 37.713 1.00 38.34 403 CYS A O 1
ATOM 3194 N N . LEU A 1 404 ? -16.029 -2.215 36.989 1.00 40.03 404 LEU A N 1
ATOM 3195 C CA . LEU A 1 404 ? -15.289 -2.768 38.146 1.00 40.03 404 LEU A CA 1
ATOM 3196 C C . LEU A 1 404 ? -14.670 -1.737 39.103 1.00 40.03 404 LEU A C 1
ATOM 3198 O O . LEU A 1 404 ? -14.203 -2.114 40.176 1.00 40.03 404 LEU A O 1
ATOM 3202 N N . THR A 1 405 ? -14.710 -0.440 38.798 1.00 38.06 405 THR A N 1
ATOM 3203 C CA . THR A 1 405 ? -14.116 0.586 39.678 1.00 38.06 405 THR A CA 1
ATOM 3204 C C . THR A 1 405 ? -14.982 0.953 40.886 1.00 38.06 405 THR A C 1
ATOM 3206 O O . THR A 1 405 ? -14.462 1.517 41.845 1.00 38.06 405 THR A O 1
ATOM 3209 N N . THR A 1 406 ? -16.266 0.587 40.915 1.00 39.03 406 THR A N 1
ATOM 3210 C CA . THR A 1 406 ? -17.132 0.833 42.084 1.00 39.03 406 THR A CA 1
ATOM 3211 C C . THR A 1 406 ? -17.083 -0.279 43.135 1.00 39.03 406 THR A C 1
ATOM 3213 O O . THR A 1 406 ? -17.430 -0.031 44.286 1.00 39.03 406 THR A O 1
ATOM 3216 N N . ALA A 1 407 ? -16.595 -1.480 42.800 1.00 38.56 407 ALA A N 1
ATOM 3217 C CA . ALA A 1 407 ? -16.562 -2.602 43.743 1.00 38.56 407 ALA A CA 1
ATOM 3218 C C . ALA A 1 407 ? -15.353 -2.569 44.700 1.00 38.56 407 ALA A C 1
ATOM 3220 O O . ALA A 1 407 ? -15.465 -3.022 45.837 1.00 38.56 407 ALA A O 1
ATOM 3221 N N . LEU A 1 408 ? -14.214 -1.997 44.286 1.00 37.00 408 LEU A N 1
ATOM 3222 C CA . LEU A 1 408 ? -12.988 -2.004 45.101 1.00 37.00 408 LEU A CA 1
ATOM 3223 C C . LEU A 1 408 ? -12.939 -0.925 46.200 1.00 37.00 408 LEU A C 1
ATOM 3225 O O . LEU A 1 408 ? -12.141 -1.036 47.127 1.00 37.00 408 LEU A O 1
ATOM 3229 N N . LEU A 1 409 ? -13.786 0.107 46.128 1.00 38.81 409 LEU A N 1
ATOM 3230 C CA . LEU A 1 409 ? -13.828 1.180 47.134 1.00 38.81 409 LEU A CA 1
ATOM 3231 C C . LEU A 1 409 ? -14.694 0.837 48.358 1.00 38.81 409 LEU A C 1
ATOM 3233 O O . LEU A 1 409 ? -14.535 1.458 49.405 1.00 38.81 409 LEU A O 1
ATOM 3237 N N . LEU A 1 410 ? -15.562 -0.177 48.269 1.00 43.56 410 LEU A N 1
ATOM 3238 C CA . LEU A 1 410 ? -16.425 -0.605 49.380 1.00 43.56 410 LEU A CA 1
ATOM 3239 C C . LEU A 1 410 ? -15.800 -1.695 50.267 1.00 43.56 410 LEU A C 1
ATOM 3241 O O . LEU A 1 410 ? -16.263 -1.904 51.385 1.00 43.56 410 LEU A O 1
ATOM 3245 N N . SER A 1 411 ? -14.728 -2.359 49.824 1.00 42.66 411 SER A N 1
ATOM 3246 C CA . SER A 1 411 ? -14.041 -3.407 50.597 1.00 42.66 411 SER A CA 1
ATOM 3247 C C . SER A 1 411 ? -12.955 -2.892 51.552 1.00 42.66 411 SER A C 1
ATOM 3249 O O . SER A 1 411 ? -12.332 -3.694 52.241 1.00 42.66 411 SER A O 1
ATOM 3251 N N . LEU A 1 412 ? -12.713 -1.576 51.602 1.00 42.97 412 LEU A N 1
ATOM 3252 C CA . LEU A 1 412 ? -11.659 -0.954 52.422 1.00 42.97 412 LEU A CA 1
ATOM 3253 C C . LEU A 1 412 ? -12.181 -0.155 53.628 1.00 42.97 412 LEU A C 1
ATOM 3255 O O . LEU A 1 412 ? -11.392 0.492 54.312 1.00 42.97 412 LEU A O 1
ATOM 3259 N N . LEU A 1 413 ? -13.481 -0.208 53.932 1.00 43.44 413 LEU A N 1
ATOM 3260 C CA . LEU A 1 413 ? -14.008 0.377 55.167 1.00 43.44 413 LEU A CA 1
ATOM 3261 C C . LEU A 1 413 ? -13.710 -0.558 56.357 1.00 43.44 413 LEU A C 1
ATOM 3263 O O . LEU A 1 413 ? -14.204 -1.690 56.370 1.00 43.44 413 LEU A O 1
ATOM 3267 N N . PRO A 1 414 ? -12.929 -0.128 57.369 1.00 45.75 414 PRO A N 1
ATOM 3268 C CA . PRO A 1 414 ? -12.693 -0.934 58.559 1.00 45.75 414 PRO A CA 1
ATOM 3269 C C . PRO A 1 414 ? -14.002 -1.091 59.338 1.00 45.75 414 PRO A C 1
ATOM 3271 O O . PRO A 1 414 ? -14.672 -0.106 59.652 1.00 45.75 414 PRO A O 1
ATOM 3274 N N . ARG A 1 415 ? -14.369 -2.334 59.671 1.00 48.31 415 ARG A N 1
ATOM 3275 C CA . ARG A 1 415 ? -15.457 -2.615 60.615 1.00 48.31 415 ARG A CA 1
ATOM 3276 C C . ARG A 1 415 ? -15.033 -2.132 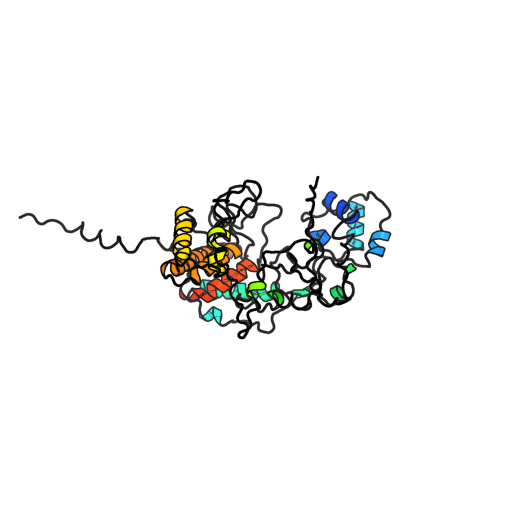62.005 1.00 48.31 415 ARG A C 1
ATOM 3278 O O . ARG A 1 415 ? -14.064 -2.644 62.559 1.00 48.31 415 ARG A O 1
ATOM 3285 N N . LEU A 1 416 ? -15.753 -1.153 62.548 1.00 42.12 416 LEU A N 1
ATOM 3286 C CA . LEU A 1 416 ? -15.632 -0.727 63.944 1.00 42.12 416 LEU A CA 1
ATOM 3287 C C . LEU A 1 416 ? -16.142 -1.850 64.870 1.00 42.12 416 LEU A C 1
ATOM 3289 O O . LEU A 1 416 ? -17.207 -2.404 64.586 1.00 42.12 416 LEU A O 1
ATOM 3293 N N . PRO A 1 417 ? -15.414 -2.211 65.941 1.00 52.09 417 PRO A N 1
ATOM 3294 C CA . PRO A 1 417 ? -15.905 -3.160 66.931 1.00 52.09 417 PRO A CA 1
ATOM 3295 C C . PRO A 1 417 ? -16.933 -2.499 67.864 1.00 52.09 417 PRO A C 1
ATOM 3297 O O . PRO A 1 417 ? -16.849 -1.302 68.139 1.00 52.09 417 PRO A O 1
ATOM 3300 N N . HIS A 1 418 ? -17.907 -3.314 68.278 1.00 48.12 418 HIS A N 1
ATOM 3301 C CA . HIS A 1 418 ? -19.068 -2.978 69.107 1.00 48.12 418 HIS A CA 1
ATOM 3302 C C . HIS A 1 418 ? -18.735 -2.586 70.544 1.00 48.12 418 HIS A C 1
ATOM 3304 O O . HIS A 1 418 ? -17.779 -3.171 71.105 1.00 48.12 418 HIS A O 1
#

Solvent-accessible surface area (backbone atoms only — not comparable to full-atom values): 24780 Å² total; per-residue (Å²): 140,81,87,81,81,84,84,83,85,81,84,88,81,93,73,91,71,85,80,73,93,69,80,76,82,79,77,77,43,62,61,62,62,43,50,68,66,38,50,49,51,59,74,64,54,80,51,96,50,82,61,55,68,51,47,32,29,44,70,54,56,57,68,58,60,60,65,72,56,87,64,97,77,67,59,70,71,60,46,52,52,51,45,66,72,45,37,43,66,62,64,72,64,48,40,82,30,65,56,90,85,58,60,97,78,54,76,51,53,75,45,28,63,33,67,68,53,31,55,48,48,50,57,52,58,56,44,47,53,74,32,16,32,28,52,42,70,63,39,67,77,44,45,82,33,39,37,58,54,68,41,96,51,43,35,58,22,42,36,64,94,41,79,45,46,44,55,74,57,45,60,75,79,22,69,85,43,78,39,57,31,59,56,56,56,55,79,76,54,90,72,90,68,72,38,35,31,38,34,62,75,24,67,91,42,58,44,78,85,62,62,90,79,67,74,80,54,102,80,65,84,75,77,74,68,98,68,69,77,58,40,87,66,63,41,42,60,68,41,79,88,80,71,40,72,47,84,71,67,43,54,72,44,40,45,45,50,48,71,61,58,64,76,64,86,60,51,62,58,57,49,54,51,46,37,55,77,68,48,46,80,72,44,66,37,37,56,50,39,25,86,47,80,76,58,44,51,81,15,27,50,21,22,42,43,69,53,46,46,43,45,31,52,12,29,50,72,42,99,37,74,68,40,33,48,51,19,47,53,53,48,42,26,35,50,34,28,52,51,54,42,25,76,74,66,79,45,44,41,58,32,25,21,42,80,73,88,24,45,77,22,65,51,58,96,61,80,70,38,48,61,16,32,44,38,49,35,48,50,41,35,48,38,53,73,40,11,69,75,46,58,79,67,85,77,71,82,75,92,65,74,94,80,57,78,75,63,68,68,69,76,71,67,80,81,79,83,132

Nearest PDB structures (foldseek):
  7e9u-assembly1_A  TM=8.411E-01  e=1.256E-22  Arabidopsis thaliana
  7eaw-assembly2_B  TM=8.262E-01  e=1.325E-22  Arabidopsis thaliana
  7e9x-assembly3_C  TM=8.350E-01  e=2.772E-22  Arabidopsis thaliana
  7eaw-assembly1_A  TM=8.173E-01  e=3.248E-22  Arabidopsis thaliana
  7e9u-assembly2_B  TM=8.261E-01  e=4.229E-22  Arabidopsis thaliana

pLDDT: mean 74.0, std 24.11, range [19.27, 97.94]

Radius of gyration: 25.55 Å; Cα contacts (8 Å, |Δi|>4): 603; chains: 1; bounding box: 63×53×105 Å

Sequence (418 aa):
MCIGAYTHSPGPVQGTCPQSSLFSPLPGSRIYCYGELLHQVQMAKLYQDDKQFVDMPLSSTPDRVLAARHNHSIPTPLLRAFIQEHFQAAGQELQPWTPEDWKDSPRFLQKISDPKLRIWGEQLHQLWKKLGKKVKPEVLSHPEQFSLLYSEHPFVVPGGRFVEFYYWVGHPDWPGCAGQGGAGGVEGWPLGRTTGGGQSRSLEGTGPRLLSLKTVSPQGTISKPQNTEICERCRFDYDLENRRKNLEFYPSNLSPLWSGCFSDPGVVDKALKYLEDSQILTYQYGIPTSLQKTGQQWDFPSAWAPLQDLVIRGLAKCPSPRAQEVAFQLAQNWIRTNFEVYSRKSAMHEKYDISNGGQPGGGGEYEVQEGFGWTSGVVLMLLDRYGHRLSSGTQTAFLVPQCLTTALLLSLLPRLPH

Foldseek 3Di:
DDDDDDDDDDDDDDDDDPDPPDDDPPDFACCQAHHQLLVQCQVLCLDVDSVFRNQWFWPDAPVVLVVVDDDSDDPPVRSVVSCVVTTHGGPPQKDFDADPPADLDFPLLVLAPAPLLSVVLSVLLVLQRVQKIAGDCVCVVRVRRGQFAHFPFIDGFQADSTNWAAQLLDDCLFPNPNRPCNASSPVPDPLPDAFRTRGSNRSVDHDDDDRVVPPDDVPDDDDDPPDLVVLVVQLFDADPVVRHTDPFDALVSLLCLLSVSHDDPCVLVVLVVCCVVNVQLVQLQAGQRTDDDPLAQSGPPKDALVSLVSQLNSLCPDPDPVSVVSSLLRLLSNLLLQSVQCVVPVWGWRIFGRPPRTHRDDGDDDGIGTSGSSSSRSNSSSCSVCSNPHDNDDPNPDPDDPPPPVPVVVVPDDDDDD